Protein AF-A0A2E0TD95-F1 (afdb_monomer_lite)

pLDDT: mean 80.91, std 21.57, range [23.28, 98.69]

Secondary structure (DSSP, 8-state):
-B-TT-EEEEEEEBGGG--TT-SSEETTEEHHHHHHHHHHHHHHTT--EEEEEEEETTEEEEEEE--SS--THHHHHHHHHHHHHHHHHHHHHHTTPPPPS-SB-SSSPPEEEEE-HHHHHHHHHHHHHHHHHHTTS-SSGGG--S-B--THHHHH-EEEEEPPTTS-TTTS-SEEEEEB---HHHHHTTTT-HHHHHHHHHHHHHHHHHHHHHH--S----HHHHHTS-TT---SSPPPHHHHTT----SEE----SHHHHHHHHHHHHHHHHHHHHHHHHHHHHH-TTS-GGG-EEPSSBHHHHHHH--EEPPPPTT-STTPPP-PPP------S-PPPPP--------S------------S-TTTHHHHTTS-SSHHHHHHHHHHHHHHHHHHHHHHHHS-TT---TTTT------HHHHHHHHHHHHTT-----PPPP-

Structure (mmCIF, N/CA/C/O backbone):
data_AF-A0A2E0TD95-F1
#
_entry.id   AF-A0A2E0TD95-F1
#
loop_
_atom_site.group_PDB
_atom_site.id
_atom_site.type_symbol
_atom_site.label_atom_id
_atom_site.label_alt_id
_atom_site.label_comp_id
_atom_site.label_asym_id
_atom_site.label_entity_id
_atom_site.label_seq_id
_atom_site.pdbx_PDB_ins_code
_atom_site.Cartn_x
_atom_site.Cartn_y
_atom_site.Cartn_z
_atom_site.occupancy
_atom_site.B_iso_or_equiv
_atom_site.auth_seq_id
_atom_site.auth_comp_id
_atom_site.auth_asym_id
_atom_site.auth_atom_id
_atom_site.pdbx_PDB_model_num
ATOM 1 N N . MET A 1 1 ? -7.056 4.926 12.232 1.00 85.00 1 MET A N 1
ATOM 2 C CA . MET A 1 1 ? -7.791 3.989 13.103 1.00 85.00 1 MET A CA 1
ATOM 3 C C . MET A 1 1 ? -7.200 2.634 12.838 1.00 85.00 1 MET A C 1
ATOM 5 O O . MET A 1 1 ? -6.789 2.381 11.711 1.00 85.00 1 MET A O 1
ATOM 9 N N . ASP A 1 2 ? -7.093 1.831 13.874 1.00 86.50 2 ASP A N 1
ATOM 10 C CA . ASP A 1 2 ? -6.361 0.578 13.881 1.00 86.50 2 ASP A CA 1
ATOM 11 C C . ASP A 1 2 ? -7.338 -0.503 14.352 1.00 86.50 2 ASP A C 1
ATOM 13 O O . ASP A 1 2 ? -7.593 -0.660 15.547 1.00 86.50 2 ASP A O 1
ATOM 17 N N . ILE A 1 3 ? -8.012 -1.091 13.364 1.00 85.81 3 ILE A N 1
ATOM 18 C CA . ILE A 1 3 ? -9.254 -1.858 13.485 1.00 85.81 3 ILE A CA 1
ATOM 19 C C . ILE A 1 3 ? -8.896 -3.330 13.231 1.00 85.81 3 ILE A C 1
ATOM 21 O O . ILE A 1 3 ? -8.303 -3.606 12.189 1.00 85.81 3 ILE A O 1
ATOM 25 N N . PRO A 1 4 ? -9.175 -4.265 14.155 1.00 85.62 4 PRO A N 1
ATOM 26 C CA . PRO A 1 4 ? -8.799 -5.663 13.981 1.00 85.62 4 PRO A CA 1
ATOM 27 C C . PRO A 1 4 ? -9.525 -6.294 12.791 1.00 85.62 4 PRO A C 1
ATOM 29 O O . PRO A 1 4 ? -10.714 -6.046 12.578 1.00 85.62 4 PRO A O 1
ATOM 32 N N . GLY A 1 5 ? -8.791 -7.079 12.004 1.00 82.81 5 GLY A N 1
ATOM 33 C CA . GLY A 1 5 ? -9.296 -7.759 10.811 1.00 82.81 5 GLY A CA 1
ATOM 34 C C . GLY A 1 5 ? -9.775 -6.859 9.662 1.00 82.81 5 GLY A C 1
ATOM 35 O O . GLY A 1 5 ? -10.317 -7.385 8.695 1.00 82.81 5 GLY A O 1
ATOM 36 N N . SER A 1 6 ? -9.613 -5.528 9.727 1.00 86.69 6 SER A N 1
ATOM 37 C CA . SER A 1 6 ? -10.043 -4.654 8.629 1.00 86.69 6 SER A CA 1
ATOM 38 C C . SER A 1 6 ? -9.119 -4.751 7.413 1.00 86.69 6 SER A C 1
ATOM 40 O O . SER A 1 6 ? -7.904 -4.923 7.547 1.00 86.69 6 SER A O 1
ATOM 42 N N . SER A 1 7 ? -9.709 -4.605 6.228 1.00 90.88 7 SER A N 1
ATOM 43 C CA . SER A 1 7 ? -9.007 -4.521 4.947 1.00 90.88 7 SER A CA 1
ATOM 44 C C . SER A 1 7 ? -8.622 -3.071 4.649 1.00 90.88 7 SER A C 1
ATOM 46 O O . SER A 1 7 ? -9.422 -2.149 4.858 1.00 90.88 7 SER A O 1
ATOM 48 N N . LEU A 1 8 ? -7.381 -2.836 4.208 1.00 93.94 8 LEU A N 1
ATOM 49 C CA . LEU A 1 8 ? -6.868 -1.495 3.935 1.00 93.94 8 LEU A CA 1
ATOM 50 C C . LEU A 1 8 ? -6.046 -1.408 2.653 1.00 93.94 8 LEU A C 1
ATOM 52 O O . LEU A 1 8 ? -5.082 -2.152 2.466 1.00 93.94 8 LEU A O 1
ATOM 56 N N . MET A 1 9 ? -6.281 -0.339 1.889 1.00 95.81 9 MET A N 1
ATOM 57 C CA . MET A 1 9 ? -5.284 0.168 0.950 1.00 95.81 9 MET A CA 1
ATOM 58 C C . MET A 1 9 ? -4.332 1.133 1.670 1.00 95.81 9 MET A C 1
ATOM 60 O O . MET A 1 9 ? -4.726 2.187 2.180 1.00 95.81 9 MET A O 1
ATOM 64 N N . LEU A 1 10 ? -3.047 0.789 1.684 1.00 96.31 10 LEU A N 1
ATOM 65 C CA . LEU A 1 10 ? -1.957 1.644 2.138 1.00 96.31 10 LEU A CA 1
ATOM 66 C C . LEU A 1 10 ? -1.392 2.437 0.967 1.00 96.31 10 LEU A C 1
ATOM 68 O O . LEU A 1 10 ? -1.075 1.857 -0.070 1.00 96.31 10 LEU A O 1
ATOM 72 N N . THR A 1 11 ? -1.175 3.738 1.158 1.00 95.12 11 THR A N 1
ATOM 73 C CA . THR A 1 11 ? -0.422 4.558 0.198 1.00 95.12 11 THR A CA 1
ATOM 74 C C . THR A 1 11 ? 0.638 5.396 0.903 1.00 95.12 11 THR A C 1
ATOM 76 O O . THR A 1 11 ? 0.333 6.159 1.823 1.00 95.12 11 THR A O 1
ATOM 79 N N . ARG A 1 12 ? 1.900 5.306 0.463 1.00 93.81 12 ARG A N 1
ATOM 80 C CA . ARG A 1 12 ? 2.971 6.208 0.920 1.00 93.81 12 ARG A CA 1
ATOM 81 C C . ARG A 1 12 ? 3.822 6.702 -0.237 1.00 93.81 12 ARG A C 1
ATOM 83 O O . ARG A 1 12 ? 4.279 5.907 -1.051 1.00 93.81 12 ARG A O 1
ATOM 90 N N . ARG A 1 13 ? 4.055 8.017 -0.263 1.00 92.06 13 ARG A N 1
ATOM 91 C CA . ARG A 1 13 ? 4.876 8.715 -1.260 1.00 92.06 13 ARG A CA 1
ATOM 92 C C . ARG A 1 13 ? 6.320 8.886 -0.791 1.00 92.06 13 ARG A C 1
ATOM 94 O O . ARG A 1 13 ? 6.587 8.960 0.414 1.00 92.06 13 ARG A O 1
ATOM 101 N N . THR A 1 14 ? 7.239 8.972 -1.742 1.00 93.81 14 THR A N 1
ATOM 102 C CA . THR A 1 14 ? 8.639 9.335 -1.514 1.00 93.81 14 THR A CA 1
ATOM 103 C C . THR A 1 14 ? 8.786 10.787 -1.069 1.00 93.81 14 THR A C 1
ATOM 105 O O . THR A 1 14 ? 7.884 11.614 -1.241 1.00 93.81 14 THR A O 1
ATOM 108 N N . GLU A 1 15 ? 9.932 11.102 -0.472 1.00 90.50 15 GLU A N 1
ATOM 109 C CA . GLU A 1 15 ? 10.293 12.478 -0.143 1.00 90.50 15 GLU A CA 1
ATOM 110 C C . GLU A 1 15 ? 10.363 13.325 -1.423 1.00 90.50 15 GLU A C 1
ATOM 112 O O . GLU A 1 15 ? 10.847 12.858 -2.454 1.00 90.50 15 GLU A O 1
ATOM 117 N N . LEU A 1 16 ? 9.788 14.532 -1.385 1.00 86.00 16 LEU A N 1
ATOM 118 C CA . LEU A 1 16 ? 9.598 15.427 -2.543 1.00 86.00 16 LEU A CA 1
ATOM 119 C C . LEU A 1 16 ? 8.946 14.790 -3.805 1.00 86.00 16 LEU A C 1
ATOM 121 O O . LEU A 1 16 ? 8.965 15.392 -4.875 1.00 86.00 16 LEU A O 1
ATOM 125 N N . ARG A 1 17 ? 8.310 13.609 -3.698 1.00 88.62 17 ARG A N 1
ATOM 126 C CA . ARG A 1 17 ? 7.843 12.776 -4.836 1.00 88.62 17 ARG A CA 1
ATOM 127 C C . ARG A 1 17 ? 8.971 12.317 -5.783 1.00 88.62 17 ARG A C 1
ATOM 129 O O . ARG A 1 17 ? 8.692 12.019 -6.947 1.00 88.62 17 ARG A O 1
ATOM 136 N N . LYS A 1 18 ? 10.217 12.249 -5.301 1.00 91.56 18 LYS A N 1
ATOM 137 C CA . LYS A 1 18 ? 11.385 11.752 -6.051 1.00 91.56 18 LYS A CA 1
ATOM 138 C C . LYS A 1 18 ? 11.161 10.330 -6.564 1.00 91.56 18 LYS A C 1
ATOM 140 O O . LYS A 1 18 ? 10.572 9.512 -5.853 1.00 91.56 18 LYS A O 1
ATOM 145 N N . LEU A 1 19 ? 11.652 10.006 -7.757 1.00 93.88 19 LEU A N 1
ATOM 146 C CA . LEU A 1 19 ? 11.449 8.694 -8.385 1.00 93.88 19 LEU A CA 1
ATOM 147 C C . LEU A 1 19 ? 12.402 7.607 -7.837 1.00 93.88 19 LEU A C 1
ATOM 149 O O . LEU A 1 19 ? 12.948 6.800 -8.587 1.00 93.88 19 LEU A O 1
ATOM 153 N N . PHE A 1 20 ? 12.616 7.572 -6.518 1.00 95.75 20 PHE A N 1
ATOM 154 C CA . PHE A 1 20 ? 13.556 6.650 -5.869 1.00 95.75 20 PHE A CA 1
ATOM 155 C C . PHE A 1 20 ? 13.214 5.165 -6.085 1.00 95.75 20 PHE A C 1
ATOM 157 O O . PHE A 1 20 ? 14.111 4.328 -6.041 1.00 95.75 20 PHE A O 1
ATOM 164 N N . TRP A 1 21 ? 11.942 4.838 -6.333 1.00 96.44 21 TRP A N 1
ATOM 165 C CA . TRP A 1 21 ? 11.463 3.483 -6.624 1.00 96.44 21 TRP A CA 1
ATOM 166 C C . TRP A 1 21 ? 11.242 3.244 -8.124 1.00 96.44 21 TRP A C 1
ATOM 168 O O . TRP A 1 21 ? 10.453 2.373 -8.499 1.00 96.44 21 TRP A O 1
ATOM 178 N N . ARG A 1 22 ? 11.905 4.020 -8.998 1.00 93.94 22 ARG A N 1
ATOM 179 C CA . ARG A 1 22 ? 11.844 3.797 -10.448 1.00 93.94 22 ARG A CA 1
ATOM 180 C C . ARG A 1 22 ? 12.245 2.343 -10.783 1.00 93.94 22 ARG A C 1
ATOM 182 O O . ARG A 1 22 ? 13.210 1.841 -10.201 1.00 93.94 22 ARG A O 1
ATOM 189 N N . PRO A 1 23 ? 11.516 1.653 -11.679 1.00 95.06 23 PRO A N 1
ATOM 190 C CA . PRO A 1 23 ? 11.828 0.284 -12.095 1.00 95.06 23 PRO A CA 1
ATOM 191 C C . PRO A 1 23 ? 13.239 0.061 -12.664 1.00 95.06 23 PRO A C 1
ATOM 193 O O . PRO A 1 23 ? 13.963 1.000 -12.978 1.00 95.06 23 PRO A O 1
ATOM 196 N N . GLY A 1 24 ? 13.628 -1.200 -12.849 1.00 93.81 24 GLY A N 1
ATOM 197 C CA . GLY A 1 24 ? 14.977 -1.564 -13.297 1.00 93.81 24 GLY A CA 1
ATOM 198 C C . GLY A 1 24 ? 15.971 -1.674 -12.138 1.00 93.81 24 GLY A C 1
ATOM 199 O O . GLY A 1 24 ? 15.579 -1.918 -10.994 1.00 93.81 24 GLY A O 1
ATOM 200 N N . GLU A 1 25 ? 17.264 -1.524 -12.431 1.00 95.44 25 GLU A N 1
ATOM 201 C CA . GLU A 1 25 ? 18.346 -1.885 -11.504 1.00 95.44 25 GLU A CA 1
ATOM 202 C C . GLU A 1 25 ? 19.096 -0.685 -10.908 1.00 95.44 25 GLU A C 1
ATOM 204 O O . GLU A 1 25 ? 19.136 0.401 -11.494 1.00 95.44 25 GLU A O 1
ATOM 209 N N . LEU A 1 26 ? 19.672 -0.904 -9.725 1.00 95.44 26 LEU A N 1
ATOM 210 C CA . LEU A 1 26 ? 20.702 -0.092 -9.077 1.00 95.44 26 LEU A CA 1
ATOM 211 C C . LEU A 1 26 ? 21.716 -1.052 -8.435 1.00 95.44 26 LEU A C 1
ATOM 213 O O . LEU A 1 26 ? 21.331 -1.909 -7.640 1.00 95.44 26 LEU A O 1
ATOM 217 N N . ALA A 1 27 ? 22.996 -0.920 -8.769 1.00 95.38 27 ALA A N 1
ATOM 218 C CA . ALA A 1 27 ? 24.109 -1.743 -8.301 1.00 95.38 27 ALA A CA 1
ATOM 219 C C . ALA A 1 27 ? 23.852 -3.257 -8.457 1.00 95.38 27 ALA A C 1
ATOM 221 O O . ALA A 1 27 ? 24.018 -4.035 -7.510 1.00 95.38 27 ALA A O 1
ATOM 222 N N . GLY A 1 28 ? 23.386 -3.654 -9.650 1.00 96.00 28 GLY A N 1
ATOM 223 C CA . GLY A 1 28 ? 23.053 -5.041 -10.007 1.00 96.00 28 GLY A CA 1
ATOM 224 C C . GLY A 1 28 ? 21.872 -5.637 -9.232 1.00 96.00 28 GLY A C 1
ATOM 225 O O . GLY A 1 28 ? 21.772 -6.855 -9.096 1.00 96.00 28 GLY A O 1
ATOM 226 N N . VAL A 1 29 ? 21.011 -4.796 -8.650 1.00 97.44 29 VAL A N 1
ATOM 227 C CA . VAL A 1 29 ? 19.817 -5.206 -7.901 1.00 97.44 29 VAL A CA 1
ATOM 228 C C . VAL A 1 29 ? 18.593 -4.513 -8.478 1.00 97.44 29 VAL A C 1
ATOM 230 O O . VAL A 1 29 ? 18.549 -3.284 -8.548 1.00 97.44 29 VAL A O 1
ATOM 233 N N . ARG A 1 30 ? 17.554 -5.283 -8.818 1.00 96.88 30 ARG A N 1
ATOM 234 C CA . ARG A 1 30 ? 16.253 -4.721 -9.198 1.00 96.88 30 ARG A CA 1
ATOM 235 C C . ARG A 1 30 ? 15.654 -3.983 -8.003 1.00 96.88 30 ARG A C 1
ATOM 237 O O . ARG A 1 30 ? 15.463 -4.562 -6.933 1.00 96.88 30 ARG A O 1
ATOM 244 N N . VAL A 1 31 ? 15.314 -2.710 -8.187 1.00 95.94 31 VAL A N 1
ATOM 245 C CA . VAL A 1 31 ? 14.849 -1.818 -7.107 1.00 95.94 31 VAL A CA 1
ATOM 246 C C . VAL A 1 31 ? 13.592 -2.363 -6.408 1.00 95.94 31 VAL A C 1
ATOM 248 O O . VAL A 1 31 ? 13.431 -2.220 -5.195 1.00 95.94 31 VAL A O 1
ATOM 251 N N . GLY A 1 32 ? 12.742 -3.075 -7.152 1.00 96.44 32 GLY A N 1
ATOM 252 C CA . GLY A 1 32 ? 11.563 -3.765 -6.631 1.00 96.44 32 GLY A CA 1
ATOM 253 C C . GLY A 1 32 ? 11.851 -4.857 -5.594 1.00 96.44 32 GLY A C 1
ATOM 254 O O . GLY A 1 32 ? 11.132 -4.954 -4.597 1.00 96.44 32 GLY A O 1
ATOM 255 N N . ASP A 1 33 ? 12.926 -5.632 -5.774 1.00 97.56 33 ASP A N 1
ATOM 256 C CA . ASP A 1 33 ? 13.265 -6.758 -4.891 1.00 97.56 33 ASP A CA 1
ATOM 257 C C . ASP A 1 33 ? 13.618 -6.274 -3.478 1.00 97.56 33 ASP A C 1
ATOM 259 O O . ASP A 1 33 ? 13.319 -6.942 -2.490 1.00 97.56 33 ASP A O 1
ATOM 263 N N . VAL A 1 34 ? 14.178 -5.063 -3.355 1.00 98.19 34 VAL A N 1
ATOM 264 C CA . VAL A 1 34 ? 14.433 -4.422 -2.056 1.00 98.19 34 VAL A CA 1
ATOM 265 C C . VAL A 1 34 ? 13.145 -4.188 -1.273 1.00 98.19 34 VAL A C 1
ATOM 267 O O . VAL A 1 34 ? 13.101 -4.434 -0.064 1.00 98.19 34 VAL A O 1
ATOM 270 N N . PHE A 1 35 ? 12.099 -3.707 -1.945 1.00 98.12 35 PHE A N 1
ATOM 271 C CA . PHE A 1 35 ? 10.822 -3.435 -1.298 1.00 98.12 35 PHE A CA 1
ATOM 272 C C . PHE A 1 35 ? 10.096 -4.732 -0.937 1.00 98.12 35 PHE A C 1
ATOM 274 O O . PHE A 1 35 ? 9.632 -4.869 0.194 1.00 98.12 35 PHE A O 1
ATOM 281 N N . 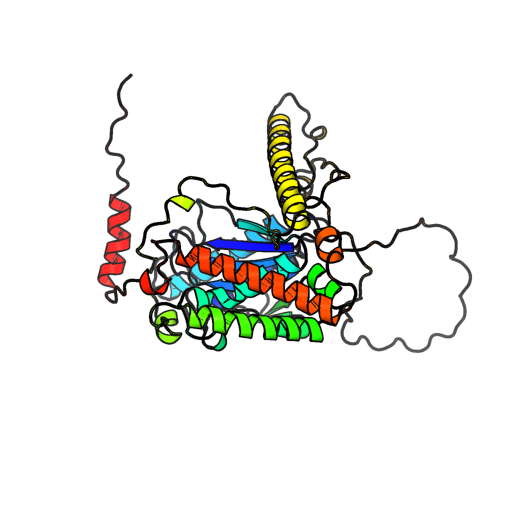LEU A 1 36 ? 10.071 -5.708 -1.851 1.00 98.31 36 LEU A N 1
ATOM 282 C CA . LEU A 1 36 ? 9.489 -7.029 -1.600 1.00 98.31 36 LEU A CA 1
ATOM 283 C C . LEU A 1 36 ? 10.195 -7.756 -0.447 1.00 98.31 36 LEU A C 1
ATOM 285 O O . LEU A 1 36 ? 9.526 -8.326 0.411 1.00 98.31 36 LEU A O 1
ATOM 289 N N . TYR A 1 37 ? 11.527 -7.680 -0.354 1.00 98.69 37 TYR A N 1
ATOM 290 C CA . TYR A 1 37 ? 12.277 -8.340 0.717 1.00 98.69 37 TYR A CA 1
ATOM 291 C C . TYR A 1 37 ? 12.029 -7.680 2.083 1.00 98.69 37 TYR A C 1
ATOM 293 O O . TYR A 1 37 ? 11.828 -8.363 3.092 1.00 98.69 37 TYR A O 1
ATOM 301 N N . ALA A 1 38 ? 11.976 -6.342 2.119 1.00 98.50 38 ALA A N 1
ATOM 302 C CA . ALA A 1 38 ? 11.580 -5.597 3.313 1.00 98.50 38 ALA A CA 1
ATOM 303 C C . ALA A 1 38 ? 10.119 -5.870 3.716 1.00 98.50 38 ALA A C 1
ATOM 305 O O . ALA A 1 38 ? 9.815 -5.870 4.909 1.00 98.50 38 ALA A O 1
ATOM 306 N N . MET A 1 39 ? 9.227 -6.125 2.753 1.00 98.38 39 MET A N 1
ATOM 307 C CA . MET A 1 39 ? 7.828 -6.469 3.008 1.00 98.38 39 MET A CA 1
ATOM 308 C C . MET A 1 39 ? 7.656 -7.888 3.538 1.00 98.38 39 MET A C 1
ATOM 310 O O . MET A 1 39 ? 6.953 -8.058 4.527 1.00 98.38 39 MET A O 1
ATOM 314 N N . ALA A 1 40 ? 8.336 -8.876 2.950 1.00 98.44 40 ALA A N 1
ATOM 315 C CA . ALA A 1 40 ? 8.359 -10.243 3.464 1.00 98.44 40 ALA A CA 1
ATOM 316 C C . ALA A 1 40 ? 8.834 -10.257 4.926 1.00 98.44 40 ALA A C 1
ATOM 318 O O . ALA A 1 40 ? 8.192 -10.842 5.791 1.00 98.44 40 ALA A O 1
ATOM 319 N N . TRP A 1 41 ? 9.902 -9.507 5.228 1.00 98.38 41 TRP A N 1
ATOM 320 C CA . TRP A 1 41 ? 10.377 -9.339 6.602 1.00 98.38 41 TRP A CA 1
ATOM 321 C C . TRP A 1 41 ? 9.358 -8.617 7.499 1.00 98.38 41 TRP A C 1
ATOM 323 O O . TRP A 1 41 ? 9.151 -9.019 8.639 1.00 98.38 41 TRP A O 1
ATOM 333 N N . ALA A 1 42 ? 8.709 -7.555 7.013 1.00 98.31 42 ALA A N 1
ATOM 334 C CA . ALA A 1 42 ? 7.690 -6.849 7.784 1.00 98.31 42 ALA A CA 1
ATOM 335 C C . ALA A 1 42 ? 6.489 -7.746 8.116 1.00 98.31 42 ALA A C 1
ATOM 337 O O . ALA A 1 42 ? 6.026 -7.721 9.252 1.00 98.31 42 ALA A O 1
ATOM 338 N N . GLN A 1 43 ? 6.023 -8.554 7.164 1.00 97.75 43 GLN A N 1
ATOM 339 C CA . GLN A 1 43 ? 4.942 -9.521 7.348 1.00 97.75 43 GLN A CA 1
ATOM 340 C C . GLN A 1 43 ? 5.319 -10.609 8.361 1.00 97.75 43 GLN A C 1
ATOM 342 O O . GLN A 1 43 ? 4.585 -10.813 9.323 1.00 97.75 43 GLN A O 1
ATOM 347 N N . GLU A 1 44 ? 6.471 -11.260 8.182 1.00 96.88 44 GLU A N 1
ATOM 348 C CA . GLU A 1 44 ? 6.973 -12.339 9.050 1.00 96.88 44 GLU A CA 1
ATOM 349 C C . GLU A 1 44 ? 7.036 -11.924 10.530 1.00 96.88 44 GLU A C 1
ATOM 351 O O . GLU A 1 44 ? 6.717 -12.707 11.417 1.00 96.88 44 GLU A O 1
ATOM 356 N N . GLU A 1 45 ? 7.386 -10.664 10.801 1.00 96.31 45 GLU A N 1
ATOM 357 C CA . GLU A 1 45 ? 7.516 -10.129 12.162 1.00 96.31 45 GLU A CA 1
ATOM 358 C C . GLU A 1 45 ? 6.204 -9.619 12.779 1.00 96.31 45 GLU A C 1
ATOM 360 O O . GLU A 1 45 ? 6.190 -9.245 13.951 1.00 96.31 45 GLU A O 1
ATOM 365 N N . THR A 1 46 ? 5.120 -9.516 12.002 1.00 95.44 46 THR A N 1
ATOM 366 C CA . THR A 1 46 ? 3.896 -8.810 12.435 1.00 95.44 46 THR A CA 1
ATOM 367 C C . THR A 1 46 ? 2.588 -9.541 12.152 1.00 95.44 46 THR A C 1
ATOM 369 O O . THR A 1 46 ? 1.556 -9.129 12.673 1.00 95.44 46 THR A O 1
ATOM 372 N N . GLY A 1 47 ? 2.597 -10.590 11.327 1.00 93.75 47 GLY A N 1
ATOM 373 C CA . GLY A 1 47 ? 1.399 -11.336 10.933 1.00 93.75 47 GLY A CA 1
ATOM 374 C C . GLY A 1 47 ? 0.436 -10.581 10.005 1.00 93.75 47 GLY A C 1
ATOM 375 O O . GLY A 1 47 ? -0.587 -11.142 9.626 1.00 93.75 47 GLY A O 1
ATOM 376 N N . VAL A 1 48 ? 0.742 -9.335 9.619 1.00 94.88 48 VAL A N 1
ATOM 377 C CA . VAL A 1 48 ? -0.096 -8.528 8.714 1.00 94.88 48 VAL A CA 1
ATOM 378 C C . VAL A 1 48 ? -0.164 -9.202 7.343 1.00 94.88 48 VAL A C 1
ATOM 380 O O . VAL A 1 48 ? 0.855 -9.359 6.661 1.00 94.88 48 VAL A O 1
ATOM 383 N N . ALA A 1 49 ? -1.365 -9.612 6.932 1.00 93.25 49 ALA A N 1
ATOM 384 C CA . ALA A 1 49 ? -1.564 -10.258 5.643 1.00 93.25 49 ALA A CA 1
ATOM 385 C C . ALA A 1 49 ? -1.360 -9.240 4.515 1.00 93.25 49 ALA A C 1
ATOM 387 O O . ALA A 1 49 ? -1.762 -8.085 4.632 1.00 93.25 49 ALA A O 1
ATOM 388 N N . VAL A 1 50 ? -0.727 -9.668 3.422 1.00 96.56 50 VAL A N 1
ATOM 389 C CA . VAL A 1 50 ? -0.517 -8.841 2.228 1.00 96.56 50 VAL A CA 1
ATOM 390 C C . VAL A 1 50 ? -1.342 -9.438 1.098 1.00 96.56 50 VAL A C 1
ATOM 392 O O . VAL A 1 50 ? -1.190 -10.614 0.769 1.00 96.56 50 VAL A O 1
ATOM 395 N N . ASN A 1 51 ? -2.207 -8.626 0.499 1.00 95.94 51 ASN A N 1
ATOM 396 C CA . ASN A 1 51 ? -3.065 -9.050 -0.602 1.00 95.94 51 ASN A CA 1
ATOM 397 C C . ASN A 1 51 ? -2.489 -8.603 -1.946 1.00 95.94 51 ASN A C 1
ATOM 399 O O . ASN A 1 51 ? -2.474 -9.370 -2.900 1.00 95.94 51 ASN A O 1
ATOM 403 N N . GLN A 1 52 ? -1.977 -7.376 -2.051 1.00 96.38 52 GLN A N 1
ATOM 404 C CA . GLN A 1 52 ? -1.438 -6.865 -3.314 1.00 96.38 52 GLN A CA 1
ATOM 405 C C . GLN A 1 52 ? -0.361 -5.814 -3.058 1.00 96.38 52 GLN A C 1
ATOM 407 O O . GLN A 1 52 ? -0.457 -5.023 -2.121 1.00 96.38 52 GLN A O 1
ATOM 412 N N . VAL A 1 53 ? 0.636 -5.764 -3.938 1.00 97.12 53 VAL A N 1
ATOM 413 C CA . VAL A 1 53 ? 1.668 -4.726 -3.962 1.00 97.12 53 VAL A CA 1
ATOM 414 C C . VAL A 1 53 ? 1.747 -4.156 -5.368 1.00 97.12 53 VAL A C 1
ATOM 416 O O . VAL A 1 53 ? 1.980 -4.907 -6.311 1.00 97.12 53 VAL A O 1
ATOM 419 N N . VAL A 1 54 ? 1.608 -2.839 -5.498 1.00 97.50 54 VAL A N 1
ATOM 420 C CA . VAL A 1 54 ? 1.942 -2.104 -6.719 1.00 97.50 54 VAL A CA 1
ATOM 421 C C . VAL A 1 54 ? 2.909 -0.990 -6.351 1.00 97.50 54 VAL A C 1
ATOM 423 O O . VAL A 1 54 ? 2.575 -0.081 -5.587 1.00 97.50 54 VAL A O 1
ATOM 426 N N . MET A 1 55 ? 4.134 -1.077 -6.864 1.00 96.94 55 MET A N 1
ATOM 427 C CA . MET A 1 55 ? 5.148 -0.042 -6.686 1.00 96.94 55 MET A CA 1
ATOM 428 C C . MET A 1 55 ? 5.128 0.903 -7.880 1.00 96.94 55 MET A C 1
ATOM 430 O O . MET A 1 55 ? 5.500 0.513 -8.986 1.00 96.94 55 MET A O 1
ATOM 434 N N . MET A 1 56 ? 4.752 2.153 -7.636 1.00 95.75 56 MET A N 1
ATOM 435 C CA . MET A 1 56 ? 4.932 3.272 -8.555 1.00 95.75 56 MET A CA 1
ATOM 436 C C . MET A 1 56 ? 6.312 3.916 -8.311 1.00 95.75 56 MET A C 1
ATOM 438 O O . MET A 1 56 ? 6.850 3.816 -7.208 1.00 95.75 56 MET A O 1
ATOM 442 N N . PRO A 1 57 ? 6.899 4.652 -9.273 1.00 95.25 57 PRO A N 1
ATOM 443 C CA . PRO A 1 57 ? 8.256 5.194 -9.127 1.00 95.25 57 PRO A CA 1
ATOM 444 C C . PRO A 1 57 ? 8.472 6.103 -7.902 1.00 95.25 57 PRO A C 1
ATOM 446 O O . PRO A 1 57 ? 9.586 6.214 -7.393 1.00 95.25 57 PRO A O 1
ATOM 449 N N . ASN A 1 58 ? 7.412 6.758 -7.418 1.00 93.38 58 ASN A N 1
ATOM 450 C CA . ASN A 1 58 ? 7.441 7.697 -6.291 1.00 93.38 58 ASN A CA 1
ATOM 451 C C . ASN A 1 58 ? 6.429 7.386 -5.174 1.00 93.38 58 ASN A C 1
ATOM 453 O O . ASN A 1 58 ? 6.250 8.202 -4.267 1.00 93.38 58 ASN A O 1
ATOM 457 N N . HIS A 1 59 ? 5.747 6.241 -5.214 1.00 94.75 59 HIS A N 1
ATOM 458 C CA . HIS A 1 59 ? 4.859 5.794 -4.140 1.00 94.75 59 HIS A CA 1
ATOM 459 C C . HIS A 1 59 ? 4.535 4.307 -4.264 1.00 94.75 59 HIS A C 1
ATOM 461 O O . HIS A 1 59 ? 4.734 3.715 -5.312 1.00 94.75 59 HIS A O 1
ATOM 467 N N . HIS A 1 60 ? 3.989 3.700 -3.217 1.00 96.94 60 HIS A N 1
ATOM 468 C CA . HIS A 1 60 ? 3.399 2.367 -3.325 1.00 96.94 60 HIS A CA 1
ATOM 469 C C . HIS A 1 60 ? 1.899 2.423 -3.045 1.00 96.94 60 HIS A C 1
ATOM 471 O O . HIS A 1 60 ? 1.464 3.219 -2.208 1.00 96.94 60 HIS A O 1
ATOM 477 N N . HIS A 1 61 ? 1.147 1.541 -3.698 1.00 97.00 61 HIS A N 1
ATOM 478 C CA . HIS A 1 61 ? -0.156 1.073 -3.246 1.00 97.00 61 HIS A CA 1
ATOM 479 C C . HIS A 1 61 ? 0.027 -0.350 -2.711 1.00 97.00 61 HIS A C 1
ATOM 481 O O . HIS A 1 61 ? 0.658 -1.197 -3.348 1.00 97.00 61 HIS A O 1
ATOM 487 N N . THR A 1 62 ? -0.455 -0.629 -1.505 1.00 97.56 62 THR A N 1
ATOM 488 C CA . THR A 1 62 ? -0.354 -1.972 -0.917 1.00 97.56 62 THR A CA 1
ATOM 489 C C . THR A 1 62 ? -1.627 -2.308 -0.179 1.00 97.56 62 THR A C 1
ATOM 491 O O . THR A 1 62 ? -1.996 -1.592 0.746 1.00 97.56 62 THR A O 1
ATOM 494 N N . HIS A 1 63 ? -2.265 -3.399 -0.577 1.00 97.31 63 HIS A N 1
ATOM 495 C CA . HIS A 1 63 ? -3.438 -3.939 0.095 1.00 97.31 63 HIS A CA 1
ATOM 496 C C . HIS A 1 63 ? -3.003 -4.910 1.181 1.00 97.31 63 HIS A C 1
ATOM 498 O O . HIS A 1 63 ? -2.166 -5.784 0.926 1.00 97.31 63 HIS A O 1
ATOM 504 N N . VAL A 1 64 ? -3.531 -4.707 2.384 1.00 95.88 64 VAL A N 1
ATOM 505 C CA . VAL A 1 64 ? -3.250 -5.519 3.569 1.00 95.88 64 VAL A CA 1
ATOM 506 C C . VAL A 1 64 ? -4.513 -5.740 4.386 1.00 95.88 64 VAL A C 1
ATOM 508 O O . VAL A 1 64 ? -5.392 -4.878 4.417 1.00 95.88 64 VAL A O 1
ATOM 511 N N . GLU A 1 65 ? -4.529 -6.819 5.159 1.00 91.75 65 GLU A N 1
ATOM 512 C CA . GLU A 1 65 ? -5.497 -7.010 6.238 1.00 91.75 65 GLU A CA 1
ATOM 513 C C . GLU A 1 65 ? -4.804 -6.874 7.593 1.00 91.75 65 GLU A C 1
ATOM 515 O O . GLU A 1 65 ? -3.673 -7.332 7.801 1.00 91.75 65 GLU A O 1
ATOM 520 N N . GLN A 1 66 ? -5.498 -6.251 8.539 1.00 88.44 66 GLN A N 1
ATOM 521 C CA . GLN A 1 66 ? -5.113 -6.285 9.944 1.00 88.44 66 GLN A CA 1
ATOM 522 C C . GLN A 1 66 ? -5.223 -7.699 10.514 1.00 88.44 66 GLN A C 1
ATOM 524 O O . GLN A 1 66 ? -6.035 -8.514 10.082 1.00 88.44 66 GLN A O 1
ATOM 529 N N . THR A 1 67 ? -4.429 -7.972 11.544 1.00 87.88 67 THR A N 1
ATOM 530 C CA . THR A 1 67 ? -4.554 -9.210 12.316 1.00 87.88 67 THR A CA 1
ATOM 531 C C . THR A 1 67 ? -5.876 -9.231 13.106 1.00 87.88 67 THR A C 1
ATOM 533 O O . THR A 1 67 ? -6.472 -8.167 13.336 1.00 87.88 67 THR A O 1
ATOM 536 N N . PRO A 1 68 ? -6.325 -10.404 13.591 1.00 83.12 68 PRO A N 1
ATOM 537 C CA . PRO A 1 68 ? -7.476 -10.507 14.493 1.00 83.12 68 PRO A CA 1
ATOM 538 C C . PRO A 1 68 ? -7.313 -9.731 15.814 1.00 83.12 68 PRO A C 1
ATOM 540 O O . PRO A 1 68 ? -8.306 -9.352 16.430 1.00 83.12 68 PRO A O 1
ATOM 543 N N . GLU A 1 69 ? -6.082 -9.457 16.262 1.00 80.62 69 GLU A N 1
ATOM 544 C CA . GLU A 1 69 ? -5.811 -8.723 17.507 1.00 80.62 69 GLU A CA 1
ATOM 545 C C . GLU A 1 69 ? -5.767 -7.196 17.315 1.00 80.62 69 GLU A C 1
ATOM 547 O O . GLU A 1 69 ? -6.011 -6.445 18.272 1.00 80.62 69 GLU A O 1
ATOM 552 N N . GLY A 1 70 ? -5.416 -6.746 16.105 1.00 84.88 70 GLY A N 1
ATOM 553 C CA . GLY A 1 70 ? -5.128 -5.353 15.757 1.00 84.88 70 GLY A CA 1
ATOM 554 C C . GLY A 1 70 ? -3.900 -4.760 16.469 1.00 84.88 70 GLY A C 1
ATOM 555 O O . GLY A 1 70 ? -3.501 -5.186 17.556 1.00 84.88 70 GLY A O 1
ATOM 556 N N . GLY A 1 71 ? -3.322 -3.704 15.886 1.00 86.00 71 GLY A N 1
ATOM 557 C CA . GLY A 1 71 ? -2.168 -2.979 16.439 1.00 86.00 71 GLY A CA 1
ATOM 558 C C . GLY A 1 71 ? -0.851 -3.181 15.695 1.00 86.00 71 GLY A C 1
ATOM 559 O O . GLY A 1 71 ? 0.053 -2.356 15.821 1.00 86.00 71 GLY A O 1
ATOM 560 N N . GLN A 1 72 ? -0.734 -4.221 14.876 1.00 92.31 72 GLN A N 1
ATOM 561 C CA . GLN A 1 72 ? 0.517 -4.617 14.230 1.00 92.31 72 GLN A CA 1
ATOM 562 C C . GLN A 1 72 ? 0.825 -3.793 12.970 1.00 92.31 72 GLN A C 1
ATOM 564 O O . GLN A 1 72 ? 1.991 -3.639 12.605 1.00 92.31 72 GLN A O 1
ATOM 569 N N . LEU A 1 73 ? -0.182 -3.179 12.337 1.00 92.81 73 LEU A N 1
ATOM 570 C CA . LEU A 1 73 ? -0.012 -2.399 11.106 1.00 92.81 73 LEU A CA 1
ATOM 571 C C . LEU A 1 73 ? 0.969 -1.219 11.245 1.00 92.81 73 LEU A C 1
ATOM 573 O O . LEU A 1 73 ? 1.699 -0.901 10.303 1.00 92.81 73 LEU A O 1
ATOM 577 N N . GLY A 1 74 ? 1.010 -0.566 12.411 1.00 92.12 74 GLY A N 1
ATOM 578 C CA . GLY A 1 74 ? 1.965 0.518 12.673 1.00 92.12 74 GLY A CA 1
ATOM 579 C C . GLY A 1 74 ? 3.418 0.032 12.679 1.00 92.12 74 GLY A C 1
ATOM 580 O O . GLY A 1 74 ? 4.309 0.705 12.152 1.00 92.12 74 GLY A O 1
ATOM 581 N N . ASP A 1 75 ? 3.640 -1.165 13.213 1.00 94.00 75 ASP A N 1
ATOM 582 C CA . ASP A 1 75 ? 4.942 -1.819 13.295 1.00 94.00 75 ASP A CA 1
ATOM 583 C C . ASP A 1 75 ? 5.358 -2.408 11.941 1.00 94.00 75 ASP A C 1
ATOM 585 O O . ASP A 1 75 ? 6.506 -2.220 11.530 1.00 94.00 75 ASP A O 1
ATOM 589 N N . PHE A 1 76 ? 4.409 -2.987 11.196 1.00 96.69 76 PHE A N 1
ATOM 590 C CA . PHE A 1 76 ? 4.579 -3.418 9.804 1.00 96.69 76 PHE A CA 1
ATOM 591 C C . PHE A 1 76 ? 5.031 -2.251 8.922 1.00 96.69 76 PHE A C 1
ATOM 593 O O . PHE A 1 76 ? 6.077 -2.330 8.281 1.00 96.69 76 PHE A O 1
ATOM 600 N N . GLN A 1 77 ? 4.305 -1.126 8.946 1.00 96.19 77 GLN A N 1
ATOM 601 C CA . GLN A 1 77 ? 4.656 0.074 8.177 1.00 96.19 77 GLN A CA 1
ATOM 602 C C . GLN A 1 77 ? 6.018 0.636 8.598 1.00 96.19 77 GLN A C 1
ATOM 604 O O . GLN A 1 77 ? 6.843 0.952 7.740 1.00 96.19 77 GLN A O 1
ATOM 609 N N . ARG A 1 78 ? 6.297 0.724 9.908 1.00 95.12 78 ARG A N 1
ATOM 610 C CA . ARG A 1 78 ? 7.605 1.170 10.412 1.00 95.12 78 ARG A CA 1
ATOM 611 C C . ARG A 1 78 ? 8.733 0.290 9.875 1.00 95.12 78 ARG A C 1
ATOM 613 O O . ARG A 1 78 ? 9.716 0.837 9.380 1.00 95.12 78 ARG A O 1
ATOM 620 N N . ARG A 1 79 ? 8.605 -1.038 9.977 1.00 97.00 79 ARG A N 1
ATOM 621 C CA . ARG A 1 79 ? 9.618 -2.004 9.528 1.00 97.00 79 ARG A CA 1
ATOM 622 C C . ARG A 1 79 ? 9.778 -1.942 8.006 1.00 97.00 79 ARG A C 1
ATOM 624 O O . ARG A 1 79 ? 10.869 -1.626 7.542 1.00 97.00 79 ARG A O 1
ATOM 631 N N . LEU A 1 80 ? 8.697 -2.106 7.242 1.00 98.12 80 LEU A N 1
ATOM 632 C CA . LEU A 1 80 ? 8.696 -2.009 5.778 1.00 98.12 80 LEU A CA 1
ATOM 633 C C . LEU A 1 80 ? 9.388 -0.731 5.293 1.00 98.12 80 LEU A C 1
ATOM 635 O O . LEU A 1 80 ? 10.347 -0.794 4.524 1.00 98.12 80 LEU A O 1
ATOM 639 N N . HIS A 1 81 ? 8.947 0.442 5.758 1.00 97.88 81 HIS A N 1
ATOM 640 C CA . HIS A 1 81 ? 9.473 1.720 5.273 1.00 97.88 81 HIS A CA 1
ATOM 641 C C . HIS A 1 81 ? 10.902 1.998 5.746 1.00 97.88 81 HIS A C 1
ATOM 643 O O . HIS A 1 81 ? 11.683 2.557 4.975 1.00 97.88 81 HIS A O 1
ATOM 649 N N . ARG A 1 82 ? 11.285 1.592 6.965 1.00 97.12 82 ARG A N 1
ATOM 650 C CA . ARG A 1 82 ? 12.654 1.764 7.480 1.00 97.12 82 ARG A CA 1
ATOM 651 C C . ARG A 1 82 ? 13.654 0.888 6.732 1.00 97.12 82 ARG A C 1
ATOM 653 O O . ARG A 1 82 ? 14.654 1.406 6.238 1.00 97.12 82 ARG A O 1
ATOM 660 N N . GLU A 1 83 ? 13.395 -0.413 6.648 1.00 98.00 83 GLU A N 1
ATOM 661 C CA . GLU A 1 83 ? 14.363 -1.366 6.098 1.00 98.00 83 GLU A CA 1
ATOM 662 C C . GLU A 1 83 ? 14.508 -1.190 4.581 1.00 98.00 83 GLU A C 1
ATOM 664 O O . GLU A 1 83 ? 15.632 -1.142 4.079 1.00 98.00 83 GLU A O 1
ATOM 669 N N . SER A 1 84 ? 13.398 -0.949 3.868 1.00 98.12 84 SER A N 1
ATOM 670 C CA . SER A 1 84 ? 13.429 -0.585 2.443 1.00 98.12 84 SER A CA 1
ATOM 671 C C . SER A 1 84 ? 14.218 0.710 2.191 1.00 98.12 84 SER A C 1
ATOM 673 O O . SER A 1 84 ? 15.022 0.756 1.264 1.00 98.12 84 SER A O 1
ATOM 675 N N . SER A 1 85 ? 14.088 1.730 3.055 1.00 98.00 85 SER A N 1
ATOM 676 C CA . SER A 1 85 ? 14.886 2.966 2.951 1.00 98.00 85 SER A CA 1
ATOM 677 C C . SER A 1 85 ? 16.380 2.721 3.146 1.00 98.00 85 SER A C 1
ATOM 679 O O . SER A 1 85 ? 17.191 3.264 2.403 1.00 98.00 85 SER A O 1
ATOM 681 N N . ILE A 1 86 ? 16.765 1.941 4.162 1.00 98.00 86 ILE A N 1
ATOM 682 C CA . ILE A 1 86 ? 18.177 1.664 4.471 1.00 98.00 86 ILE A CA 1
ATOM 683 C C . ILE A 1 86 ? 18.828 0.891 3.324 1.00 98.00 86 ILE A C 1
ATOM 685 O O . ILE A 1 86 ? 19.941 1.219 2.916 1.00 98.00 86 ILE A O 1
ATOM 689 N N . ALA A 1 87 ? 18.133 -0.115 2.798 1.00 98.12 87 ALA A N 1
ATOM 690 C CA . ALA A 1 87 ? 18.595 -0.907 1.671 1.00 98.12 87 ALA A CA 1
ATOM 691 C C . ALA A 1 87 ? 18.713 -0.066 0.387 1.00 98.12 87 ALA A C 1
ATOM 693 O O . ALA A 1 87 ? 19.774 -0.068 -0.235 1.00 98.12 87 ALA A O 1
ATOM 694 N N . LEU A 1 88 ? 17.693 0.730 0.045 1.00 98.19 88 LEU A N 1
ATOM 695 C CA . LEU A 1 88 ? 17.717 1.582 -1.147 1.00 98.19 88 LEU A CA 1
ATOM 696 C C . LEU A 1 88 ? 18.836 2.631 -1.098 1.00 98.19 88 LEU A C 1
ATOM 698 O O . LEU A 1 88 ? 19.554 2.801 -2.077 1.00 98.19 88 LEU A O 1
ATOM 702 N N . LYS A 1 89 ? 19.057 3.282 0.053 1.00 98.19 89 LYS A N 1
ATOM 703 C CA . LYS A 1 89 ? 20.170 4.236 0.229 1.00 98.19 89 LYS A CA 1
ATOM 704 C C . LYS A 1 89 ? 21.542 3.607 -0.041 1.00 98.19 89 LYS A C 1
ATOM 706 O O . LYS A 1 89 ? 22.416 4.295 -0.557 1.00 98.19 89 LYS A O 1
ATOM 711 N N . LYS A 1 90 ? 21.737 2.321 0.279 1.00 98.00 90 LYS A N 1
ATOM 712 C CA . LYS A 1 90 ? 22.981 1.600 -0.045 1.00 98.00 90 LYS A CA 1
ATOM 713 C C . LYS A 1 90 ? 23.130 1.350 -1.544 1.00 98.00 90 LYS A C 1
ATOM 715 O O . LYS A 1 90 ? 24.241 1.484 -2.040 1.00 98.00 90 LYS A O 1
ATOM 720 N N . LEU A 1 91 ? 22.047 1.003 -2.247 1.00 97.88 91 LEU A N 1
ATOM 721 C CA . LEU A 1 91 ? 22.087 0.837 -3.706 1.00 97.88 91 LEU A CA 1
ATOM 722 C C . LEU A 1 91 ? 22.405 2.162 -4.404 1.00 97.88 91 LEU A C 1
ATOM 724 O O . LEU A 1 91 ? 23.287 2.209 -5.252 1.00 97.88 91 LEU A O 1
ATOM 728 N N . LEU A 1 92 ? 21.743 3.247 -3.989 1.00 96.25 92 LEU A N 1
ATOM 729 C CA . LEU A 1 92 ? 21.988 4.591 -4.517 1.00 96.25 92 LEU A CA 1
ATOM 730 C C . LEU A 1 92 ? 23.451 5.022 -4.313 1.00 96.25 92 LEU A C 1
ATOM 732 O O . LEU A 1 92 ? 24.091 5.466 -5.260 1.00 96.25 92 LEU A O 1
ATOM 736 N N . ALA A 1 93 ? 24.003 4.816 -3.112 1.00 96.06 93 ALA A N 1
ATOM 737 C CA . ALA A 1 93 ? 25.402 5.127 -2.818 1.00 96.06 93 ALA A CA 1
ATOM 738 C C . ALA A 1 93 ? 26.403 4.244 -3.590 1.00 96.06 93 ALA A C 1
ATOM 740 O O . ALA A 1 93 ? 27.483 4.713 -3.941 1.00 96.06 93 ALA A O 1
ATOM 741 N N . ALA A 1 94 ? 26.062 2.980 -3.868 1.00 96.88 94 ALA A N 1
ATOM 742 C CA . ALA A 1 94 ? 26.900 2.078 -4.661 1.00 96.88 94 ALA A CA 1
ATOM 743 C C . ALA A 1 94 ? 26.941 2.452 -6.155 1.00 96.88 94 ALA A C 1
ATOM 745 O O . ALA A 1 94 ? 27.965 2.236 -6.794 1.00 96.88 94 ALA A O 1
ATOM 746 N N . GLU A 1 95 ? 25.883 3.078 -6.678 1.00 94.44 95 GLU A N 1
ATOM 747 C CA . GLU A 1 95 ? 25.846 3.718 -8.008 1.00 94.44 95 GLU A CA 1
ATOM 748 C C . GLU A 1 95 ? 26.454 5.138 -8.021 1.00 94.44 95 GLU A C 1
ATOM 750 O O . GLU A 1 95 ? 26.345 5.874 -9.000 1.00 94.44 95 GLU A O 1
ATOM 755 N N . GLY A 1 96 ? 27.092 5.569 -6.926 1.00 94.06 96 GLY A N 1
ATOM 756 C CA . GLY A 1 96 ? 27.737 6.883 -6.834 1.00 94.06 96 GLY A CA 1
ATOM 757 C C . GLY A 1 96 ? 26.774 8.067 -6.687 1.00 94.06 96 GLY A C 1
ATOM 758 O O . GLY A 1 96 ? 27.209 9.217 -6.779 1.00 94.06 96 GLY A O 1
ATOM 759 N N . TYR A 1 97 ? 25.487 7.820 -6.432 1.00 93.12 97 TYR A N 1
ATOM 760 C CA . TYR A 1 97 ? 24.538 8.874 -6.090 1.00 93.12 97 TYR A CA 1
ATOM 761 C C . TYR A 1 97 ? 24.633 9.275 -4.609 1.00 93.12 97 TYR A C 1
ATOM 763 O O . TYR A 1 97 ? 25.056 8.504 -3.746 1.00 93.12 97 TYR A O 1
ATOM 771 N N . GLU A 1 98 ? 24.177 10.487 -4.290 1.00 89.62 98 GLU A N 1
ATOM 772 C CA . GLU A 1 98 ? 24.012 10.931 -2.903 1.00 89.62 98 GLU A CA 1
ATOM 773 C C . GLU A 1 98 ? 22.997 10.035 -2.160 1.00 89.62 98 GLU A C 1
ATOM 775 O O . GLU A 1 98 ? 22.034 9.549 -2.745 1.00 89.62 98 GLU A O 1
ATOM 780 N N . ALA A 1 99 ? 23.158 9.801 -0.856 1.00 90.19 99 ALA A N 1
ATOM 781 C CA . ALA A 1 99 ? 22.138 9.088 -0.084 1.00 90.19 99 ALA A CA 1
ATOM 782 C C . ALA A 1 99 ? 21.087 10.091 0.435 1.00 90.19 99 ALA A C 1
ATOM 784 O O . ALA A 1 99 ? 21.431 10.928 1.272 1.00 90.19 99 ALA A O 1
ATOM 785 N N . PRO A 1 100 ? 19.802 10.021 0.027 1.00 91.56 100 PRO A N 1
ATOM 786 C CA . PRO A 1 100 ? 18.812 11.012 0.447 1.00 91.56 100 PRO A CA 1
ATOM 787 C C . PRO A 1 100 ? 18.594 10.979 1.972 1.00 91.56 100 PRO A C 1
ATOM 789 O O . PRO A 1 100 ? 18.634 9.896 2.570 1.00 91.56 100 PRO A O 1
ATOM 792 N N . PRO A 1 101 ? 18.303 12.114 2.640 1.00 89.19 101 PRO A N 1
ATOM 793 C CA . PRO A 1 101 ? 18.086 12.150 4.090 1.00 89.19 101 PRO A CA 1
ATOM 794 C C . PRO A 1 101 ? 16.869 11.307 4.503 1.00 89.19 101 PRO A C 1
ATOM 796 O O . PRO A 1 101 ? 16.952 10.524 5.452 1.00 89.19 101 PRO A O 1
ATOM 799 N N . SER A 1 102 ? 15.794 11.331 3.710 1.00 93.44 102 SER A N 1
ATOM 800 C CA . SER A 1 102 ? 14.680 10.382 3.788 1.00 93.44 102 SER A CA 1
ATOM 801 C C . SER A 1 102 ? 14.307 9.876 2.395 1.00 93.44 102 SER A C 1
ATOM 803 O O . SER A 1 102 ? 14.348 10.635 1.433 1.00 93.44 102 SER A O 1
ATOM 805 N N . VAL A 1 103 ? 13.939 8.596 2.287 1.00 96.00 103 VAL A N 1
ATOM 806 C CA . VAL A 1 103 ? 13.370 8.018 1.053 1.00 96.00 103 VAL A CA 1
ATOM 807 C C . VAL A 1 103 ? 11.867 8.276 0.996 1.00 96.00 103 VAL A C 1
ATOM 809 O O . VAL A 1 103 ? 11.339 8.645 -0.047 1.00 96.00 103 VAL A O 1
ATOM 812 N N . TRP A 1 104 ? 11.176 8.108 2.123 1.00 95.19 104 TRP A N 1
ATOM 813 C CA . TRP A 1 104 ? 9.737 8.331 2.247 1.00 95.19 104 TRP A CA 1
ATOM 814 C C . TRP A 1 104 ? 9.440 9.728 2.775 1.00 95.19 104 TRP A C 1
ATOM 816 O O . TRP A 1 104 ? 10.191 10.237 3.606 1.00 95.19 104 TRP A O 1
ATOM 826 N N . CYS A 1 105 ? 8.316 10.306 2.357 1.00 89.56 105 CYS A N 1
ATOM 827 C CA . CYS A 1 105 ? 7.903 11.626 2.814 1.00 89.56 105 CYS A CA 1
ATOM 828 C C . CYS A 1 105 ? 7.833 11.681 4.353 1.00 89.56 105 CYS A C 1
ATOM 830 O O . CYS A 1 105 ? 7.168 10.849 4.986 1.00 89.56 105 CYS A O 1
ATOM 832 N N . GLY A 1 106 ? 8.554 12.637 4.944 1.00 82.94 106 GLY A N 1
ATOM 833 C CA . GLY A 1 106 ? 8.599 12.886 6.385 1.00 82.94 106 GLY A CA 1
ATOM 834 C C . GLY A 1 106 ? 7.464 13.784 6.884 1.00 82.94 106 GLY A C 1
ATOM 835 O O . GLY A 1 106 ? 7.009 13.626 8.014 1.00 82.94 106 GLY A O 1
ATOM 836 N N . SER A 1 107 ? 6.954 14.681 6.033 1.00 77.19 107 SER A N 1
ATOM 837 C CA . SER A 1 107 ? 5.850 15.601 6.359 1.00 77.19 107 SER A CA 1
ATOM 838 C C . SER A 1 107 ? 4.454 14.967 6.261 1.00 77.19 107 SER A C 1
ATOM 840 O O . SER A 1 107 ? 3.463 15.599 6.622 1.00 77.19 107 SER A O 1
ATOM 842 N N . SER A 1 108 ? 4.351 13.711 5.811 1.00 75.75 108 SER A N 1
ATOM 843 C CA . SER A 1 108 ? 3.091 12.965 5.740 1.00 75.75 108 SER A CA 1
ATOM 844 C C . SER A 1 108 ? 3.225 11.547 6.296 1.00 75.75 108 SER A C 1
ATOM 846 O O . SER A 1 108 ? 4.255 10.885 6.175 1.00 75.75 108 SER A O 1
ATOM 848 N N . LYS A 1 109 ? 2.150 11.071 6.928 1.00 84.25 109 LYS A N 1
ATOM 849 C CA . LYS A 1 109 ? 2.026 9.677 7.370 1.00 84.25 109 LYS A CA 1
ATOM 850 C C . LYS A 1 109 ? 1.631 8.794 6.183 1.00 84.25 109 LYS A C 1
ATOM 852 O O . LYS A 1 109 ? 1.042 9.289 5.226 1.00 84.25 109 LYS A O 1
ATOM 857 N N . THR A 1 110 ? 1.891 7.489 6.280 1.00 90.94 110 THR A N 1
ATOM 858 C CA . THR A 1 110 ? 1.247 6.488 5.414 1.00 90.94 110 THR A CA 1
ATOM 859 C C . THR A 1 110 ? -0.262 6.714 5.442 1.00 90.94 110 THR A C 1
ATOM 861 O O . THR A 1 110 ? -0.865 6.720 6.518 1.00 90.94 110 THR A O 1
ATOM 864 N N . HIS A 1 111 ? -0.865 6.925 4.277 1.00 91.38 111 HIS A N 1
ATOM 865 C CA . HIS A 1 111 ? -2.313 6.970 4.148 1.00 91.38 111 HIS A CA 1
ATOM 866 C C . HIS A 1 111 ? -2.866 5.551 4.296 1.00 91.38 111 HIS A C 1
ATOM 868 O O . HIS A 1 111 ? -2.271 4.591 3.805 1.00 91.38 111 HIS A O 1
ATOM 874 N N . GLN A 1 112 ? -3.963 5.435 5.037 1.00 93.25 112 GLN A N 1
ATOM 875 C CA . GLN A 1 112 ? -4.639 4.186 5.368 1.00 93.25 112 GLN A CA 1
ATOM 876 C C . GLN A 1 112 ? -6.111 4.380 5.003 1.00 93.25 112 GLN A C 1
ATOM 878 O O . GLN A 1 112 ? -6.813 5.143 5.676 1.00 93.25 112 GLN A O 1
ATOM 883 N N . LEU A 1 113 ? -6.544 3.739 3.921 1.00 94.12 113 LEU A N 1
ATOM 884 C CA . LEU A 1 113 ? -7.923 3.745 3.449 1.00 94.12 113 LEU A CA 1
ATOM 885 C C . LEU A 1 113 ? -8.570 2.422 3.850 1.00 94.12 113 LEU A C 1
ATOM 887 O O . LEU A 1 113 ? -8.204 1.389 3.300 1.00 94.12 113 LEU A O 1
ATOM 891 N N . HIS A 1 114 ? -9.493 2.450 4.810 1.00 93.44 114 HIS A N 1
ATOM 892 C CA . HIS A 1 114 ? -10.281 1.270 5.183 1.00 93.44 114 HIS A CA 1
ATOM 893 C C . HIS A 1 114 ? -11.303 0.957 4.085 1.00 93.44 114 HIS A C 1
ATOM 895 O O . HIS A 1 114 ? -11.979 1.863 3.598 1.00 93.44 114 HIS A O 1
ATOM 901 N N . LEU A 1 115 ? -11.396 -0.302 3.676 1.00 92.50 115 LEU A N 1
ATOM 902 C CA . LEU A 1 115 ? -12.249 -0.743 2.573 1.00 92.50 115 LEU A CA 1
ATOM 903 C C . LEU A 1 115 ? -13.516 -1.365 3.169 1.00 92.50 115 LEU A C 1
ATOM 905 O O . LEU A 1 115 ? -13.416 -2.287 3.975 1.00 92.50 115 LEU A O 1
ATOM 909 N N . VAL A 1 116 ? -14.685 -0.802 2.848 1.00 89.50 116 VAL A N 1
ATOM 910 C CA . VAL A 1 116 ? -15.975 -1.218 3.416 1.00 89.50 116 VAL A CA 1
ATOM 911 C C . VAL A 1 116 ? -16.743 -2.022 2.369 1.00 89.50 116 VAL A C 1
ATOM 913 O O . VAL A 1 116 ? -17.224 -1.449 1.390 1.00 89.50 116 VAL A O 1
ATOM 916 N N . GLY A 1 117 ? -16.844 -3.336 2.583 1.00 85.44 117 GLY A N 1
ATOM 917 C CA . GLY A 1 117 ? -17.493 -4.278 1.671 1.00 85.44 117 GLY A CA 1
ATOM 918 C C . GLY A 1 117 ? -16.639 -4.660 0.458 1.00 85.44 117 GLY A C 1
ATOM 919 O O . GLY A 1 117 ? -15.714 -3.947 0.042 1.00 85.44 117 GLY A O 1
ATOM 920 N N . ALA A 1 118 ? -16.980 -5.790 -0.156 1.00 88.00 118 ALA A N 1
ATOM 921 C CA . ALA A 1 118 ? -16.213 -6.390 -1.245 1.00 88.00 118 ALA A CA 1
ATOM 922 C C . ALA A 1 118 ? -16.118 -5.499 -2.501 1.00 88.00 118 ALA A C 1
ATOM 924 O O . ALA A 1 118 ? -15.123 -5.557 -3.231 1.00 88.00 118 ALA A O 1
ATOM 925 N N . ALA A 1 119 ? -17.112 -4.639 -2.752 1.00 90.44 119 ALA A N 1
ATOM 926 C CA . ALA A 1 119 ? -17.077 -3.671 -3.852 1.00 90.44 119 ALA A CA 1
ATOM 927 C C . ALA A 1 119 ? -15.932 -2.651 -3.689 1.00 90.44 119 ALA A C 1
ATOM 929 O O . ALA A 1 119 ? -15.221 -2.353 -4.654 1.00 90.44 119 ALA A O 1
ATOM 930 N N . ALA A 1 120 ? -15.684 -2.171 -2.463 1.00 91.94 120 ALA A N 1
ATOM 931 C CA . ALA A 1 120 ? -14.564 -1.280 -2.168 1.00 91.94 120 ALA A CA 1
ATOM 932 C C . ALA A 1 120 ? -13.210 -1.987 -2.333 1.00 91.94 120 ALA A C 1
ATOM 934 O O . ALA A 1 120 ? -12.276 -1.389 -2.881 1.00 91.94 120 ALA A O 1
ATOM 935 N N . GLU A 1 121 ? -13.108 -3.257 -1.928 1.00 92.50 121 GLU A N 1
ATOM 936 C CA . GLU A 1 121 ? -11.914 -4.084 -2.148 1.00 92.50 121 GLU A CA 1
ATOM 937 C C . GLU A 1 121 ? -11.627 -4.288 -3.639 1.00 92.50 121 GLU A C 1
ATOM 939 O O . GLU A 1 121 ? -10.546 -3.941 -4.119 1.00 92.50 121 GLU A O 1
ATOM 944 N N . ALA A 1 122 ? -12.603 -4.782 -4.404 1.00 94.69 122 ALA A N 1
ATOM 945 C CA . ALA A 1 122 ? -12.447 -5.058 -5.829 1.00 94.69 122 ALA A CA 1
ATOM 946 C C . ALA A 1 122 ? -12.110 -3.793 -6.641 1.00 94.69 122 ALA A C 1
ATOM 948 O O . ALA A 1 122 ? -11.208 -3.824 -7.488 1.00 94.69 122 ALA A O 1
ATOM 949 N N . ALA A 1 123 ? -12.768 -2.664 -6.350 1.00 93.88 123 ALA A N 1
ATOM 950 C CA . ALA A 1 123 ? -12.485 -1.388 -7.003 1.00 93.88 123 ALA A CA 1
ATOM 951 C C . ALA A 1 123 ? -11.062 -0.895 -6.721 1.00 93.88 123 ALA A C 1
ATOM 953 O O . ALA A 1 123 ? -10.356 -0.474 -7.638 1.00 93.88 123 ALA A O 1
ATOM 954 N N . THR A 1 124 ? -10.602 -0.971 -5.471 1.00 94.88 124 THR A N 1
ATOM 955 C CA . THR A 1 124 ? -9.283 -0.440 -5.095 1.00 94.88 124 THR A CA 1
ATOM 956 C C . THR A 1 124 ? -8.123 -1.381 -5.433 1.00 94.88 124 THR A C 1
ATOM 958 O O . THR A 1 124 ? -7.034 -0.896 -5.748 1.00 94.88 124 THR A O 1
ATOM 961 N N . LEU A 1 125 ? -8.339 -2.701 -5.471 1.00 96.06 125 LEU A N 1
ATOM 962 C CA . LEU A 1 125 ? -7.404 -3.673 -6.060 1.00 96.06 125 LEU A CA 1
ATOM 963 C C . LEU A 1 125 ? -7.218 -3.448 -7.566 1.00 96.06 125 LEU A C 1
ATOM 965 O O . LEU A 1 125 ? -6.095 -3.529 -8.074 1.00 96.06 125 LEU A O 1
ATOM 969 N N . THR A 1 126 ? -8.313 -3.177 -8.283 1.00 95.56 126 THR A N 1
ATOM 970 C CA . THR A 1 126 ? -8.297 -2.933 -9.733 1.00 95.56 126 THR A CA 1
ATOM 971 C C . THR A 1 126 ? -7.648 -1.584 -10.048 1.00 95.56 126 THR A C 1
ATOM 973 O O . THR A 1 126 ? -6.726 -1.530 -10.861 1.00 95.56 126 THR A O 1
ATOM 976 N N . TYR A 1 127 ? -8.038 -0.520 -9.336 1.00 94.00 127 TYR A N 1
ATOM 977 C CA . TYR A 1 127 ? -7.412 0.805 -9.417 1.00 94.00 127 TYR A CA 1
ATOM 978 C C . TYR A 1 127 ? -5.898 0.743 -9.185 1.00 94.00 127 TYR A C 1
ATOM 980 O O . TYR A 1 127 ? -5.125 1.249 -9.997 1.00 94.00 127 TYR A O 1
ATOM 988 N N . ALA A 1 128 ? -5.462 0.102 -8.093 1.00 95.56 128 ALA A N 1
ATOM 989 C CA . ALA A 1 128 ? -4.047 0.010 -7.756 1.00 95.56 128 ALA A CA 1
ATOM 990 C C . ALA A 1 128 ? -3.272 -0.752 -8.838 1.00 95.56 128 ALA A C 1
ATOM 992 O O . ALA A 1 128 ? -2.236 -0.266 -9.288 1.00 95.56 128 ALA A O 1
ATOM 993 N N . ARG A 1 129 ? -3.799 -1.892 -9.313 1.00 95.56 129 ARG A N 1
ATOM 994 C CA . ARG A 1 129 ? -3.195 -2.679 -10.402 1.00 95.56 129 ARG A CA 1
ATOM 995 C C . ARG A 1 129 ? -3.047 -1.873 -11.690 1.00 95.56 129 ARG A C 1
ATOM 997 O O . ARG A 1 129 ? -1.995 -1.942 -12.309 1.00 95.56 129 ARG A O 1
ATOM 1004 N N . LEU A 1 130 ? -4.060 -1.103 -12.083 1.00 95.38 130 LEU A N 1
ATOM 1005 C CA . LEU A 1 130 ? -4.048 -0.327 -13.328 1.00 95.38 130 LEU A CA 1
ATOM 1006 C C . LEU A 1 130 ? -3.362 1.042 -13.209 1.00 95.38 130 LEU A C 1
ATOM 1008 O O . LEU A 1 130 ? -3.192 1.718 -14.224 1.00 95.38 130 LEU A O 1
ATOM 1012 N N . ASN A 1 131 ? -2.916 1.443 -12.015 1.00 94.06 131 ASN A N 1
ATOM 1013 C CA . ASN A 1 131 ? -2.287 2.744 -11.784 1.00 94.06 131 ASN A CA 1
ATOM 1014 C C . ASN A 1 131 ? -1.073 3.038 -12.696 1.00 94.06 131 ASN A C 1
ATOM 1016 O O . ASN A 1 131 ? -0.996 4.159 -13.196 1.00 94.06 131 ASN A O 1
ATOM 1020 N N . PRO A 1 132 ? -0.178 2.079 -13.027 1.00 95.12 132 PRO A N 1
ATOM 1021 C CA . PRO A 1 132 ? 0.889 2.302 -14.007 1.00 95.12 132 PRO A CA 1
ATOM 1022 C C . PRO A 1 132 ? 0.394 2.704 -15.401 1.00 95.12 132 PRO A C 1
ATOM 1024 O O . PRO A 1 132 ? 1.010 3.553 -16.048 1.00 95.12 132 PRO A O 1
ATOM 1027 N N . VAL A 1 133 ? -0.724 2.124 -15.850 1.00 94.44 133 VAL A N 1
ATOM 1028 C CA . VAL A 1 133 ? -1.342 2.447 -17.142 1.00 94.44 133 VAL A CA 1
ATOM 1029 C C . VAL A 1 133 ? -2.069 3.787 -17.040 1.00 94.44 133 VAL A C 1
ATOM 1031 O O . VAL A 1 133 ? -1.809 4.678 -17.838 1.00 94.44 133 VAL A O 1
ATOM 1034 N N . ALA A 1 134 ? -2.902 3.988 -16.014 1.00 91.06 134 ALA A N 1
ATOM 1035 C CA . ALA A 1 134 ? -3.637 5.241 -15.804 1.00 91.06 134 ALA A CA 1
ATOM 1036 C C . ALA A 1 134 ? -2.716 6.462 -15.620 1.00 91.06 134 ALA A C 1
ATOM 1038 O O . ALA A 1 134 ? -3.027 7.557 -16.081 1.00 91.06 134 ALA A O 1
ATOM 1039 N N . ALA A 1 135 ? -1.547 6.273 -15.003 1.00 89.06 135 ALA A N 1
ATOM 1040 C CA . ALA A 1 135 ? -0.526 7.304 -14.859 1.00 89.06 135 ALA A CA 1
ATOM 1041 C C . ALA A 1 135 ? 0.289 7.559 -16.142 1.00 89.06 135 ALA A C 1
ATOM 1043 O O . ALA A 1 135 ? 1.186 8.397 -16.098 1.00 89.06 135 ALA A O 1
ATOM 1044 N N . GLY A 1 136 ? 0.030 6.847 -17.247 1.00 92.06 136 GLY A N 1
ATOM 1045 C CA . GLY A 1 136 ? 0.731 6.980 -18.530 1.00 92.06 136 GLY A CA 1
ATOM 1046 C C . GLY A 1 136 ? 2.130 6.353 -18.575 1.00 92.06 136 GLY A C 1
ATOM 1047 O O . GLY A 1 136 ? 2.859 6.542 -19.547 1.00 92.06 136 GLY A O 1
ATOM 1048 N N . LEU A 1 137 ? 2.559 5.613 -17.547 1.00 93.06 137 LEU A N 1
ATOM 1049 C CA . LEU A 1 137 ? 3.921 5.064 -17.505 1.00 93.06 137 LEU A CA 1
ATOM 1050 C C . LEU A 1 137 ? 4.148 4.001 -18.585 1.00 93.06 137 LEU A C 1
ATOM 1052 O O . LEU A 1 137 ? 5.221 3.942 -19.184 1.00 93.06 137 LEU A O 1
ATOM 1056 N N . VAL A 1 138 ? 3.129 3.190 -18.859 1.00 95.19 138 VAL A N 1
ATOM 1057 C CA . VAL A 1 138 ? 3.142 2.139 -19.883 1.00 95.19 138 VAL A CA 1
ATOM 1058 C C . VAL A 1 138 ? 1.787 2.042 -20.579 1.00 95.19 138 VAL A C 1
ATOM 1060 O O . VAL A 1 138 ? 0.760 2.405 -20.014 1.00 95.19 138 VAL A O 1
ATOM 1063 N N . GLY A 1 139 ? 1.786 1.562 -21.825 1.00 93.25 139 GLY A N 1
ATOM 1064 C CA . GLY A 1 139 ? 0.568 1.441 -22.633 1.00 93.25 139 GLY A CA 1
ATOM 1065 C C . GLY A 1 139 ? -0.284 0.211 -22.323 1.00 93.25 139 GLY A C 1
ATOM 1066 O O . GLY A 1 139 ? -1.441 0.173 -22.734 1.00 93.25 139 GLY A O 1
ATOM 1067 N N . ARG A 1 140 ? 0.281 -0.784 -21.632 1.00 94.56 140 ARG A N 1
ATOM 1068 C CA . ARG A 1 140 ? -0.391 -1.992 -21.137 1.00 94.56 140 ARG A CA 1
ATOM 1069 C C . ARG A 1 140 ? 0.207 -2.399 -19.800 1.00 94.56 140 ARG A C 1
ATOM 1071 O O . ARG A 1 140 ? 1.356 -2.061 -19.514 1.00 94.56 140 ARG A O 1
ATOM 1078 N N . LEU A 1 141 ? -0.540 -3.157 -19.012 1.00 93.88 141 LEU A N 1
ATOM 1079 C CA . LEU A 1 141 ? -0.097 -3.624 -17.708 1.00 93.88 141 LEU A CA 1
ATOM 1080 C C . LEU A 1 141 ? 1.116 -4.561 -17.800 1.00 93.88 141 LEU A C 1
ATOM 1082 O O . LEU A 1 141 ? 2.042 -4.438 -17.002 1.00 93.88 141 LEU A O 1
ATOM 1086 N N . GLU A 1 142 ? 1.129 -5.468 -18.780 1.00 94.25 142 GLU A N 1
ATOM 1087 C CA . GLU A 1 142 ? 2.205 -6.452 -18.968 1.00 94.25 142 GLU A CA 1
ATOM 1088 C C . GLU A 1 142 ? 3.540 -5.810 -19.364 1.00 94.25 142 GLU A C 1
ATOM 1090 O O . GLU A 1 142 ? 4.591 -6.423 -19.197 1.00 94.25 142 GLU A O 1
ATOM 1095 N N . ASP A 1 143 ? 3.506 -4.571 -19.863 1.00 95.62 143 ASP A N 1
ATOM 1096 C CA . ASP A 1 143 ? 4.704 -3.808 -20.207 1.00 95.62 143 ASP A CA 1
ATOM 1097 C C . ASP A 1 143 ? 5.341 -3.134 -18.976 1.00 95.62 143 ASP A C 1
ATOM 1099 O O . ASP A 1 143 ? 6.407 -2.540 -19.112 1.00 95.62 143 ASP A O 1
ATOM 1103 N N . TYR A 1 144 ? 4.722 -3.169 -17.784 1.00 96.88 144 TYR A N 1
ATOM 1104 C CA . TYR A 1 144 ? 5.258 -2.484 -16.603 1.00 96.88 144 TYR A CA 1
ATOM 1105 C C . TYR A 1 144 ? 6.474 -3.215 -16.000 1.00 96.88 144 TYR A C 1
ATOM 1107 O O . TYR A 1 144 ? 6.319 -4.301 -15.446 1.00 96.88 144 TYR A O 1
ATOM 1115 N N . PRO A 1 145 ? 7.680 -2.611 -15.995 1.00 95.81 145 PRO A N 1
ATOM 1116 C CA . PRO A 1 145 ? 8.893 -3.259 -15.485 1.00 95.81 145 PRO A CA 1
ATOM 1117 C C . PRO A 1 145 ? 9.042 -3.195 -13.951 1.00 95.81 145 PRO A C 1
ATOM 1119 O O . PRO A 1 145 ? 10.068 -3.608 -13.408 1.00 95.81 145 PRO A O 1
ATOM 1122 N N . GLY A 1 146 ? 8.079 -2.594 -13.243 1.00 94.38 146 GLY A N 1
ATOM 1123 C CA . GLY A 1 146 ? 8.092 -2.455 -11.786 1.00 94.38 146 GLY A CA 1
ATOM 1124 C C . GLY A 1 146 ? 7.419 -3.617 -11.054 1.00 94.38 146 GLY A C 1
ATOM 1125 O O . GLY A 1 146 ? 7.042 -4.625 -11.642 1.00 94.38 146 GLY A O 1
ATOM 1126 N N . VAL A 1 147 ? 7.238 -3.470 -9.739 1.00 95.44 147 VAL A N 1
ATOM 1127 C CA . VAL A 1 147 ? 6.539 -4.483 -8.932 1.00 95.44 147 VAL A CA 1
ATOM 1128 C C . VAL A 1 147 ? 5.033 -4.325 -9.088 1.00 95.44 147 VAL A C 1
ATOM 1130 O O . VAL A 1 147 ? 4.469 -3.333 -8.626 1.00 95.44 147 VAL A O 1
ATOM 1133 N N . ILE A 1 148 ? 4.395 -5.347 -9.653 1.00 95.44 148 ILE A N 1
ATOM 1134 C CA . ILE A 1 148 ? 2.975 -5.656 -9.480 1.00 95.44 148 ILE A CA 1
ATOM 1135 C C . ILE A 1 148 ? 2.910 -7.108 -9.006 1.00 95.44 148 ILE A C 1
ATOM 1137 O O . ILE A 1 148 ? 3.294 -8.013 -9.742 1.00 95.44 148 ILE A O 1
ATOM 1141 N N . VAL A 1 149 ? 2.430 -7.338 -7.786 1.00 92.75 149 VAL A N 1
ATOM 1142 C CA . VAL A 1 149 ? 2.041 -8.685 -7.347 1.00 92.75 149 VAL A CA 1
ATOM 1143 C C . VAL A 1 149 ? 0.714 -9.036 -8.014 1.00 92.75 149 VAL A C 1
ATOM 1145 O O . VAL A 1 149 ? -0.237 -8.249 -7.962 1.00 92.75 149 VAL A O 1
ATOM 1148 N N . THR A 1 150 ? 0.655 -10.197 -8.662 1.00 88.56 150 THR A N 1
ATOM 1149 C CA . THR A 1 150 ? -0.505 -10.625 -9.447 1.00 88.56 150 THR A CA 1
ATOM 1150 C C . THR A 1 150 ? -1.510 -11.382 -8.582 1.00 88.56 150 THR A C 1
ATOM 1152 O O . THR A 1 150 ? -1.177 -11.916 -7.527 1.00 88.56 150 THR A O 1
ATOM 1155 N N . TRP A 1 151 ? -2.761 -11.471 -9.034 1.00 94.12 151 TRP A N 1
ATOM 1156 C CA . TRP A 1 151 ? -3.775 -12.269 -8.335 1.00 94.12 151 TRP A CA 1
ATOM 1157 C C . TRP A 1 151 ? -3.574 -13.783 -8.527 1.00 94.12 151 TRP A C 1
ATOM 1159 O O . TRP A 1 151 ? -4.010 -14.571 -7.695 1.00 94.12 151 TRP A O 1
ATOM 1169 N N . GLU A 1 152 ? -2.839 -14.208 -9.561 1.00 91.06 152 GLU A N 1
ATOM 1170 C CA . GLU A 1 152 ? -2.377 -15.599 -9.695 1.00 91.06 152 GLU A CA 1
ATOM 1171 C C . GLU A 1 152 ? -1.377 -15.988 -8.589 1.00 91.06 152 GLU A C 1
ATOM 1173 O O . GLU A 1 152 ? -1.333 -17.150 -8.183 1.00 91.06 152 GLU A O 1
ATOM 1178 N N . ASP A 1 153 ? -0.629 -15.031 -8.023 1.00 93.44 153 ASP A N 1
ATOM 1179 C CA . ASP A 1 153 ? 0.271 -15.299 -6.894 1.00 93.44 153 ASP A CA 1
ATOM 1180 C C . ASP A 1 153 ? -0.490 -15.678 -5.607 1.00 93.44 153 ASP A C 1
ATOM 1182 O O . ASP A 1 153 ? 0.072 -16.351 -4.744 1.00 93.44 153 ASP A O 1
ATOM 1186 N N . TRP A 1 154 ? -1.789 -15.363 -5.493 1.00 95.69 154 TRP A N 1
ATOM 1187 C CA . TRP A 1 154 ? -2.639 -15.887 -4.411 1.00 95.69 154 TRP A CA 1
ATOM 1188 C C . TRP A 1 154 ? -2.789 -17.405 -4.479 1.00 95.69 154 TRP A C 1
ATOM 1190 O O . TRP A 1 154 ? -2.775 -18.064 -3.444 1.00 95.69 154 TRP A O 1
ATOM 1200 N N . LYS A 1 155 ? -2.883 -17.981 -5.687 1.00 92.94 155 LYS A N 1
ATOM 1201 C CA . LYS A 1 155 ? -2.964 -19.441 -5.874 1.00 92.94 155 LYS A CA 1
ATOM 1202 C C . LYS A 1 155 ? -1.636 -20.131 -5.560 1.00 92.94 155 LYS A C 1
ATOM 1204 O O . LYS A 1 155 ? -1.625 -21.302 -5.201 1.00 92.94 155 LYS A O 1
ATOM 1209 N N . ARG A 1 156 ? -0.520 -19.402 -5.680 1.00 92.00 156 ARG A N 1
ATOM 1210 C CA . ARG A 1 156 ? 0.814 -19.851 -5.246 1.00 92.00 156 ARG A CA 1
ATOM 1211 C C . ARG A 1 156 ? 0.994 -19.761 -3.728 1.00 92.00 156 ARG A C 1
ATOM 1213 O O . ARG A 1 156 ? 1.886 -20.405 -3.187 1.00 92.00 156 ARG A O 1
ATOM 1220 N N . GLY A 1 157 ? 0.190 -18.943 -3.046 1.00 93.56 157 GLY A N 1
ATOM 1221 C CA . GLY A 1 157 ? 0.229 -18.706 -1.600 1.00 93.56 157 GLY A CA 1
ATOM 1222 C C . GLY A 1 157 ? 1.418 -17.867 -1.116 1.00 93.56 157 GLY A C 1
ATOM 1223 O O . GLY A 1 157 ? 1.299 -17.166 -0.111 1.00 93.56 157 GLY A O 1
ATOM 1224 N N . TYR A 1 158 ? 2.554 -17.891 -1.816 1.00 95.62 158 TYR A N 1
ATOM 1225 C CA . TYR A 1 158 ? 3.697 -17.015 -1.566 1.00 95.62 158 TYR A CA 1
ATOM 1226 C C . TYR A 1 158 ? 4.546 -16.777 -2.820 1.00 95.62 158 TYR A C 1
ATOM 1228 O O . TYR A 1 158 ? 4.529 -17.560 -3.770 1.00 95.62 158 TYR A O 1
ATOM 1236 N N . ILE A 1 159 ? 5.355 -15.716 -2.777 1.00 95.69 159 ILE A N 1
ATOM 1237 C CA . ILE A 1 159 ? 6.527 -15.550 -3.645 1.00 95.69 159 ILE A CA 1
ATOM 1238 C C . ILE A 1 159 ? 7.808 -15.688 -2.818 1.00 95.69 159 ILE A C 1
ATOM 1240 O O . ILE A 1 159 ? 7.906 -15.177 -1.698 1.00 95.69 159 ILE A O 1
ATOM 1244 N N . GLU A 1 160 ? 8.803 -16.385 -3.365 1.00 97.31 160 GLU A N 1
ATOM 1245 C CA . GLU A 1 160 ? 10.149 -16.404 -2.792 1.00 97.31 160 GLU A CA 1
ATOM 1246 C C . GLU A 1 160 ? 10.897 -15.146 -3.223 1.00 97.31 160 GLU A C 1
ATOM 1248 O O . GLU A 1 160 ? 11.005 -14.844 -4.410 1.00 97.31 160 GLU A O 1
ATOM 1253 N N . VAL A 1 161 ? 11.404 -14.401 -2.244 1.00 97.75 161 VAL A N 1
ATOM 1254 C CA . VAL A 1 161 ? 12.152 -13.164 -2.449 1.00 97.75 161 VAL A CA 1
ATOM 1255 C C . VAL A 1 161 ? 13.600 -13.406 -2.013 1.00 97.75 161 VAL A C 1
ATOM 1257 O O . VAL A 1 161 ? 13.882 -13.430 -0.806 1.00 97.75 161 VAL A O 1
ATOM 1260 N N . PRO A 1 162 ? 14.535 -13.621 -2.958 1.00 98.19 162 PRO A N 1
ATOM 1261 C CA . PRO A 1 162 ? 15.960 -13.705 -2.661 1.00 98.19 162 PRO A CA 1
ATOM 1262 C C . PRO A 1 162 ? 16.454 -12.419 -2.003 1.00 98.19 162 PRO A C 1
ATOM 1264 O O . PRO A 1 162 ? 16.001 -11.328 -2.339 1.00 98.19 162 PRO A O 1
ATOM 1267 N N . ARG A 1 163 ? 17.399 -12.534 -1.068 1.00 98.44 163 ARG A N 1
ATOM 1268 C CA . ARG A 1 163 ? 17.963 -11.396 -0.336 1.00 98.44 163 ARG A CA 1
ATOM 1269 C C . ARG A 1 163 ? 18.886 -10.561 -1.230 1.00 98.44 163 ARG A C 1
ATOM 1271 O O . ARG A 1 163 ? 19.972 -11.041 -1.566 1.00 98.44 163 ARG A O 1
ATOM 1278 N N . PRO A 1 164 ? 18.563 -9.285 -1.510 1.00 98.06 164 PRO A N 1
ATOM 1279 C CA . PRO A 1 164 ? 19.496 -8.391 -2.184 1.00 98.06 164 PRO A CA 1
ATOM 1280 C C . PRO A 1 164 ? 20.726 -8.098 -1.312 1.00 98.06 164 PRO A C 1
ATOM 1282 O O . PRO A 1 164 ? 20.622 -8.024 -0.083 1.00 98.06 164 PRO A O 1
ATOM 1285 N N . TRP A 1 165 ? 21.894 -7.873 -1.924 1.00 97.44 165 TRP A N 1
ATOM 1286 C CA . TRP A 1 165 ? 23.165 -7.712 -1.194 1.00 97.44 165 TRP A CA 1
ATOM 1287 C C . TRP A 1 165 ? 23.157 -6.552 -0.181 1.00 97.44 165 TRP A C 1
ATOM 1289 O O . TRP A 1 165 ? 23.861 -6.603 0.828 1.00 97.44 165 TRP A O 1
ATOM 1299 N N . CYS A 1 166 ? 22.327 -5.527 -0.403 1.00 97.31 166 CYS A N 1
ATOM 1300 C CA . CYS A 1 166 ? 22.173 -4.381 0.493 1.00 97.31 166 CYS A CA 1
ATOM 1301 C C . CYS A 1 166 ? 21.566 -4.745 1.867 1.00 97.31 166 CYS A C 1
ATOM 1303 O O . CYS A 1 166 ? 21.685 -3.963 2.819 1.00 97.31 166 CYS A O 1
ATOM 1305 N N . PHE A 1 167 ? 20.980 -5.937 2.017 1.00 97.81 167 PHE A N 1
ATOM 1306 C CA . PHE A 1 167 ? 20.615 -6.531 3.304 1.00 97.81 167 PHE A CA 1
ATOM 1307 C C . PHE A 1 167 ? 21.762 -7.408 3.829 1.00 97.81 167 PHE A C 1
ATOM 1309 O O . PHE A 1 167 ? 22.209 -8.332 3.153 1.00 97.81 167 PHE A O 1
ATOM 1316 N N . ASP A 1 168 ? 22.213 -7.143 5.060 1.00 94.38 168 ASP A N 1
ATOM 1317 C CA . ASP A 1 168 ? 23.293 -7.882 5.732 1.00 94.38 168 ASP A CA 1
ATOM 1318 C C . ASP A 1 168 ? 22.964 -9.382 5.871 1.00 94.38 168 ASP A C 1
ATOM 1320 O O . ASP A 1 168 ? 22.092 -9.774 6.646 1.00 94.38 168 ASP A O 1
ATOM 1324 N N . GLY A 1 169 ? 23.696 -10.228 5.141 1.00 93.81 169 GLY A N 1
ATOM 1325 C CA . GLY A 1 169 ? 23.502 -11.682 5.142 1.00 93.81 169 GLY A CA 1
ATOM 1326 C C . GLY A 1 169 ? 23.835 -12.384 6.459 1.00 93.81 169 GLY A C 1
ATOM 1327 O O . GLY A 1 169 ? 23.514 -13.556 6.604 1.00 93.81 169 GLY A O 1
ATOM 1328 N N . ARG A 1 170 ? 24.437 -11.687 7.433 1.00 95.69 170 ARG A N 1
ATOM 1329 C CA . ARG A 1 170 ? 24.631 -12.203 8.801 1.00 95.69 170 ARG A CA 1
ATOM 1330 C C . ARG A 1 170 ? 23.377 -12.055 9.667 1.00 95.69 170 ARG A C 1
ATOM 1332 O O . ARG A 1 170 ? 23.306 -12.651 10.735 1.00 95.69 170 ARG A O 1
ATOM 1339 N N . LYS A 1 171 ? 22.423 -11.220 9.240 1.00 94.94 171 LYS A N 1
ATOM 1340 C CA . LYS A 1 171 ? 21.205 -10.851 9.988 1.00 94.94 171 LYS A CA 1
ATOM 1341 C C . LYS A 1 171 ? 19.917 -11.229 9.266 1.00 94.94 171 LYS A C 1
ATOM 1343 O O . LYS A 1 171 ? 18.843 -11.165 9.859 1.00 94.94 171 LYS A O 1
ATOM 1348 N N . HIS A 1 172 ? 20.012 -11.555 7.981 1.00 96.44 172 HIS A N 1
ATOM 1349 C CA . HIS A 1 172 ? 18.872 -11.764 7.102 1.00 96.44 172 HIS A CA 1
ATOM 1350 C C . HIS A 1 172 ? 19.081 -13.044 6.280 1.00 96.44 172 HIS A C 1
ATOM 1352 O O . HIS A 1 172 ? 20.161 -13.213 5.702 1.00 96.44 172 HIS A O 1
ATOM 1358 N N . PRO A 1 173 ? 18.080 -13.944 6.220 1.00 97.50 173 PRO A N 1
ATOM 1359 C CA . PRO A 1 173 ? 18.191 -15.221 5.517 1.00 97.50 173 PRO A CA 1
ATOM 1360 C C . PRO A 1 173 ? 18.423 -15.016 4.010 1.00 97.50 173 PRO A C 1
ATOM 1362 O O . PRO A 1 173 ? 18.113 -13.947 3.482 1.00 97.50 173 PRO A O 1
ATOM 1365 N N . PRO A 1 174 ? 18.954 -16.012 3.278 1.00 97.88 174 PRO A N 1
ATOM 1366 C CA . PRO A 1 174 ? 19.213 -15.884 1.840 1.00 97.88 174 PRO A CA 1
ATOM 1367 C C . PRO A 1 174 ? 17.938 -15.691 1.003 1.00 97.88 174 PRO A C 1
ATOM 1369 O O . PRO A 1 174 ? 18.010 -15.103 -0.071 1.00 97.88 174 PRO A O 1
ATOM 1372 N N . VAL A 1 175 ? 16.785 -16.138 1.505 1.00 98.38 175 VAL A N 1
ATOM 1373 C CA . VAL A 1 175 ? 15.454 -15.994 0.900 1.00 98.38 175 VAL A CA 1
ATOM 1374 C C . VAL A 1 175 ? 14.457 -15.684 2.020 1.00 98.38 175 VAL A C 1
ATOM 1376 O O . VAL A 1 175 ? 14.619 -16.181 3.135 1.00 98.38 175 VAL A O 1
ATOM 1379 N N . ARG A 1 176 ? 13.429 -14.880 1.738 1.00 98.06 176 ARG A N 1
ATOM 1380 C CA . ARG A 1 176 ? 12.202 -14.797 2.549 1.00 98.06 176 ARG A CA 1
ATOM 1381 C C . ARG A 1 176 ? 10.990 -15.142 1.692 1.00 98.06 176 ARG A C 1
ATOM 1383 O O . ARG A 1 176 ? 11.023 -14.941 0.481 1.00 98.06 176 ARG A O 1
ATOM 1390 N N . ARG A 1 177 ? 9.914 -15.622 2.313 1.00 98.12 177 ARG A N 1
ATOM 1391 C CA . ARG A 1 177 ? 8.621 -15.825 1.647 1.00 98.12 177 ARG A CA 1
ATOM 1392 C C . ARG A 1 177 ? 7.720 -14.636 1.946 1.00 98.12 177 ARG A C 1
ATOM 1394 O O . ARG A 1 177 ? 7.466 -14.355 3.112 1.00 98.12 177 ARG A O 1
ATOM 1401 N N . LEU A 1 178 ? 7.260 -13.943 0.907 1.00 98.00 178 LEU A N 1
ATOM 1402 C CA . LEU A 1 178 ? 6.130 -13.025 1.027 1.00 98.00 178 LEU A CA 1
ATOM 1403 C C . LEU A 1 178 ? 4.868 -13.846 0.774 1.00 98.00 178 LEU A C 1
ATOM 1405 O O . LEU A 1 178 ? 4.615 -14.243 -0.362 1.00 98.00 178 LEU A O 1
ATOM 1409 N N . TRP A 1 179 ? 4.115 -14.122 1.831 1.00 96.94 179 TRP A N 1
ATOM 1410 C CA . TRP A 1 179 ? 2.828 -14.801 1.764 1.00 96.94 179 TRP A CA 1
ATOM 1411 C C . TRP A 1 179 ? 1.759 -13.855 1.233 1.00 96.94 179 TRP A C 1
ATOM 1413 O O . TRP A 1 179 ? 1.677 -12.691 1.634 1.00 96.94 179 TRP A O 1
ATOM 1423 N N . LEU A 1 180 ? 0.934 -14.376 0.334 1.00 95.31 180 LEU A N 1
ATOM 1424 C CA . LEU A 1 180 ? -0.044 -13.626 -0.434 1.00 95.31 180 LEU A CA 1
ATOM 1425 C C . LEU A 1 180 ? -1.393 -14.328 -0.345 1.00 95.31 180 LEU A C 1
ATOM 1427 O O . LEU A 1 180 ? -1.489 -15.535 -0.560 1.00 95.31 180 LEU A O 1
ATOM 1431 N N . ARG A 1 181 ? -2.436 -13.574 -0.001 1.00 91.50 181 ARG A N 1
ATOM 1432 C CA . ARG A 1 181 ? -3.792 -14.102 0.196 1.00 91.50 181 ARG A CA 1
ATOM 1433 C C . ARG A 1 181 ? -4.809 -13.178 -0.463 1.00 91.50 181 ARG A C 1
ATOM 1435 O O . ARG A 1 181 ? -4.665 -11.957 -0.393 1.00 91.50 181 ARG A O 1
ATOM 1442 N N . ALA A 1 182 ? -5.850 -13.750 -1.061 1.00 93.25 182 ALA A N 1
ATOM 1443 C CA . ALA A 1 182 ? -7.014 -12.971 -1.473 1.00 93.25 182 ALA A CA 1
ATOM 1444 C C . ALA A 1 182 ? -7.633 -12.255 -0.255 1.00 93.25 182 ALA A C 1
ATOM 1446 O O . ALA A 1 182 ? -7.599 -12.829 0.839 1.00 93.25 182 ALA A O 1
ATOM 1447 N N . PRO A 1 183 ? -8.183 -11.037 -0.412 1.00 90.88 183 PRO A N 1
ATOM 1448 C CA . PRO A 1 183 ? -8.936 -10.399 0.659 1.00 90.88 183 PRO A CA 1
ATOM 1449 C C . PRO A 1 183 ? -10.165 -11.231 1.018 1.00 90.88 183 PRO A C 1
ATOM 1451 O O . PRO A 1 183 ? -10.805 -11.829 0.149 1.00 90.88 183 PRO A O 1
ATOM 1454 N N . ARG A 1 184 ? -10.471 -11.310 2.308 1.00 84.75 184 ARG A N 1
ATOM 1455 C CA . ARG A 1 184 ? -11.364 -12.340 2.851 1.00 84.75 184 ARG A CA 1
ATOM 1456 C C . ARG A 1 184 ? -12.838 -12.045 2.620 1.00 84.75 184 ARG A C 1
ATOM 1458 O O . ARG A 1 184 ? -13.583 -12.985 2.362 1.00 84.75 184 ARG A O 1
ATOM 1465 N N . GLN A 1 185 ? -13.242 -10.774 2.669 1.00 81.25 185 GLN A N 1
ATOM 1466 C CA . GLN A 1 185 ? -14.619 -10.359 2.368 1.00 81.25 185 GLN A CA 1
ATOM 1467 C C . GLN A 1 185 ? -14.919 -10.652 0.893 1.00 81.25 185 GLN A C 1
ATOM 1469 O O . GLN A 1 185 ? -15.836 -11.410 0.575 1.00 81.25 185 GLN A O 1
ATOM 1474 N N . LEU A 1 186 ? -14.053 -10.174 -0.007 1.00 87.69 186 LEU A N 1
ATOM 1475 C CA . LEU A 1 186 ? -14.150 -10.462 -1.432 1.00 87.69 186 LEU A CA 1
ATOM 1476 C C . LEU A 1 186 ? -14.080 -11.967 -1.757 1.00 87.69 186 LEU A C 1
ATOM 1478 O O . LEU A 1 186 ? -14.833 -12.419 -2.612 1.00 87.69 186 LEU A O 1
ATOM 1482 N N . LEU A 1 187 ? -13.244 -12.768 -1.084 1.00 90.06 187 LEU A N 1
ATOM 1483 C CA . LEU A 1 187 ? -13.199 -14.226 -1.290 1.00 90.06 187 LEU A CA 1
ATOM 1484 C C . LEU A 1 187 ? -14.474 -14.942 -0.811 1.00 90.06 187 LEU A C 1
ATOM 1486 O O . LEU A 1 187 ? -14.892 -15.922 -1.433 1.00 90.06 187 LEU A O 1
ATOM 1490 N N . ALA A 1 188 ? -15.119 -14.455 0.250 1.00 85.88 188 ALA A N 1
ATOM 1491 C CA . ALA A 1 188 ? -16.357 -15.039 0.755 1.00 85.88 188 ALA A CA 1
ATOM 1492 C C . ALA A 1 188 ? -17.534 -14.875 -0.224 1.00 85.88 188 ALA A C 1
ATOM 1494 O O . ALA A 1 188 ? -18.332 -15.800 -0.365 1.00 85.88 188 ALA A O 1
ATOM 1495 N N . LEU A 1 189 ? -17.593 -13.778 -0.996 1.00 85.81 189 LEU A N 1
ATOM 1496 C CA . LEU A 1 189 ? -18.573 -13.622 -2.090 1.00 85.81 189 LEU A CA 1
ATOM 1497 C C . LEU A 1 189 ? -18.399 -14.626 -3.244 1.00 85.81 189 LEU A C 1
ATOM 1499 O O . LEU A 1 189 ? -19.273 -14.742 -4.106 1.00 85.81 189 LEU A O 1
ATOM 1503 N N . PHE A 1 190 ? -17.277 -15.343 -3.271 1.00 88.50 190 PHE A N 1
ATOM 1504 C CA . PHE A 1 190 ? -16.988 -16.422 -4.212 1.00 88.50 190 PHE A CA 1
ATOM 1505 C C . PHE A 1 190 ? -17.025 -17.797 -3.529 1.00 88.50 190 PHE A C 1
ATOM 1507 O O . PHE A 1 190 ? -16.511 -18.757 -4.090 1.00 88.50 190 PHE A O 1
ATOM 1514 N N . GLU A 1 191 ? -17.622 -17.906 -2.334 1.00 86.69 19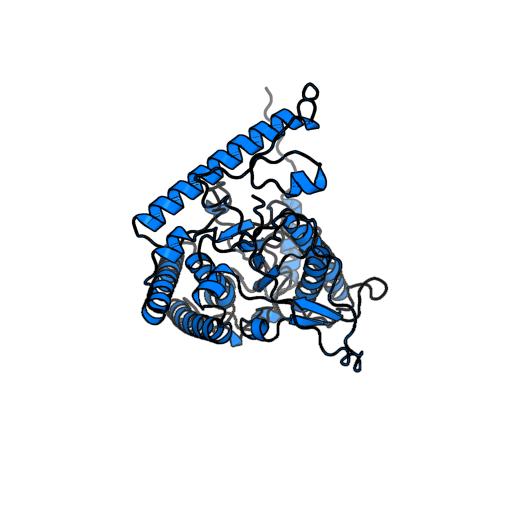1 GLU A N 1
ATOM 1515 C CA . GLU A 1 191 ? -17.777 -19.162 -1.576 1.00 86.69 191 GLU A CA 1
ATOM 1516 C C . GLU A 1 191 ? -16.429 -19.856 -1.275 1.00 86.69 191 GLU A C 1
ATOM 1518 O O . GLU A 1 191 ? -16.352 -21.071 -1.114 1.00 86.69 191 GLU A O 1
ATOM 1523 N N . GLY A 1 192 ? -15.335 -19.084 -1.212 1.00 87.75 192 GLY A N 1
ATOM 1524 C CA . GLY A 1 192 ? -13.976 -19.617 -1.068 1.00 87.75 192 GLY A CA 1
ATOM 1525 C C . GLY A 1 192 ? -13.297 -20.034 -2.381 1.00 87.75 192 GLY A C 1
ATOM 1526 O O . GLY A 1 192 ? -12.113 -20.376 -2.356 1.00 87.75 192 GLY A O 1
ATOM 1527 N N . ASP A 1 193 ? -13.978 -19.968 -3.531 1.00 93.06 193 ASP A N 1
ATOM 1528 C CA . ASP A 1 193 ? -13.396 -20.281 -4.841 1.00 93.06 193 ASP A CA 1
ATOM 1529 C C . ASP A 1 193 ? -12.433 -19.176 -5.310 1.00 93.06 193 ASP A C 1
ATOM 1531 O O . ASP A 1 193 ? -12.770 -18.234 -6.039 1.00 93.06 193 ASP A O 1
ATOM 1535 N N . LEU A 1 194 ? -11.173 -19.342 -4.909 1.00 94.88 194 LEU A N 1
ATOM 1536 C CA . LEU A 1 194 ? -10.049 -18.518 -5.339 1.00 94.88 194 LEU A CA 1
ATOM 1537 C C . LEU A 1 194 ? -9.840 -18.547 -6.866 1.00 94.88 194 LEU A C 1
ATOM 1539 O O . LEU A 1 194 ? -9.362 -17.570 -7.442 1.00 94.88 194 LEU A O 1
ATOM 1543 N N . GLY A 1 195 ? -10.196 -19.643 -7.542 1.00 95.44 195 GLY A N 1
ATOM 1544 C CA . GLY A 1 195 ? -10.111 -19.763 -8.996 1.00 95.44 195 GLY A CA 1
ATOM 1545 C C . GLY A 1 195 ? -11.092 -18.825 -9.694 1.00 95.44 195 GLY A C 1
ATOM 1546 O O . GLY A 1 195 ? -10.685 -18.031 -10.549 1.00 95.44 195 GLY A O 1
ATOM 1547 N N . ALA A 1 196 ? -12.362 -18.869 -9.285 1.00 94.25 196 ALA A N 1
ATOM 1548 C CA . ALA A 1 196 ? -13.407 -17.985 -9.788 1.00 94.25 196 ALA A CA 1
ATOM 1549 C C . ALA A 1 196 ? -13.154 -16.513 -9.433 1.00 94.25 196 ALA A C 1
ATOM 1551 O O . ALA A 1 196 ? -13.362 -15.653 -10.294 1.00 94.25 196 ALA A O 1
ATOM 1552 N N . LEU A 1 197 ? -12.665 -16.217 -8.221 1.00 95.44 197 LEU A N 1
ATOM 1553 C CA . LEU A 1 197 ? -12.308 -14.852 -7.822 1.00 95.44 197 LEU A CA 1
ATOM 1554 C C . LEU A 1 197 ? -11.206 -14.273 -8.718 1.00 95.44 197 LEU A C 1
ATOM 1556 O O . LEU A 1 197 ? -11.376 -13.194 -9.289 1.00 95.44 197 LEU A O 1
ATOM 1560 N N . VAL A 1 198 ? -10.088 -14.991 -8.873 1.00 96.50 198 VAL A N 1
ATOM 1561 C CA . VAL A 1 198 ? -8.964 -14.525 -9.702 1.00 96.50 198 VAL A CA 1
ATOM 1562 C C . VAL A 1 198 ? -9.411 -14.348 -11.154 1.00 96.50 198 VAL A C 1
ATOM 1564 O O . VAL A 1 198 ? -9.119 -13.316 -11.753 1.00 96.50 198 VAL A O 1
ATOM 1567 N N . TYR A 1 199 ? -10.189 -15.284 -11.709 1.00 96.19 199 TYR A N 1
ATOM 1568 C CA . TYR A 1 199 ? -10.737 -15.151 -13.062 1.00 96.19 199 TYR A CA 1
ATOM 1569 C C . TYR A 1 199 ? -11.650 -13.921 -13.221 1.00 96.19 199 TYR A C 1
ATOM 1571 O O . TYR A 1 199 ? -11.549 -13.204 -14.220 1.00 96.19 199 TYR A O 1
ATOM 1579 N N . TRP A 1 200 ? -12.533 -13.658 -12.252 1.00 95.88 200 TRP A N 1
ATOM 1580 C CA . TRP A 1 200 ? -13.438 -12.506 -12.286 1.00 95.88 200 TRP A CA 1
ATOM 1581 C C . TRP A 1 200 ? -12.670 -11.181 -12.203 1.00 95.88 200 TRP A C 1
ATOM 1583 O O . TRP A 1 200 ? -12.891 -10.305 -13.042 1.00 95.88 200 TRP A O 1
ATOM 1593 N N . LEU A 1 201 ? -11.708 -11.073 -11.280 1.00 96.12 201 LEU A N 1
ATOM 1594 C CA . LEU A 1 201 ? -10.838 -9.902 -11.152 1.00 96.12 201 LEU A CA 1
ATOM 1595 C C . LEU A 1 201 ? -9.998 -9.674 -12.421 1.00 96.12 201 LEU A C 1
ATOM 1597 O O . LEU A 1 201 ? -9.960 -8.561 -12.941 1.00 96.12 201 LEU A O 1
ATOM 1601 N N . GLU A 1 202 ? -9.367 -10.712 -12.982 1.00 95.62 202 GLU A N 1
ATOM 1602 C CA . GLU A 1 202 ? -8.610 -10.622 -14.244 1.00 95.62 202 GLU A CA 1
ATOM 1603 C C . GLU A 1 202 ? -9.491 -10.161 -15.418 1.00 95.62 202 GLU A C 1
ATOM 1605 O O . GLU A 1 202 ? -9.057 -9.372 -16.262 1.00 95.62 202 GLU A O 1
ATOM 1610 N N . LYS A 1 203 ? -10.746 -10.623 -15.483 1.00 94.62 203 LYS A N 1
ATOM 1611 C CA . LYS A 1 203 ? -11.707 -10.213 -16.516 1.00 94.62 203 LYS A CA 1
ATOM 1612 C C . LYS A 1 203 ? -12.132 -8.750 -16.359 1.00 94.62 203 LYS A C 1
ATOM 1614 O O . LYS A 1 203 ? -12.212 -8.046 -17.368 1.00 94.62 203 LYS A O 1
ATOM 1619 N N . LEU A 1 204 ? -12.365 -8.307 -15.123 1.00 93.38 204 LEU A N 1
ATOM 1620 C CA . LEU A 1 204 ? -12.653 -6.919 -14.759 1.00 93.38 204 LEU A CA 1
ATOM 1621 C C . LEU A 1 204 ? -11.477 -6.000 -15.125 1.00 93.38 204 LEU A C 1
ATOM 1623 O O . LEU A 1 204 ? -11.656 -5.060 -15.895 1.00 93.38 204 LEU A O 1
ATOM 1627 N N . ALA A 1 205 ? -10.259 -6.325 -14.683 1.00 93.88 205 ALA A N 1
ATOM 1628 C CA . ALA A 1 205 ? -9.063 -5.529 -14.959 1.00 93.88 205 ALA A CA 1
ATOM 1629 C C . ALA A 1 205 ? -8.786 -5.361 -16.459 1.00 93.88 205 ALA A C 1
ATOM 1631 O O . ALA A 1 205 ? -8.427 -4.272 -16.889 1.00 93.88 205 ALA A O 1
ATOM 1632 N N . ARG A 1 206 ? -9.012 -6.397 -17.280 1.00 94.50 206 ARG A N 1
ATOM 1633 C CA . ARG A 1 206 ? -8.912 -6.286 -18.750 1.00 94.50 206 ARG A CA 1
ATOM 1634 C C . ARG A 1 206 ? -9.981 -5.369 -19.348 1.00 94.50 206 ARG A C 1
ATOM 1636 O O . ARG A 1 206 ? -9.752 -4.799 -20.412 1.00 94.50 206 ARG A O 1
ATOM 1643 N N . GLY A 1 207 ? -11.164 -5.284 -18.737 1.00 93.38 207 GLY A N 1
ATOM 1644 C CA . GLY A 1 207 ? -12.206 -4.320 -19.103 1.00 93.38 207 GLY A CA 1
ATOM 1645 C C . GLY A 1 207 ? -11.746 -2.895 -18.834 1.00 93.38 207 GLY A C 1
ATOM 1646 O O . GLY A 1 207 ? -11.641 -2.094 -19.764 1.00 93.38 207 GLY A O 1
ATOM 1647 N N . GLU A 1 208 ? -11.361 -2.643 -17.589 1.00 93.56 208 GLU A N 1
ATOM 1648 C CA . GLU A 1 208 ? -10.948 -1.324 -17.123 1.00 93.56 208 GLU A CA 1
ATOM 1649 C C . GLU A 1 208 ? -9.648 -0.838 -17.768 1.00 93.56 208 GLU A C 1
ATOM 1651 O O . GLU A 1 208 ? -9.539 0.337 -18.101 1.00 93.56 208 GLU A O 1
ATOM 1656 N N . GLU A 1 209 ? -8.694 -1.722 -18.066 1.00 94.88 209 GLU A N 1
ATOM 1657 C CA . GLU A 1 209 ? -7.493 -1.359 -18.823 1.00 94.88 209 GLU A CA 1
ATOM 1658 C C . GLU A 1 209 ? -7.850 -0.826 -20.220 1.00 94.88 209 GLU A C 1
ATOM 1660 O O . GLU A 1 209 ? -7.288 0.177 -20.659 1.00 94.88 209 GLU A O 1
ATOM 1665 N N . ARG A 1 210 ? -8.814 -1.443 -20.921 1.00 94.50 210 ARG A N 1
ATOM 1666 C CA . ARG A 1 210 ? -9.273 -0.931 -22.224 1.00 94.50 210 ARG A CA 1
ATOM 1667 C C . ARG A 1 210 ? -9.929 0.440 -22.088 1.00 94.50 210 ARG A C 1
ATOM 1669 O O . ARG A 1 210 ? -9.669 1.294 -22.930 1.00 94.50 210 ARG A O 1
ATOM 1676 N N . ALA A 1 211 ? -10.727 0.664 -21.043 1.00 92.38 211 ALA A N 1
ATOM 1677 C CA . ALA A 1 211 ? -11.352 1.960 -20.777 1.00 92.38 211 ALA A CA 1
ATOM 1678 C C . ALA A 1 211 ? -10.306 3.045 -20.457 1.00 92.38 211 ALA A C 1
ATOM 1680 O O . ALA A 1 211 ? -10.312 4.111 -21.070 1.00 92.38 211 ALA A O 1
ATOM 1681 N N . VAL A 1 212 ? -9.349 2.748 -19.572 1.00 90.69 212 VAL A N 1
ATOM 1682 C CA . VAL A 1 212 ? -8.226 3.635 -19.224 1.00 90.69 212 VAL A CA 1
ATOM 1683 C C . VAL A 1 212 ? -7.380 3.971 -20.454 1.00 90.69 212 VAL A C 1
ATOM 1685 O O . VAL A 1 212 ? -7.061 5.135 -20.675 1.00 90.69 212 VAL A O 1
ATOM 1688 N N . ARG A 1 213 ? -7.053 2.982 -21.294 1.00 90.88 213 ARG A N 1
ATOM 1689 C CA . ARG A 1 213 ? -6.285 3.195 -22.532 1.00 90.88 213 ARG A CA 1
ATOM 1690 C C . ARG A 1 213 ? -7.054 3.996 -23.582 1.00 90.88 213 ARG A C 1
ATOM 1692 O O . ARG A 1 213 ? -6.435 4.776 -24.293 1.00 90.88 213 ARG A O 1
ATOM 1699 N N . ALA A 1 214 ? -8.373 3.826 -23.681 1.00 90.56 214 ALA A N 1
ATOM 1700 C CA . ALA A 1 214 ? -9.213 4.611 -24.587 1.00 90.56 214 ALA A CA 1
ATOM 1701 C C . ALA A 1 214 ? -9.366 6.076 -24.135 1.00 90.56 214 ALA A C 1
ATOM 1703 O O . ALA A 1 214 ? -9.504 6.959 -24.977 1.00 90.56 214 ALA A O 1
ATOM 1704 N N . ALA A 1 215 ? -9.311 6.334 -22.824 1.00 86.62 215 ALA A N 1
ATOM 1705 C CA . ALA A 1 215 ? -9.341 7.675 -22.237 1.00 86.62 215 ALA A CA 1
ATOM 1706 C C . ALA A 1 215 ? -7.952 8.346 -22.132 1.00 86.62 215 ALA A C 1
ATOM 1708 O O . ALA A 1 215 ? -7.865 9.527 -21.791 1.00 86.62 215 ALA A O 1
ATOM 1709 N N . MET A 1 216 ? -6.862 7.615 -22.399 1.00 83.94 216 MET A N 1
ATOM 1710 C CA . MET A 1 216 ? -5.495 8.123 -22.271 1.00 83.94 216 MET A CA 1
ATOM 1711 C C . MET A 1 216 ? -5.221 9.241 -23.285 1.00 83.94 216 MET A C 1
ATOM 1713 O O . MET A 1 216 ? -5.338 9.052 -24.496 1.00 83.94 216 MET A O 1
ATOM 1717 N N . LYS A 1 217 ? -4.798 10.401 -22.777 1.00 80.31 217 LYS A N 1
ATOM 1718 C CA . LYS A 1 217 ? -4.254 11.500 -23.580 1.00 80.31 217 LYS A CA 1
ATOM 1719 C C . LYS A 1 217 ? -2.747 11.281 -23.764 1.00 80.31 217 LYS A C 1
ATOM 1721 O O . LYS A 1 217 ? -2.065 10.860 -22.833 1.00 80.31 217 LYS A O 1
ATOM 1726 N N . GLY A 1 218 ? -2.237 11.571 -24.961 1.00 82.69 218 GLY A N 1
ATOM 1727 C CA . GLY A 1 218 ? -0.816 11.419 -25.289 1.00 82.69 218 GLY A CA 1
ATOM 1728 C C . GLY A 1 218 ? -0.350 9.965 -25.462 1.00 82.69 218 GLY A C 1
ATOM 1729 O O . GLY A 1 218 ? -1.137 9.021 -25.440 1.00 82.69 218 GLY A O 1
ATOM 1730 N N . ALA A 1 219 ? 0.955 9.796 -25.681 1.00 87.12 219 ALA A N 1
ATOM 1731 C CA . ALA A 1 219 ? 1.599 8.486 -25.745 1.00 87.12 219 ALA A CA 1
ATOM 1732 C C . ALA A 1 219 ? 2.198 8.118 -24.373 1.00 87.12 219 ALA A C 1
ATOM 1734 O O . ALA A 1 219 ? 2.765 8.991 -23.710 1.00 87.12 219 ALA A O 1
ATOM 1735 N N . PRO A 1 220 ? 2.130 6.842 -23.949 1.00 91.94 220 PRO A N 1
ATOM 1736 C CA . PRO A 1 220 ? 2.739 6.404 -22.699 1.00 91.94 220 PRO A CA 1
ATOM 1737 C C . PRO A 1 220 ? 4.271 6.498 -22.754 1.00 91.94 220 PRO A C 1
ATOM 1739 O O . PRO A 1 220 ? 4.874 6.383 -23.821 1.00 91.94 220 PRO A O 1
ATOM 1742 N N . MET A 1 221 ? 4.916 6.645 -21.593 1.00 91.25 221 MET A N 1
ATOM 1743 C CA . MET A 1 221 ? 6.380 6.774 -21.493 1.00 91.25 221 MET A CA 1
ATOM 1744 C C . MET A 1 221 ? 7.134 5.543 -22.016 1.00 91.25 221 MET A C 1
ATOM 1746 O O . MET A 1 221 ? 8.167 5.698 -22.668 1.00 91.25 221 MET A O 1
ATOM 1750 N N . GLY A 1 222 ? 6.628 4.343 -21.723 1.00 93.31 222 GLY A N 1
ATOM 1751 C CA . GLY A 1 222 ? 7.244 3.074 -22.106 1.00 93.31 222 GLY A CA 1
ATOM 1752 C C . GLY A 1 222 ? 8.282 2.568 -21.099 1.00 93.31 222 GLY A C 1
ATOM 1753 O O . GLY A 1 222 ? 8.932 3.335 -20.387 1.00 93.31 222 GLY A O 1
ATOM 1754 N N . ALA A 1 223 ? 8.437 1.242 -21.047 1.00 94.88 223 ALA A N 1
ATOM 1755 C CA . ALA A 1 223 ? 9.247 0.544 -20.047 1.00 94.88 223 ALA A CA 1
ATOM 1756 C C . ALA A 1 223 ? 10.729 0.959 -20.050 1.00 94.88 223 ALA A C 1
ATOM 1758 O O . ALA A 1 223 ? 11.314 1.169 -18.990 1.00 94.88 223 ALA A O 1
ATOM 1759 N N . GLU A 1 224 ? 11.325 1.101 -21.236 1.00 93.38 224 GLU A N 1
ATOM 1760 C CA . GLU A 1 224 ? 12.735 1.463 -21.416 1.00 93.38 224 GLU A CA 1
ATOM 1761 C C . GLU A 1 224 ? 13.040 2.848 -20.830 1.00 93.38 224 GLU A C 1
ATOM 1763 O O . GLU A 1 224 ? 13.860 2.972 -19.917 1.00 93.38 224 GLU A O 1
ATOM 1768 N N . ARG A 1 225 ? 12.304 3.878 -21.270 1.00 91.94 225 ARG A N 1
ATOM 1769 C CA . ARG A 1 225 ? 12.451 5.250 -20.763 1.00 91.94 225 ARG A CA 1
ATOM 1770 C C . ARG A 1 225 ? 12.151 5.342 -19.266 1.00 91.94 225 ARG A C 1
ATOM 1772 O O . ARG A 1 225 ? 12.830 6.085 -18.566 1.00 91.94 225 ARG A O 1
ATOM 1779 N N . LEU A 1 226 ? 11.187 4.566 -18.765 1.00 92.19 226 LEU A N 1
ATOM 1780 C CA . LEU A 1 226 ? 10.858 4.493 -17.341 1.00 92.19 226 LEU A CA 1
ATOM 1781 C C . LEU A 1 226 ? 12.002 3.921 -16.485 1.00 92.19 226 LEU A C 1
ATOM 1783 O O . LEU A 1 226 ? 12.265 4.432 -15.395 1.00 92.19 226 LEU A O 1
ATOM 1787 N N . MET A 1 227 ? 12.686 2.877 -16.961 1.00 93.44 227 MET A N 1
ATOM 1788 C CA . MET A 1 227 ? 13.855 2.306 -16.277 1.00 93.44 227 MET A CA 1
ATOM 1789 C C . MET A 1 227 ? 15.088 3.214 -16.369 1.00 93.44 227 MET A C 1
ATOM 1791 O O . MET A 1 227 ? 15.893 3.242 -15.440 1.00 93.44 227 MET A O 1
ATOM 1795 N N . ALA A 1 228 ? 15.209 3.987 -17.452 1.00 91.38 228 ALA A N 1
ATOM 1796 C CA . ALA A 1 228 ? 16.279 4.962 -17.652 1.00 91.38 228 ALA A CA 1
ATOM 1797 C C . ALA A 1 228 ? 16.146 6.233 -16.785 1.00 91.38 228 ALA A C 1
ATOM 1799 O O . ALA A 1 228 ? 17.086 7.027 -16.726 1.00 91.38 228 ALA A O 1
ATOM 1800 N N . LEU A 1 229 ? 15.015 6.449 -16.095 1.00 90.75 229 LEU A N 1
ATOM 1801 C CA . LEU A 1 229 ? 14.827 7.638 -15.259 1.00 90.75 229 LEU A CA 1
ATOM 1802 C C . LEU A 1 229 ? 15.853 7.711 -14.120 1.00 90.75 229 LEU A C 1
ATOM 1804 O O . LEU A 1 229 ? 16.101 6.750 -13.382 1.00 90.75 229 LEU A O 1
ATOM 1808 N N . HIS A 1 230 ? 16.398 8.909 -13.927 1.00 92.06 230 HIS A N 1
ATOM 1809 C CA . HIS A 1 230 ? 17.298 9.203 -12.825 1.00 92.06 230 HIS A CA 1
ATOM 1810 C C . HIS A 1 230 ? 16.531 9.162 -11.483 1.00 92.06 230 HIS A C 1
ATOM 1812 O O . HIS A 1 230 ? 15.454 9.754 -11.385 1.00 92.06 230 HIS A O 1
ATOM 1818 N N . PRO A 1 231 ? 17.052 8.546 -10.401 1.00 92.00 231 PRO A N 1
ATOM 1819 C CA . PRO A 1 231 ? 16.288 8.424 -9.151 1.00 92.00 231 PRO A CA 1
ATOM 1820 C C . PRO A 1 231 ? 15.938 9.770 -8.482 1.00 92.00 231 PRO A C 1
ATOM 1822 O O . PRO A 1 231 ? 15.006 9.832 -7.679 1.00 92.00 231 PRO A O 1
ATOM 1825 N N . TRP A 1 232 ? 16.648 10.860 -8.827 1.00 91.50 232 TRP A N 1
ATOM 1826 C CA . TRP A 1 232 ? 16.343 12.227 -8.363 1.00 91.50 232 TRP A CA 1
ATOM 1827 C C . TRP A 1 232 ? 15.352 13.001 -9.227 1.00 91.50 232 TRP A C 1
ATOM 1829 O O . TRP A 1 232 ? 15.003 14.125 -8.856 1.00 91.50 232 TRP A O 1
ATOM 1839 N N . THR A 1 233 ? 14.883 12.443 -10.341 1.00 90.00 233 THR A N 1
ATOM 1840 C CA . THR A 1 233 ? 13.767 13.034 -11.081 1.00 90.00 233 THR A CA 1
ATOM 1841 C C . THR A 1 233 ? 12.579 13.227 -10.126 1.00 90.00 233 THR A C 1
ATOM 1843 O O . THR A 1 233 ? 12.349 12.424 -9.218 1.00 90.00 233 THR A O 1
ATOM 1846 N N . GLU A 1 234 ? 11.839 14.321 -10.285 1.00 86.62 234 GLU A N 1
ATOM 1847 C CA . GLU A 1 234 ? 10.554 14.559 -9.623 1.00 86.62 234 GLU A CA 1
ATOM 1848 C C . GLU A 1 234 ? 9.556 15.107 -10.651 1.00 86.62 234 GLU A C 1
ATOM 1850 O O . GLU A 1 234 ? 9.984 15.661 -11.663 1.00 86.62 234 GLU A O 1
ATOM 1855 N N . PRO A 1 235 ? 8.237 14.972 -10.424 1.00 83.25 235 PRO A N 1
ATOM 1856 C CA . PRO A 1 235 ? 7.249 15.668 -11.239 1.00 83.25 235 PRO A CA 1
ATOM 1857 C C . PRO A 1 235 ? 7.456 17.188 -11.117 1.00 83.25 235 PRO A C 1
ATOM 1859 O O . PRO A 1 235 ? 7.533 17.696 -9.995 1.00 83.25 235 PRO A O 1
ATOM 1862 N N . THR A 1 236 ? 7.524 17.905 -12.239 1.00 76.25 236 THR A N 1
ATOM 1863 C CA . THR A 1 236 ? 7.776 19.357 -12.305 1.00 76.25 236 THR A CA 1
ATOM 1864 C C . THR A 1 236 ? 6.596 20.171 -11.784 1.00 76.25 236 THR A C 1
ATOM 1866 O O . THR A 1 236 ? 6.789 21.120 -11.022 1.00 76.25 236 THR A O 1
ATOM 1869 N N . ALA A 1 237 ? 5.371 19.773 -12.142 1.00 70.25 237 ALA A N 1
ATOM 1870 C CA . ALA A 1 237 ? 4.146 20.406 -11.674 1.00 70.25 237 ALA A CA 1
ATOM 1871 C C . ALA A 1 237 ? 4.098 20.403 -10.133 1.00 70.25 237 ALA A C 1
ATOM 1873 O O . ALA A 1 237 ? 4.356 19.352 -9.520 1.00 70.25 237 ALA A O 1
ATOM 1874 N N . PRO A 1 238 ? 3.767 21.534 -9.479 1.00 67.75 238 PRO A N 1
ATOM 1875 C CA . PRO A 1 238 ? 3.706 21.614 -8.025 1.00 67.75 238 PRO A CA 1
ATOM 1876 C C . PRO A 1 238 ? 2.718 20.594 -7.445 1.00 67.75 238 PRO A C 1
ATOM 1878 O O . PRO A 1 238 ? 1.911 19.968 -8.136 1.00 67.75 238 PRO A O 1
ATOM 1881 N N . ARG A 1 239 ? 2.792 20.381 -6.132 1.00 67.44 239 ARG A N 1
ATOM 1882 C CA . ARG A 1 239 ? 1.772 19.587 -5.448 1.00 67.44 239 ARG A CA 1
ATOM 1883 C C . ARG A 1 239 ? 0.445 20.350 -5.531 1.00 67.44 239 ARG A C 1
ATOM 1885 O O . ARG A 1 239 ? 0.419 21.500 -5.114 1.00 67.44 239 ARG A O 1
ATOM 1892 N N . LYS A 1 240 ? -0.617 19.721 -6.053 1.00 65.81 240 LYS A N 1
ATOM 1893 C CA . LYS A 1 240 ? -1.913 20.385 -6.266 1.00 65.81 240 LYS A CA 1
ATOM 1894 C C . LYS A 1 240 ? -2.422 21.041 -4.985 1.00 65.81 240 LYS A C 1
ATOM 1896 O O . LYS A 1 240 ? -2.389 20.424 -3.917 1.00 65.81 240 LYS A O 1
ATOM 1901 N N . ASP A 1 241 ? -2.976 22.239 -5.122 1.00 50.53 241 ASP A N 1
ATOM 19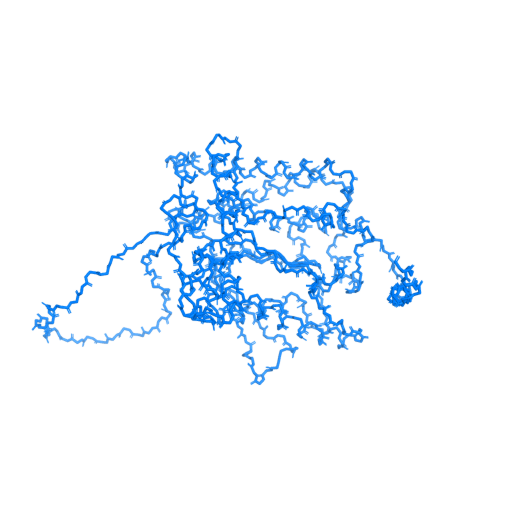02 C CA . ASP A 1 241 ? -3.488 23.050 -4.015 1.00 50.53 241 ASP A CA 1
ATOM 1903 C C . ASP A 1 241 ? -4.478 22.292 -3.126 1.00 50.53 241 ASP A C 1
ATOM 1905 O O . ASP A 1 241 ? -4.388 22.366 -1.904 1.00 50.53 241 ASP A O 1
ATOM 1909 N N . ARG A 1 242 ? -5.353 21.460 -3.708 1.00 53.34 242 ARG A N 1
ATOM 1910 C CA . ARG A 1 242 ? -6.296 20.606 -2.959 1.00 53.34 242 ARG A CA 1
ATOM 1911 C C . ARG A 1 242 ? -5.606 19.679 -1.940 1.00 53.34 242 ARG A C 1
ATOM 1913 O O . ARG A 1 242 ? -6.209 19.365 -0.915 1.00 53.34 242 ARG A O 1
ATOM 1920 N N . GLU A 1 243 ? -4.359 19.265 -2.185 1.00 53.69 243 GLU A N 1
ATOM 1921 C CA . GLU A 1 243 ? -3.554 18.457 -1.255 1.00 53.69 243 GLU A CA 1
ATOM 1922 C C . GLU A 1 243 ? -2.761 19.287 -0.228 1.00 53.69 243 GLU A C 1
ATOM 1924 O O . GLU A 1 243 ? -2.309 18.737 0.779 1.00 53.69 243 GLU A O 1
ATOM 1929 N N . LEU A 1 244 ? -2.557 20.582 -0.489 1.00 54.66 244 LEU A N 1
ATOM 1930 C CA . LEU A 1 244 ? -1.877 21.533 0.401 1.00 54.66 244 LEU A CA 1
ATOM 1931 C C . LEU A 1 244 ? -2.866 22.241 1.344 1.00 54.66 244 LEU A C 1
ATOM 1933 O O . LEU A 1 244 ? -2.555 22.464 2.510 1.00 54.66 244 LEU A O 1
ATOM 1937 N N . GLN A 1 245 ? -4.086 22.508 0.871 1.00 51.22 245 GLN A N 1
ATOM 1938 C CA . GLN A 1 245 ? -5.185 23.186 1.575 1.00 51.22 245 GLN A CA 1
ATOM 1939 C C . GLN A 1 245 ? -5.837 22.349 2.695 1.00 51.22 245 GLN A C 1
ATOM 1941 O O . GLN A 1 245 ? -6.869 22.736 3.238 1.00 51.22 245 GLN A O 1
ATOM 1946 N N . GLY A 1 246 ? -5.278 21.187 3.049 1.00 50.44 246 GLY A N 1
ATOM 1947 C CA . GLY A 1 246 ? -5.746 20.398 4.193 1.00 50.44 246 GLY A CA 1
ATOM 1948 C C . GLY A 1 246 ? -7.159 19.817 4.056 1.00 50.44 246 GLY A C 1
ATOM 1949 O O . GLY A 1 246 ? -7.784 19.524 5.077 1.00 50.44 246 GLY A O 1
ATOM 1950 N N . ARG A 1 247 ? -7.666 19.625 2.824 1.00 56.53 247 ARG A N 1
ATOM 1951 C CA . ARG A 1 247 ? -8.924 18.892 2.589 1.00 56.53 247 ARG A CA 1
ATOM 1952 C C . ARG A 1 247 ? -8.870 17.524 3.278 1.00 56.53 247 ARG A C 1
ATOM 1954 O O . ARG A 1 247 ? -7.818 16.883 3.339 1.00 56.53 247 ARG A O 1
ATOM 1961 N N . VAL A 1 248 ? -10.010 17.074 3.805 1.00 60.66 248 VAL A N 1
ATOM 1962 C CA . VAL A 1 248 ? -10.096 15.802 4.533 1.00 60.66 248 VAL A CA 1
ATOM 1963 C C . VAL A 1 248 ? -9.819 14.653 3.569 1.00 60.66 248 VAL A C 1
ATOM 1965 O O . VAL A 1 248 ? -10.679 14.275 2.782 1.00 60.66 248 VAL A O 1
ATOM 1968 N N . VAL A 1 249 ? -8.617 14.081 3.649 1.00 69.94 249 VAL A N 1
ATOM 1969 C CA . VAL A 1 249 ? -8.284 12.849 2.928 1.00 69.94 249 VAL A CA 1
ATOM 1970 C C . VAL A 1 249 ? -9.208 11.734 3.443 1.00 69.94 249 VAL A C 1
ATOM 1972 O O . VAL A 1 249 ? -9.230 11.510 4.663 1.00 69.94 249 VAL A O 1
ATOM 1975 N N . PRO A 1 250 ? -9.964 11.037 2.570 1.00 82.75 250 PRO A N 1
ATOM 1976 C CA . PRO A 1 250 ? -10.838 9.943 2.982 1.00 82.75 250 PRO A CA 1
ATOM 1977 C C . PRO A 1 250 ? -10.059 8.878 3.755 1.00 82.75 250 PRO A C 1
ATOM 1979 O O . PRO A 1 250 ? -8.972 8.472 3.346 1.00 82.75 250 PRO A O 1
ATOM 1982 N N . THR A 1 251 ? -10.592 8.436 4.895 1.00 89.50 251 THR A N 1
ATOM 1983 C CA . THR A 1 251 ? -9.991 7.355 5.703 1.00 89.50 251 THR A CA 1
ATOM 1984 C C . THR A 1 251 ? -10.738 6.030 5.588 1.00 89.50 251 THR A C 1
ATOM 1986 O O . THR A 1 251 ? -10.299 5.041 6.165 1.00 89.50 251 THR A O 1
ATOM 1989 N N . PHE A 1 252 ? -11.836 6.010 4.840 1.00 92.69 252 PHE A N 1
ATOM 1990 C CA . PHE A 1 252 ? -12.589 4.823 4.460 1.00 92.69 252 PHE A CA 1
ATOM 1991 C C . PHE A 1 252 ? -13.114 4.996 3.028 1.00 92.69 252 PHE A C 1
ATOM 1993 O O . PHE A 1 252 ? -13.095 6.117 2.507 1.00 92.69 252 PHE A O 1
ATOM 2000 N N . LYS A 1 253 ? -13.579 3.910 2.412 1.00 92.31 253 LYS A N 1
ATOM 2001 C CA . LYS A 1 253 ? -14.253 3.910 1.114 1.00 92.31 253 LYS A CA 1
ATOM 2002 C C . LYS A 1 253 ? -15.455 2.967 1.123 1.00 92.31 253 LYS A C 1
ATOM 2004 O O . LYS A 1 253 ? -15.323 1.824 1.544 1.00 92.31 253 LYS A O 1
ATOM 2009 N N . VAL A 1 254 ? -16.573 3.479 0.615 1.00 91.12 254 VAL A N 1
ATOM 2010 C CA . VAL A 1 254 ? -17.831 2.783 0.302 1.00 91.12 254 VAL A CA 1
ATOM 2011 C C . VAL A 1 254 ? -18.087 3.014 -1.186 1.00 91.12 254 VAL A C 1
ATOM 2013 O O . VAL A 1 254 ? -17.928 4.149 -1.643 1.00 91.12 254 VAL A O 1
ATOM 2016 N N . VAL A 1 255 ? -18.447 1.964 -1.922 1.00 89.50 255 VAL A N 1
ATOM 2017 C CA . VAL A 1 255 ? -18.750 1.992 -3.365 1.00 89.50 255 VAL A CA 1
ATOM 2018 C C . VAL A 1 255 ? -20.261 1.866 -3.558 1.00 89.50 255 VAL A C 1
ATOM 2020 O O . VAL A 1 255 ? -20.885 1.093 -2.837 1.00 89.50 255 VAL A O 1
ATOM 2023 N N . GLY A 1 256 ? -20.819 2.600 -4.523 1.00 86.06 256 GLY A N 1
ATOM 2024 C CA . GLY A 1 256 ? -22.258 2.657 -4.811 1.00 86.06 256 GLY A CA 1
ATOM 2025 C C . GLY A 1 256 ? -22.860 4.040 -4.549 1.00 86.06 256 GLY A C 1
ATOM 2026 O O . GLY A 1 256 ? -22.380 4.785 -3.689 1.00 86.06 256 GLY A O 1
ATOM 2027 N N . ASP A 1 257 ? -23.894 4.371 -5.310 1.00 86.06 257 ASP A N 1
ATOM 2028 C CA . ASP A 1 257 ? -24.625 5.646 -5.341 1.00 86.06 257 ASP A CA 1
ATOM 2029 C C . ASP A 1 257 ? -26.096 5.509 -4.893 1.00 86.06 257 ASP A C 1
ATOM 2031 O O . ASP A 1 257 ? -26.829 6.497 -4.840 1.00 86.06 257 ASP A O 1
ATOM 2035 N N . ASP A 1 258 ? -26.529 4.294 -4.542 1.00 85.38 258 ASP A N 1
ATOM 2036 C CA . ASP A 1 258 ? -27.860 4.030 -3.998 1.00 85.38 258 ASP A CA 1
ATOM 2037 C C . ASP A 1 258 ? -28.048 4.557 -2.556 1.00 85.38 258 ASP A C 1
ATOM 2039 O O . ASP A 1 258 ? -27.104 4.944 -1.857 1.00 85.38 258 ASP A O 1
ATOM 2043 N N . GLU A 1 259 ? -29.308 4.584 -2.102 1.00 84.94 259 GLU A N 1
ATOM 2044 C CA . GLU A 1 259 ? -29.689 5.104 -0.779 1.00 84.94 259 GLU A CA 1
ATOM 2045 C C . GLU A 1 259 ? -28.979 4.378 0.381 1.00 84.94 259 GLU A C 1
ATOM 2047 O O . GLU A 1 259 ? -28.731 4.981 1.429 1.00 84.94 259 GLU A O 1
ATOM 2052 N N . GLU A 1 260 ? -28.624 3.104 0.199 1.00 83.00 260 GLU A N 1
ATOM 2053 C CA . GLU A 1 260 ? -27.983 2.268 1.214 1.00 83.00 260 GLU A CA 1
ATOM 2054 C C . GLU A 1 260 ? -26.473 2.542 1.284 1.00 83.00 260 GLU A C 1
ATOM 2056 O O . GLU A 1 260 ? -25.915 2.728 2.372 1.00 83.00 260 GLU A O 1
ATOM 2061 N N . ALA A 1 261 ? -25.814 2.673 0.132 1.00 85.62 261 ALA A N 1
ATOM 2062 C CA . ALA A 1 261 ? -24.429 3.106 0.035 1.00 85.62 261 ALA A CA 1
ATOM 2063 C C . ALA A 1 261 ? -24.238 4.519 0.612 1.00 85.62 261 ALA A C 1
ATOM 2065 O O . ALA A 1 261 ? -23.288 4.739 1.369 1.00 85.62 261 ALA A O 1
ATOM 2066 N N . GLU A 1 262 ? -25.155 5.455 0.345 1.00 88.81 262 GLU A N 1
ATOM 2067 C CA . GLU A 1 262 ? -25.138 6.787 0.964 1.00 88.81 262 GLU A CA 1
ATOM 2068 C C . GLU A 1 262 ? -25.402 6.741 2.479 1.00 88.81 262 GLU A C 1
ATOM 2070 O O . GLU A 1 262 ? -24.661 7.367 3.248 1.00 88.81 262 GLU A O 1
ATOM 2075 N N . ARG A 1 263 ? -26.378 5.944 2.949 1.00 89.94 263 ARG A N 1
ATOM 2076 C CA . ARG A 1 263 ? -26.625 5.718 4.389 1.00 89.94 263 ARG A CA 1
ATOM 2077 C C . ARG A 1 263 ? -25.358 5.244 5.098 1.00 89.94 263 ARG A C 1
ATOM 2079 O O . ARG A 1 263 ? -24.980 5.791 6.139 1.00 89.94 263 ARG A O 1
ATOM 2086 N N . ILE A 1 264 ? -24.691 4.237 4.539 1.00 87.25 264 ILE A N 1
ATOM 2087 C CA . ILE A 1 264 ? -23.494 3.627 5.125 1.00 87.25 264 ILE A CA 1
ATOM 2088 C C . ILE A 1 264 ? -22.297 4.582 5.038 1.00 87.25 264 ILE A C 1
ATOM 2090 O O . ILE A 1 264 ? -21.568 4.740 6.019 1.00 87.25 264 ILE A O 1
ATOM 2094 N N . ARG A 1 265 ? -22.127 5.305 3.925 1.00 89.81 265 ARG A N 1
ATOM 2095 C CA . ARG A 1 265 ? -21.094 6.341 3.755 1.00 89.81 265 ARG A CA 1
ATOM 2096 C C . ARG A 1 265 ? -21.237 7.464 4.786 1.00 89.81 265 ARG A C 1
ATOM 2098 O O . ARG A 1 265 ? -20.233 7.855 5.392 1.00 89.81 265 ARG A O 1
ATOM 2105 N N . ALA A 1 266 ? -22.460 7.937 5.033 1.00 89.44 266 ALA A N 1
ATOM 2106 C CA . ALA A 1 266 ? -22.758 8.925 6.068 1.00 89.44 266 ALA A CA 1
ATOM 2107 C C . ALA A 1 266 ? -22.457 8.380 7.477 1.00 89.44 266 ALA A C 1
ATOM 2109 O O . ALA A 1 266 ? -21.713 9.010 8.233 1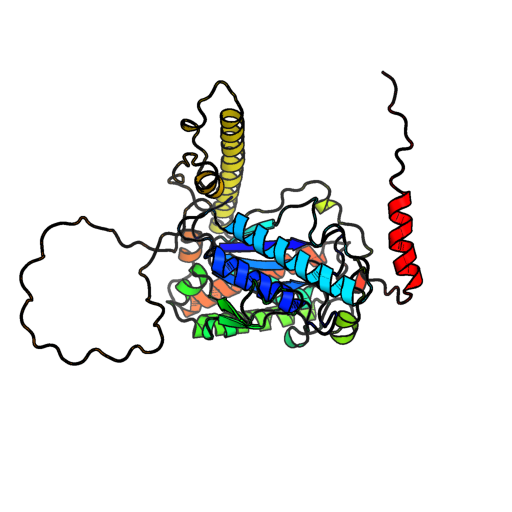.00 89.44 266 ALA A O 1
ATOM 2110 N N . HIS A 1 267 ? -22.929 7.172 7.803 1.00 89.75 267 HIS A N 1
ATOM 2111 C CA . HIS A 1 267 ? -22.671 6.535 9.099 1.00 89.75 267 HIS A CA 1
ATOM 2112 C C . HIS A 1 267 ? -21.163 6.359 9.373 1.00 89.75 267 HIS A C 1
ATOM 2114 O O . HIS A 1 267 ? -20.661 6.745 10.432 1.00 89.75 267 HIS A O 1
ATOM 2120 N N . CYS A 1 268 ? -20.396 5.874 8.391 1.00 91.00 268 CYS A N 1
ATOM 2121 C CA . CYS A 1 268 ? -18.940 5.757 8.490 1.00 91.00 268 CYS A CA 1
ATOM 2122 C C . CYS A 1 268 ? -18.240 7.119 8.700 1.00 91.00 268 CYS A C 1
ATOM 2124 O O . CYS A 1 268 ? -17.228 7.196 9.408 1.00 91.00 268 CYS A O 1
ATOM 2126 N N . ALA A 1 269 ? -18.758 8.211 8.124 1.00 91.25 269 ALA A N 1
ATOM 2127 C CA . ALA A 1 269 ? -18.226 9.560 8.344 1.00 91.25 269 ALA A CA 1
ATOM 2128 C C . ALA A 1 269 ? -18.463 10.056 9.784 1.00 91.25 269 ALA A C 1
ATOM 2130 O O . ALA A 1 269 ? -17.562 10.659 10.390 1.00 91.25 269 ALA A O 1
ATOM 2131 N N . ASP A 1 270 ? -19.626 9.747 10.356 1.00 91.31 270 ASP A N 1
ATOM 2132 C CA . ASP A 1 270 ? -19.956 10.042 11.751 1.00 91.31 270 ASP A CA 1
ATOM 2133 C C . ASP A 1 270 ? -19.114 9.208 12.725 1.00 91.31 270 ASP A C 1
ATOM 2135 O O . ASP A 1 270 ? -18.559 9.759 13.681 1.00 91.31 270 ASP A O 1
ATOM 2139 N N . GLU A 1 271 ? -18.900 7.917 12.451 1.00 91.69 271 GLU A N 1
ATOM 2140 C CA . GLU A 1 271 ? -17.974 7.066 13.213 1.00 91.69 271 GLU A CA 1
ATOM 2141 C C . GLU A 1 271 ? -16.549 7.633 13.238 1.00 91.69 271 GLU A C 1
ATOM 2143 O O . GLU A 1 271 ? -15.944 7.761 14.308 1.00 91.69 271 GLU A O 1
ATOM 2148 N N . VAL A 1 272 ? -16.012 8.036 12.079 1.00 91.50 272 VAL A N 1
ATOM 2149 C CA . VAL A 1 272 ? -14.689 8.678 11.977 1.00 91.50 272 VAL A CA 1
ATOM 2150 C C . VAL A 1 272 ? -14.631 9.958 12.808 1.00 91.50 272 VAL A C 1
ATOM 2152 O O . VAL A 1 272 ? -13.625 10.233 13.475 1.00 91.50 272 VAL A O 1
ATOM 2155 N N . THR A 1 273 ? -15.691 10.761 12.767 1.00 92.12 273 THR A N 1
ATOM 2156 C CA . THR A 1 273 ? -15.771 12.043 13.474 1.00 92.12 273 THR A CA 1
ATOM 2157 C C . THR A 1 273 ? -15.845 11.834 14.987 1.00 92.12 273 THR A C 1
ATOM 2159 O O . THR A 1 273 ? -15.061 12.447 15.725 1.00 92.12 273 THR A O 1
ATOM 2162 N N . ALA A 1 274 ? -16.687 10.904 15.442 1.00 92.38 274 ALA A N 1
ATOM 2163 C CA . ALA A 1 274 ? -16.799 10.483 16.834 1.00 92.38 274 ALA A CA 1
ATOM 2164 C C . ALA A 1 274 ? -15.472 9.909 17.355 1.00 92.38 274 ALA A C 1
ATOM 2166 O O . ALA A 1 274 ? -14.930 10.427 18.334 1.00 92.38 274 ALA A O 1
ATOM 2167 N N . TYR A 1 275 ? -14.870 8.946 16.641 1.00 93.44 275 TYR A N 1
ATOM 2168 C CA . TYR A 1 275 ? -13.557 8.378 16.965 1.00 93.44 275 TYR A CA 1
ATOM 2169 C C . TYR A 1 275 ? -12.501 9.471 17.151 1.00 93.44 275 TYR A C 1
ATOM 2171 O O . TYR A 1 275 ? -11.786 9.491 18.155 1.00 93.44 275 TYR A O 1
ATOM 2179 N N . ARG A 1 276 ? -12.392 10.410 16.198 1.00 93.00 276 ARG A N 1
ATOM 2180 C CA . ARG A 1 276 ? -11.411 11.508 16.259 1.00 93.00 276 ARG A CA 1
ATOM 2181 C C . ARG A 1 276 ? -11.678 12.421 17.458 1.00 93.00 276 ARG A C 1
ATOM 2183 O O . ARG A 1 276 ? -10.727 12.907 18.072 1.00 93.00 276 ARG A O 1
ATOM 2190 N N . GLY A 1 277 ? -12.944 12.661 17.796 1.00 95.12 277 GLY A N 1
ATOM 2191 C CA . GLY A 1 277 ? -13.352 13.389 18.995 1.00 95.12 277 GLY A CA 1
ATOM 2192 C C . GLY A 1 277 ? -12.919 12.687 20.281 1.00 95.12 277 GLY A C 1
ATOM 2193 O O . GLY A 1 277 ? -12.225 13.287 21.104 1.00 95.12 277 GLY A O 1
ATOM 2194 N N . ASP A 1 278 ? -13.278 11.417 20.433 1.00 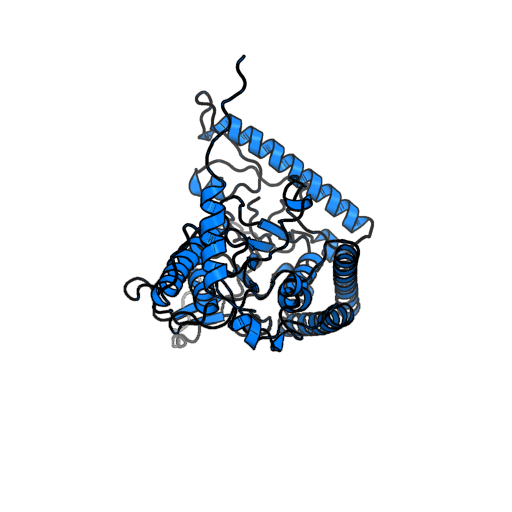95.00 278 ASP A N 1
ATOM 2195 C CA . ASP A 1 278 ? -13.076 10.650 21.663 1.00 95.00 278 ASP A CA 1
ATOM 2196 C C . ASP A 1 278 ? -11.621 10.231 21.874 1.00 95.00 278 ASP A C 1
ATOM 2198 O O . ASP A 1 278 ? -11.120 10.321 22.994 1.00 95.00 278 ASP A O 1
ATOM 2202 N N . HIS A 1 279 ? -10.885 9.922 20.803 1.00 94.56 279 HIS A N 1
ATOM 2203 C CA . HIS A 1 279 ? -9.437 9.731 20.855 1.00 94.56 279 HIS A CA 1
ATOM 2204 C C . HIS A 1 279 ? -8.742 11.002 21.373 1.00 94.56 279 HIS A C 1
ATOM 2206 O O . HIS A 1 279 ? -7.940 10.922 22.299 1.00 94.56 279 HIS A O 1
ATOM 2212 N N . ARG A 1 280 ? -9.104 12.201 20.884 1.00 95.75 280 ARG A N 1
ATOM 2213 C CA . ARG A 1 280 ? -8.548 13.465 21.416 1.00 95.75 280 ARG A CA 1
ATOM 2214 C C . ARG A 1 280 ? -8.912 13.710 22.884 1.00 95.75 280 ARG A C 1
ATOM 2216 O O . ARG A 1 280 ? -8.101 14.282 23.610 1.00 95.75 280 ARG A O 1
ATOM 2223 N N . LYS A 1 281 ? -10.106 13.307 23.340 1.00 95.88 281 LYS A N 1
ATOM 2224 C CA . LYS A 1 281 ? -10.484 13.374 24.767 1.00 95.88 281 LYS A CA 1
ATOM 2225 C C . LYS A 1 281 ? -9.630 12.412 25.606 1.00 95.88 281 LYS A C 1
ATOM 2227 O O . LYS A 1 281 ? -9.170 12.803 26.676 1.00 95.88 281 LYS A O 1
ATOM 2232 N N . ALA A 1 282 ? -9.397 11.191 25.122 1.00 95.44 282 ALA A N 1
ATOM 2233 C CA . ALA A 1 282 ? -8.569 10.185 25.788 1.00 95.44 282 ALA A CA 1
ATOM 2234 C C . ALA A 1 282 ? -7.091 10.609 25.867 1.00 95.44 282 ALA A C 1
ATOM 2236 O O . ALA A 1 282 ? -6.519 10.580 26.953 1.00 95.44 282 ALA A O 1
ATOM 2237 N N . GLU A 1 283 ? -6.510 11.111 24.773 1.00 95.06 283 GLU A N 1
ATOM 2238 C CA . GLU A 1 283 ? -5.148 11.669 24.739 1.00 95.06 283 GLU A CA 1
ATOM 2239 C C . GLU A 1 283 ? -4.975 12.816 25.750 1.00 95.06 283 GLU A C 1
ATOM 2241 O O . GLU A 1 283 ? -4.025 12.814 26.532 1.00 95.06 283 GLU A O 1
ATOM 2246 N N . LYS A 1 284 ? -5.931 13.760 25.815 1.00 95.62 284 LYS A N 1
ATOM 2247 C CA . LYS A 1 284 ? -5.915 14.846 26.815 1.00 95.62 284 LYS A CA 1
ATOM 2248 C C . LYS A 1 284 ? -5.930 14.315 28.253 1.00 95.62 284 LYS A C 1
ATOM 2250 O O . LYS A 1 284 ? -5.157 14.798 29.072 1.00 95.62 284 LYS A O 1
ATOM 2255 N N . LYS A 1 285 ? -6.768 13.315 28.554 1.00 94.38 285 LYS A N 1
ATOM 2256 C CA . LYS A 1 285 ? -6.812 12.669 29.880 1.00 94.38 285 LYS A CA 1
ATOM 2257 C C . LYS A 1 285 ? -5.523 11.907 30.200 1.00 94.38 285 LYS A C 1
ATOM 2259 O O . LYS A 1 285 ? -5.080 11.929 31.334 1.00 94.38 285 LYS A O 1
ATOM 2264 N N . TRP A 1 286 ? -4.918 11.240 29.219 1.00 93.38 286 TRP A N 1
ATOM 2265 C CA . TRP A 1 286 ? -3.685 10.460 29.395 1.00 93.38 286 TRP A CA 1
ATOM 2266 C C . TRP A 1 286 ? -2.437 11.340 29.594 1.00 93.38 286 TRP A C 1
ATOM 2268 O O . TRP A 1 286 ? -1.478 10.936 30.262 1.00 93.38 286 TRP A O 1
ATOM 2278 N N . ALA A 1 287 ? -2.456 12.547 29.023 1.00 92.94 287 ALA A N 1
ATOM 2279 C CA . ALA A 1 287 ? -1.421 13.558 29.196 1.00 92.94 287 ALA A CA 1
ATOM 2280 C C . ALA A 1 287 ? -1.531 14.343 30.521 1.00 92.94 287 ALA A C 1
ATOM 2282 O O . ALA A 1 287 ? -0.522 14.889 30.965 1.00 92.94 287 ALA A O 1
ATOM 2283 N N . ASP A 1 288 ? -2.709 14.400 31.154 1.00 94.44 288 ASP A N 1
ATOM 2284 C CA . ASP A 1 288 ? -2.911 15.109 32.425 1.00 94.44 288 ASP A CA 1
ATOM 2285 C C . ASP A 1 288 ? -2.214 14.368 33.589 1.00 94.44 288 ASP A C 1
ATOM 2287 O O . ASP A 1 288 ? -2.588 13.235 33.900 1.00 94.44 288 ASP A O 1
ATOM 2291 N N . PRO A 1 289 ? -1.226 14.978 34.277 1.00 92.56 289 PRO A N 1
ATOM 2292 C CA . PRO A 1 289 ? -0.529 14.342 35.396 1.00 92.56 289 PRO A CA 1
ATOM 2293 C C . PRO A 1 289 ? -1.418 14.092 36.626 1.00 92.56 289 PRO A C 1
ATOM 2295 O O . PRO A 1 289 ? -0.994 13.381 37.534 1.00 92.56 289 PRO A O 1
ATOM 2298 N N . LYS A 1 290 ? -2.629 14.666 36.687 1.00 94.31 290 LYS A N 1
ATOM 2299 C CA . LYS A 1 290 ? -3.605 14.438 37.767 1.00 94.31 290 LYS A CA 1
ATOM 2300 C C . LYS A 1 290 ? -4.472 13.195 37.549 1.00 94.31 290 LYS A C 1
ATOM 2302 O O . LYS A 1 290 ? -5.202 12.803 38.456 1.00 94.31 290 LYS A O 1
ATOM 2307 N N . VAL A 1 291 ? -4.428 12.594 36.360 1.00 90.50 291 VAL A N 1
ATOM 2308 C CA . VAL A 1 291 ? -5.222 11.415 35.998 1.00 90.50 291 VAL A CA 1
ATOM 2309 C C . VAL A 1 291 ? -4.334 10.174 36.056 1.00 90.50 291 VAL A C 1
ATOM 2311 O O . VAL A 1 291 ? -3.287 10.119 35.413 1.00 90.50 291 VAL A O 1
ATOM 2314 N N . ASP A 1 292 ? -4.764 9.132 36.774 1.00 89.56 292 ASP A N 1
ATOM 2315 C CA . ASP A 1 292 ? -4.110 7.825 36.659 1.00 89.56 292 ASP A CA 1
ATOM 2316 C C . ASP A 1 292 ? -4.311 7.288 35.235 1.00 89.56 292 ASP A C 1
ATOM 2318 O O . ASP A 1 292 ? -5.426 6.944 34.830 1.00 89.56 292 ASP A O 1
ATOM 2322 N N . ARG A 1 293 ? -3.214 7.183 34.480 1.00 88.50 293 ARG A N 1
ATOM 2323 C CA . ARG A 1 293 ? -3.194 6.688 33.097 1.00 88.50 293 ARG A CA 1
ATOM 2324 C C . ARG A 1 293 ? -3.842 5.314 32.930 1.00 88.50 293 ARG A C 1
ATOM 2326 O O . ARG A 1 293 ? -4.412 5.070 31.869 1.00 88.50 293 ARG A O 1
ATOM 2333 N N . LYS A 1 294 ? -3.819 4.447 33.952 1.00 85.56 294 LYS A N 1
ATOM 2334 C CA . LYS A 1 294 ? -4.488 3.130 33.922 1.00 85.56 294 LYS A CA 1
ATOM 2335 C C . LYS A 1 294 ? -6.014 3.247 33.862 1.00 85.56 294 LYS A C 1
ATOM 2337 O O . LYS A 1 294 ? -6.690 2.354 33.350 1.00 85.56 294 LYS A O 1
ATOM 2342 N N . THR A 1 295 ? -6.573 4.355 34.351 1.00 89.44 295 THR A N 1
ATOM 2343 C CA . THR A 1 295 ? -8.020 4.607 34.313 1.00 89.44 295 THR A CA 1
ATOM 2344 C C . THR A 1 295 ? -8.507 5.073 32.943 1.00 89.44 295 THR A C 1
ATOM 2346 O O . THR A 1 295 ? -9.685 4.887 32.631 1.00 89.44 295 THR A O 1
ATOM 2349 N N . VAL A 1 296 ? -7.627 5.618 32.095 1.00 93.62 296 VAL A N 1
ATOM 2350 C CA . VAL A 1 296 ? -8.009 6.147 30.781 1.00 93.62 296 VAL A CA 1
ATOM 2351 C C . VAL A 1 296 ? -8.441 5.013 29.849 1.00 93.62 296 VAL A C 1
ATOM 2353 O O . VAL A 1 296 ? -7.739 4.017 29.680 1.00 93.62 296 VAL A O 1
ATOM 2356 N N . VAL A 1 297 ? -9.610 5.191 29.234 1.00 95.25 297 VAL A N 1
ATOM 2357 C CA . VAL A 1 297 ? -10.153 4.307 28.200 1.00 95.25 297 VAL A CA 1
ATOM 2358 C C . VAL A 1 297 ? -10.134 5.063 26.874 1.00 95.25 297 VAL A C 1
ATOM 2360 O O . VAL A 1 297 ? -10.637 6.185 26.792 1.00 95.25 297 VAL A O 1
ATOM 2363 N N . TYR A 1 298 ? -9.536 4.458 25.853 1.00 95.50 298 TYR A N 1
ATOM 2364 C CA . TYR A 1 298 ? -9.555 4.940 24.472 1.00 95.50 298 TYR A CA 1
ATOM 2365 C C . TYR A 1 298 ? -10.750 4.338 23.714 1.00 95.50 298 TYR A C 1
ATOM 2367 O O . TYR A 1 298 ? -11.167 3.227 24.047 1.00 95.50 298 TYR A O 1
ATOM 2375 N N . PRO A 1 299 ? -11.306 5.014 22.691 1.00 94.25 299 PRO A N 1
ATOM 2376 C CA . PRO A 1 299 ? -12.344 4.415 21.853 1.00 94.25 299 PRO A CA 1
ATOM 2377 C C . PRO A 1 299 ? -11.788 3.228 21.053 1.00 94.25 299 PRO A C 1
ATOM 2379 O O . PRO A 1 299 ? -10.572 3.140 20.832 1.00 94.25 299 PRO A O 1
ATOM 2382 N N . PHE A 1 300 ? -12.674 2.345 20.585 1.00 91.50 300 PHE A N 1
ATOM 2383 C CA . PHE A 1 300 ? -12.312 1.252 19.681 1.00 91.50 300 PHE A CA 1
ATOM 2384 C C . PHE A 1 300 ? -11.523 1.767 18.466 1.00 91.50 300 PHE A C 1
ATOM 2386 O O . PHE A 1 300 ? -11.692 2.908 18.041 1.00 91.50 300 PHE A O 1
ATOM 2393 N N . GLY A 1 301 ? -10.612 0.954 17.930 1.00 88.88 301 GLY A N 1
ATOM 2394 C CA . GLY A 1 301 ? -9.696 1.380 16.865 1.00 88.88 301 GLY A CA 1
ATOM 2395 C C . GLY A 1 301 ? -8.358 1.970 17.352 1.00 88.88 301 GLY A C 1
ATOM 2396 O O . GLY A 1 301 ? -7.674 2.637 16.572 1.00 88.88 301 GLY A O 1
ATOM 2397 N N . ASN A 1 302 ? -7.994 1.756 18.626 1.00 91.75 302 ASN A N 1
ATOM 2398 C CA . ASN A 1 302 ? -6.728 2.175 19.260 1.00 91.75 302 ASN A CA 1
ATOM 2399 C C . ASN A 1 302 ? -5.851 0.973 19.697 1.00 91.75 302 ASN A C 1
ATOM 2401 O O . ASN A 1 302 ? -5.174 1.032 20.727 1.00 91.75 302 ASN A O 1
ATOM 2405 N N . HIS A 1 303 ? -5.852 -0.136 18.955 1.00 89.75 303 HIS A N 1
ATOM 2406 C CA . HIS A 1 303 ? -5.218 -1.386 19.400 1.00 89.75 303 HIS A CA 1
ATOM 2407 C C . HIS A 1 303 ? -3.681 -1.284 19.524 1.00 89.75 303 HIS A C 1
ATOM 2409 O O . HIS A 1 303 ? -3.112 -1.836 20.458 1.00 89.75 303 HIS A O 1
ATOM 2415 N N . LEU A 1 304 ? -3.008 -0.440 18.741 1.00 87.69 304 LEU A N 1
ATOM 2416 C CA . LEU A 1 304 ? -1.588 -0.110 18.902 1.00 87.69 304 LEU A CA 1
ATOM 2417 C C . LEU A 1 304 ? -1.292 0.553 20.260 1.00 87.69 304 LEU A C 1
ATOM 2419 O O . LEU A 1 304 ? -0.281 0.242 20.890 1.00 87.69 304 LEU A O 1
ATOM 2423 N N . ARG A 1 305 ? -2.176 1.439 20.753 1.00 88.69 305 ARG A N 1
ATOM 2424 C CA . ARG A 1 305 ? -2.062 2.009 22.112 1.00 88.69 305 ARG A CA 1
ATOM 2425 C C . ARG A 1 305 ? -2.262 0.910 23.167 1.00 88.69 305 ARG A C 1
ATOM 2427 O O . ARG A 1 305 ? -1.520 0.885 24.145 1.00 88.69 305 ARG A O 1
ATOM 2434 N N . ARG A 1 306 ? -3.210 -0.016 22.959 1.00 88.94 306 ARG A N 1
ATOM 2435 C CA . ARG A 1 306 ? -3.440 -1.189 23.832 1.00 88.94 306 ARG A CA 1
ATOM 2436 C C . ARG A 1 306 ? -2.201 -2.087 23.925 1.00 88.94 306 ARG A C 1
ATOM 2438 O O . ARG A 1 306 ? -1.824 -2.467 25.028 1.00 88.94 306 ARG A O 1
ATOM 2445 N N . LEU A 1 307 ? -1.561 -2.398 22.796 1.00 85.69 307 LEU A N 1
ATOM 2446 C CA . LEU A 1 307 ? -0.365 -3.246 22.756 1.00 85.69 307 LEU A CA 1
ATOM 2447 C C . LEU A 1 307 ? 0.863 -2.559 23.368 1.00 85.69 307 LEU A C 1
ATOM 2449 O O . LEU A 1 307 ? 1.551 -3.167 24.182 1.00 85.69 307 LEU A O 1
ATOM 2453 N N . ARG A 1 308 ? 1.139 -1.302 22.991 1.00 86.12 308 ARG A N 1
ATOM 2454 C CA . ARG A 1 308 ? 2.383 -0.605 23.364 1.00 86.12 308 ARG A CA 1
ATOM 2455 C C . ARG A 1 308 ? 2.342 0.048 24.746 1.00 86.12 308 ARG A C 1
ATOM 2457 O O . ARG A 1 308 ? 3.342 0.039 25.453 1.00 86.12 308 ARG A O 1
ATOM 2464 N N . ASP A 1 309 ? 1.210 0.651 25.106 1.00 88.69 309 ASP A N 1
ATOM 2465 C CA . ASP A 1 309 ? 1.075 1.475 26.316 1.00 88.69 309 ASP A CA 1
ATOM 2466 C C . ASP A 1 309 ? 0.163 0.827 27.375 1.00 88.69 309 ASP A C 1
ATOM 2468 O O . ASP A 1 309 ? -0.121 1.445 28.401 1.00 88.69 309 ASP A O 1
ATOM 2472 N N . HIS A 1 310 ? -0.328 -0.393 27.115 1.00 87.94 310 HIS A N 1
ATOM 2473 C CA . HIS A 1 310 ? -1.213 -1.176 27.989 1.00 87.94 310 HIS A CA 1
ATOM 2474 C C . HIS A 1 310 ? -2.473 -0.426 28.466 1.00 87.94 310 HIS A C 1
ATOM 2476 O O . HIS A 1 310 ? -2.999 -0.684 29.551 1.00 87.94 310 HIS A O 1
ATOM 2482 N N . VAL A 1 311 ? -2.977 0.510 27.652 1.00 90.50 311 VAL A N 1
ATOM 2483 C CA . VAL A 1 311 ? -4.217 1.246 27.945 1.00 90.50 311 VAL A CA 1
ATOM 2484 C C . VAL A 1 311 ? -5.455 0.405 27.643 1.00 90.50 311 VAL A C 1
ATOM 2486 O O . VAL A 1 311 ? -5.446 -0.477 26.781 1.00 90.50 311 VAL A O 1
ATOM 2489 N N . ARG A 1 312 ? -6.560 0.728 28.319 1.00 92.44 312 ARG A N 1
ATOM 2490 C CA . ARG A 1 312 ? -7.863 0.117 28.049 1.00 92.44 312 ARG A CA 1
ATOM 2491 C C . ARG A 1 312 ? -8.457 0.690 26.762 1.00 92.44 312 ARG A C 1
ATOM 2493 O O . ARG A 1 312 ? -8.382 1.896 26.522 1.00 92.44 312 ARG A O 1
ATOM 2500 N N . VAL A 1 313 ? -9.079 -0.170 25.965 1.00 91.44 313 VAL A N 1
ATOM 2501 C CA . VAL A 1 313 ? -9.824 0.191 24.752 1.00 91.44 313 VAL A CA 1
ATOM 2502 C C . VAL A 1 313 ? -11.272 -0.245 24.959 1.00 91.44 313 VAL A C 1
ATOM 2504 O O . VAL A 1 313 ? -11.514 -1.359 25.418 1.00 91.44 313 VAL A O 1
ATOM 2507 N N . ALA A 1 314 ? -12.216 0.657 24.702 1.00 91.81 314 ALA A N 1
ATOM 2508 C CA . ALA A 1 314 ? -13.646 0.367 24.752 1.00 91.81 314 ALA A CA 1
ATOM 2509 C C . ALA A 1 314 ? -14.041 -0.611 23.628 1.00 91.81 314 ALA A C 1
ATOM 2511 O O . ALA A 1 314 ? -13.378 -0.600 22.587 1.00 91.81 314 ALA A O 1
ATOM 2512 N N . PRO A 1 315 ? -15.111 -1.414 23.793 1.00 87.75 315 PRO A N 1
ATOM 2513 C CA . PRO A 1 315 ? -15.696 -2.167 22.683 1.00 87.75 315 PRO A CA 1
ATOM 2514 C C . PRO A 1 315 ? -16.131 -1.229 21.536 1.00 87.75 315 PRO A C 1
ATOM 2516 O O . PRO A 1 315 ? -16.248 -0.012 21.750 1.00 87.75 315 PRO A O 1
ATOM 2519 N N . PRO A 1 316 ? -16.365 -1.759 20.320 1.00 86.50 316 PRO A N 1
ATOM 2520 C CA . PRO A 1 316 ? -17.078 -1.008 19.291 1.00 86.50 316 PRO A CA 1
ATOM 2521 C C . PRO A 1 316 ? -18.477 -0.633 19.805 1.00 86.50 316 PRO A C 1
ATOM 2523 O O . PRO A 1 316 ? -18.970 -1.217 20.771 1.00 86.50 316 PRO A O 1
ATOM 2526 N N . LYS A 1 317 ? -19.112 0.355 19.174 1.00 84.19 317 LYS A N 1
ATOM 2527 C CA . LYS A 1 317 ? -20.528 0.627 19.438 1.00 84.19 317 LYS A CA 1
ATOM 2528 C C . LYS A 1 317 ? -21.392 -0.440 18.765 1.00 84.19 317 LYS A C 1
ATOM 2530 O O . LYS A 1 317 ? -20.983 -0.984 17.742 1.00 84.19 317 LYS A O 1
ATOM 2535 N N . ASP A 1 318 ? -22.592 -0.661 19.290 1.00 80.38 318 ASP A N 1
ATOM 2536 C CA . ASP A 1 318 ? -23.543 -1.643 18.752 1.00 80.38 318 ASP A CA 1
ATOM 2537 C C . ASP A 1 318 ? -23.983 -1.312 17.311 1.00 80.38 318 ASP A C 1
ATOM 2539 O O . ASP A 1 318 ? -24.238 -2.214 16.519 1.00 80.38 318 ASP A O 1
ATOM 2543 N N . ASP A 1 319 ? -24.029 -0.021 16.961 1.00 79.81 319 ASP A N 1
ATOM 2544 C CA . ASP A 1 319 ? -24.382 0.488 15.631 1.00 79.81 319 ASP A CA 1
ATOM 2545 C C . ASP A 1 319 ? -23.199 0.556 14.650 1.00 79.81 319 ASP A C 1
ATOM 2547 O O . ASP A 1 319 ? -23.423 0.712 13.454 1.00 79.81 319 ASP A O 1
ATOM 2551 N N . ALA A 1 320 ? -21.955 0.421 15.125 1.00 81.50 320 ALA A N 1
ATOM 2552 C CA . ALA A 1 320 ? -20.759 0.663 14.320 1.00 81.50 320 ALA A CA 1
ATOM 2553 C C . ALA A 1 320 ? -20.702 -0.240 13.082 1.00 81.50 320 ALA A C 1
ATOM 2555 O O . ALA A 1 320 ? -20.878 -1.452 13.203 1.00 81.50 320 ALA A O 1
ATOM 2556 N N . ILE A 1 321 ? -20.371 0.332 11.922 1.00 82.00 321 ILE A N 1
ATOM 2557 C CA . ILE A 1 321 ? -20.128 -0.391 10.666 1.00 82.00 321 ILE A CA 1
ATOM 2558 C C . ILE A 1 321 ? -18.624 -0.402 10.377 1.00 82.00 321 ILE A C 1
ATOM 2560 O O . ILE A 1 321 ? -18.019 -1.465 10.268 1.00 82.00 321 ILE A O 1
ATOM 2564 N N . LEU A 1 322 ? -17.993 0.774 10.323 1.00 83.19 322 LEU A N 1
ATOM 2565 C CA . LEU A 1 322 ? -16.572 0.944 10.018 1.00 83.19 322 LEU A CA 1
ATOM 2566 C C . LEU A 1 322 ? -15.669 0.451 11.148 1.00 83.19 322 LEU A C 1
ATOM 2568 O O . LEU A 1 322 ? -14.630 -0.155 10.898 1.00 83.19 322 LEU A O 1
ATOM 2572 N N . LEU A 1 323 ? -16.039 0.745 12.396 1.00 80.69 323 LEU A N 1
ATOM 2573 C CA . LEU A 1 323 ? -15.314 0.324 13.594 1.00 80.69 323 LEU A CA 1
ATOM 2574 C C . LEU A 1 323 ? -15.734 -1.073 14.072 1.00 80.69 323 LEU A C 1
ATOM 2576 O O . LEU A 1 323 ? -15.245 -1.510 15.113 1.00 80.69 323 LEU A O 1
ATOM 2580 N N . ARG A 1 324 ? -16.600 -1.789 13.344 1.00 75.31 324 ARG A N 1
ATOM 2581 C CA . ARG A 1 324 ? -16.927 -3.189 13.639 1.00 75.31 324 ARG A CA 1
ATOM 2582 C C . ARG A 1 324 ? -15.678 -4.046 13.354 1.00 75.31 324 ARG A C 1
ATOM 2584 O O . ARG A 1 324 ? -15.139 -3.964 12.250 1.00 75.31 324 ARG A O 1
ATOM 2591 N N . PRO A 1 325 ? -15.155 -4.833 14.314 1.00 64.44 325 PRO A N 1
ATOM 2592 C CA . PRO A 1 325 ? -14.090 -5.781 14.010 1.00 64.44 325 PRO A CA 1
ATOM 2593 C C . PRO A 1 325 ? -14.605 -6.824 13.026 1.00 64.44 325 PRO A C 1
ATOM 2595 O O . PRO A 1 325 ? -15.732 -7.299 13.164 1.00 64.44 325 PRO A O 1
ATOM 2598 N N . ALA A 1 326 ? -13.751 -7.252 12.103 1.00 58.59 326 ALA A N 1
ATOM 2599 C CA . ALA A 1 326 ? -13.953 -8.548 11.475 1.00 58.59 326 ALA A CA 1
ATOM 2600 C C . ALA A 1 326 ? -13.676 -9.635 12.552 1.00 58.59 326 ALA A C 1
ATOM 2602 O O . ALA A 1 326 ? -12.789 -9.459 13.391 1.00 58.59 326 ALA A O 1
ATOM 2603 N N . VAL A 1 327 ? -14.429 -10.742 12.573 1.00 53.00 327 VAL A N 1
ATOM 2604 C CA . VAL A 1 327 ? -14.488 -11.739 13.666 1.00 53.00 327 VAL A CA 1
ATOM 2605 C C . VAL A 1 327 ? -14.236 -13.198 13.166 1.00 53.00 327 VAL A C 1
ATOM 2607 O O . VAL A 1 327 ? -14.614 -13.539 12.066 1.00 53.00 327 VAL A O 1
ATOM 2610 N N . ALA A 1 328 ? -13.512 -14.082 13.871 1.00 42.09 328 ALA A N 1
ATOM 2611 C CA . ALA A 1 328 ? -12.774 -15.181 13.185 1.00 42.09 328 ALA A CA 1
ATOM 2612 C C . ALA A 1 328 ? -13.533 -16.495 12.796 1.00 42.09 328 ALA A C 1
ATOM 2614 O O . ALA A 1 328 ? -14.030 -17.154 13.715 1.00 42.09 328 ALA A O 1
ATOM 2615 N N . PRO A 1 329 ? -13.495 -16.957 11.506 1.00 34.62 329 PRO A N 1
ATOM 2616 C CA . PRO A 1 329 ? -13.932 -18.264 11.035 1.00 34.62 329 PRO A CA 1
ATOM 2617 C C . PRO A 1 329 ? -12.906 -19.321 11.439 1.00 34.62 329 PRO A C 1
ATOM 2619 O O . PRO A 1 329 ? -11.766 -18.979 11.785 1.00 34.62 329 PRO A O 1
ATOM 2622 N N . PRO A 1 330 ? -13.286 -20.607 11.366 1.00 31.30 330 PRO A N 1
ATOM 2623 C CA . PRO A 1 330 ? -12.374 -21.709 11.624 1.00 31.30 330 PRO A CA 1
ATOM 2624 C C . PRO A 1 330 ? -11.067 -21.582 10.838 1.00 31.30 330 PRO A C 1
ATOM 2626 O O . PRO A 1 330 ? -11.045 -21.213 9.661 1.00 31.30 330 PRO A O 1
ATOM 2629 N N . GLU A 1 331 ? -9.975 -21.941 11.506 1.00 31.28 331 GLU A N 1
ATOM 2630 C CA . GLU A 1 331 ? -8.697 -22.200 10.861 1.00 31.28 331 GLU A CA 1
ATOM 2631 C C . GLU A 1 331 ? -8.883 -23.339 9.852 1.00 31.28 331 GLU A C 1
ATOM 2633 O O . GLU A 1 331 ? -9.006 -24.507 10.220 1.00 31.28 331 GLU A O 1
ATOM 2638 N N . SER A 1 332 ? -8.885 -23.010 8.560 1.00 31.42 332 SER A N 1
ATOM 2639 C CA . SER A 1 332 ? -8.446 -23.973 7.558 1.00 31.42 332 SER A CA 1
ATOM 2640 C C . SER A 1 332 ? -6.942 -24.129 7.757 1.00 31.42 332 SER A C 1
ATOM 2642 O O . SER A 1 332 ? -6.174 -23.245 7.359 1.00 31.42 332 SER A O 1
ATOM 2644 N N . ASP A 1 333 ? -6.552 -25.207 8.433 1.00 30.48 333 ASP A N 1
ATOM 2645 C CA . ASP A 1 333 ? -5.159 -25.581 8.668 1.00 30.48 333 ASP A CA 1
ATOM 2646 C C . ASP A 1 333 ? -4.362 -25.437 7.354 1.00 30.48 333 ASP A C 1
ATOM 2648 O O . ASP A 1 333 ? -4.744 -26.044 6.343 1.00 30.48 333 ASP A O 1
ATOM 2652 N N . PRO A 1 334 ? -3.327 -24.574 7.287 1.00 34.50 334 PRO A N 1
ATOM 2653 C CA . PRO A 1 334 ? -2.540 -24.403 6.078 1.00 34.50 334 PRO A CA 1
ATOM 2654 C C . PRO A 1 334 ? -1.661 -25.640 5.905 1.00 34.50 334 PRO A C 1
ATOM 2656 O O . PRO A 1 334 ? -0.511 -25.641 6.339 1.00 34.50 334 PRO A O 1
ATOM 2659 N N . GLY A 1 335 ? -2.233 -26.674 5.275 1.00 30.92 335 GLY A N 1
ATOM 2660 C CA . GLY A 1 335 ? -1.668 -28.015 5.146 1.00 30.92 335 GLY A CA 1
ATOM 2661 C C . GLY A 1 335 ? -0.158 -28.004 4.943 1.00 30.92 335 GLY A C 1
ATOM 2662 O O . GLY A 1 335 ? 0.338 -27.670 3.864 1.00 30.92 335 GLY A O 1
ATOM 2663 N N . GLY A 1 336 ? 0.564 -28.349 6.011 1.00 27.33 336 GLY A N 1
ATOM 2664 C CA . GLY A 1 336 ? 2.009 -28.497 5.970 1.00 27.33 336 GLY A CA 1
ATOM 2665 C C . GLY A 1 336 ? 2.384 -29.640 5.022 1.00 27.33 336 GLY A C 1
ATOM 2666 O O . GLY A 1 336 ? 1.686 -30.655 4.996 1.00 27.33 336 GLY A O 1
ATOM 2667 N N . PRO A 1 337 ? 3.460 -29.507 4.229 1.00 38.19 337 PRO A N 1
ATOM 2668 C CA . PRO A 1 337 ? 3.908 -30.595 3.376 1.00 38.19 337 PRO A CA 1
ATOM 2669 C C . PRO A 1 337 ? 4.515 -31.716 4.231 1.00 38.19 337 PRO A C 1
ATOM 2671 O O . PRO A 1 337 ? 5.532 -31.502 4.886 1.00 38.19 337 PRO A O 1
ATOM 2674 N N . ASP A 1 338 ? 3.883 -32.889 4.179 1.00 33.22 338 ASP A N 1
ATOM 2675 C CA . ASP A 1 338 ? 4.406 -34.216 4.530 1.00 33.22 338 ASP A CA 1
ATOM 2676 C C . ASP A 1 338 ? 5.320 -34.324 5.773 1.00 33.22 338 ASP A C 1
ATOM 2678 O O . ASP A 1 338 ? 6.548 -34.375 5.665 1.00 33.22 338 ASP A O 1
ATOM 2682 N N . GLU A 1 339 ? 4.720 -34.559 6.947 1.00 29.55 339 GLU A N 1
ATOM 2683 C CA . GLU A 1 339 ? 5.315 -35.516 7.895 1.00 29.55 339 GLU A CA 1
ATOM 2684 C C . GLU A 1 339 ? 4.739 -36.920 7.620 1.00 29.55 339 GLU A C 1
ATOM 2686 O O . GLU A 1 339 ? 3.538 -37.056 7.366 1.00 29.55 339 GLU A O 1
ATOM 2691 N N . PRO A 1 340 ? 5.563 -37.985 7.638 1.00 31.17 340 PRO A N 1
ATOM 2692 C CA . PRO A 1 340 ? 5.103 -39.327 7.305 1.00 31.17 340 PRO A CA 1
ATOM 2693 C C . PRO A 1 340 ? 4.135 -39.852 8.368 1.00 31.17 340 PRO A C 1
ATOM 2695 O O . PRO A 1 340 ? 4.379 -39.720 9.568 1.00 31.17 340 PRO A O 1
ATOM 2698 N N . ALA A 1 341 ? 3.057 -40.497 7.915 1.00 27.48 341 ALA A N 1
ATOM 2699 C CA . ALA A 1 341 ? 2.006 -41.022 8.780 1.00 27.48 341 ALA A CA 1
ATOM 2700 C C . ALA A 1 341 ? 2.578 -41.874 9.937 1.00 27.48 341 ALA A C 1
ATOM 2702 O O . ALA A 1 341 ? 3.361 -42.798 9.683 1.00 27.48 341 ALA A O 1
ATOM 2703 N N . PRO A 1 342 ? 2.184 -41.618 11.201 1.00 29.31 342 PRO A N 1
ATOM 2704 C CA . PRO A 1 342 ? 2.601 -42.456 12.313 1.00 29.31 342 PRO A CA 1
ATOM 2705 C C . PRO A 1 342 ? 2.015 -43.858 12.130 1.00 29.31 342 PRO A C 1
ATOM 2707 O O . PRO A 1 342 ? 0.806 -44.026 11.966 1.00 29.31 342 PRO A O 1
ATOM 2710 N N . ALA A 1 343 ? 2.893 -44.861 12.153 1.00 31.05 343 ALA A N 1
ATOM 2711 C CA . ALA A 1 343 ? 2.510 -46.256 11.993 1.00 31.05 343 ALA A CA 1
ATOM 2712 C C . ALA A 1 343 ? 1.488 -46.693 13.056 1.00 31.05 343 ALA A C 1
ATOM 2714 O O . ALA A 1 343 ? 1.471 -46.170 14.174 1.00 31.05 343 ALA A O 1
ATOM 2715 N N . GLU A 1 344 ? 0.673 -47.682 12.689 1.00 33.59 344 GLU A N 1
ATOM 2716 C CA . GLU A 1 344 ? -0.422 -48.241 13.482 1.00 33.59 344 GLU A CA 1
ATOM 2717 C C . GLU A 1 344 ? -0.090 -48.354 14.979 1.00 33.59 344 GLU A C 1
ATOM 2719 O O . GLU A 1 344 ? 0.811 -49.089 15.392 1.00 33.59 344 GLU A O 1
ATOM 2724 N N . ARG A 1 345 ? -0.877 -47.672 15.818 1.00 29.30 345 ARG A N 1
ATOM 2725 C CA . ARG A 1 345 ? -1.001 -48.023 17.233 1.00 29.30 345 ARG A CA 1
ATOM 2726 C C . ARG A 1 345 ? -2.390 -48.580 17.483 1.00 29.30 345 ARG A C 1
ATOM 2728 O O . ARG A 1 345 ? -3.395 -47.901 17.296 1.00 29.30 345 ARG A O 1
ATOM 2735 N N . SER A 1 346 ? -2.389 -49.845 17.891 1.00 28.53 346 SER A N 1
ATOM 2736 C CA . SER A 1 346 ? -3.536 -50.639 18.320 1.00 28.53 346 SER A CA 1
ATOM 2737 C C . SER A 1 346 ? -4.491 -49.855 19.216 1.00 28.53 346 SER A C 1
ATOM 2739 O O . SER A 1 346 ? -4.061 -49.201 20.168 1.00 28.53 346 SER A O 1
ATOM 2741 N N . GLY A 1 347 ? -5.789 -49.974 18.945 1.00 33.75 347 GLY A N 1
ATOM 2742 C CA . GLY A 1 347 ? -6.814 -49.349 19.766 1.00 33.75 347 GLY A CA 1
ATOM 2743 C C . GLY A 1 347 ? -6.930 -50.004 21.140 1.00 33.75 347 GLY A C 1
ATOM 2744 O O . GLY A 1 347 ? -7.435 -51.113 21.240 1.00 33.75 347 GLY A O 1
ATOM 2745 N N . GLU A 1 348 ? -6.538 -49.275 22.184 1.00 32.22 348 GLU A N 1
ATOM 2746 C CA . GLU A 1 348 ? -7.124 -49.362 23.525 1.00 32.22 348 GLU A CA 1
ATOM 2747 C C . GLU A 1 348 ? -6.732 -48.115 24.334 1.00 32.22 348 GLU A C 1
ATOM 2749 O O . GLU A 1 348 ? -5.580 -47.979 24.734 1.00 32.22 348 GLU A O 1
ATOM 2754 N N . GLN A 1 349 ? -7.698 -47.198 24.515 1.00 28.62 349 GLN A N 1
ATOM 2755 C CA . GLN A 1 349 ? -7.847 -46.166 25.575 1.00 28.62 349 GLN A CA 1
ATOM 2756 C C . GLN A 1 349 ? -8.712 -44.977 25.103 1.00 28.62 349 GLN A C 1
ATOM 2758 O O . GLN A 1 349 ? -8.396 -43.808 25.314 1.00 28.62 349 GLN A O 1
ATOM 2763 N N . VAL A 1 350 ? -9.878 -45.274 24.516 1.00 31.20 350 VAL A N 1
ATOM 2764 C CA . VAL A 1 350 ? -10.978 -44.300 24.389 1.00 31.20 350 VAL A CA 1
ATOM 2765 C C . VAL A 1 350 ? -11.940 -44.489 25.564 1.00 31.20 350 VAL A C 1
ATOM 2767 O O . VAL A 1 350 ? -12.994 -45.090 25.397 1.00 31.20 350 VAL A O 1
ATOM 2770 N N . ALA A 1 351 ? -11.548 -44.024 26.758 1.00 32.19 351 ALA A N 1
ATOM 2771 C CA . ALA A 1 351 ? -12.437 -43.783 27.909 1.00 32.19 351 ALA A CA 1
ATOM 2772 C C . ALA A 1 351 ? -11.662 -43.227 29.127 1.00 32.19 351 ALA A C 1
ATOM 2774 O O . ALA A 1 351 ? -11.252 -44.015 29.972 1.00 32.19 351 ALA A O 1
ATOM 2775 N N . ALA A 1 352 ? -11.478 -41.896 29.218 1.00 28.06 352 ALA A N 1
ATOM 2776 C CA . ALA A 1 352 ? -11.410 -41.098 30.471 1.00 28.06 352 ALA A CA 1
ATOM 2777 C C . ALA A 1 352 ? -10.753 -39.708 30.274 1.00 28.06 352 ALA A C 1
ATOM 2779 O O . ALA A 1 352 ? -9.656 -39.463 30.767 1.00 28.06 352 ALA A O 1
ATOM 2780 N N . ALA A 1 353 ? -11.431 -38.771 29.597 1.00 25.27 353 ALA A N 1
ATOM 2781 C CA . ALA A 1 353 ? -11.111 -37.329 29.684 1.00 25.27 353 ALA A CA 1
ATOM 2782 C C . ALA A 1 353 ? -12.283 -36.410 29.264 1.00 25.27 353 ALA A C 1
ATOM 2784 O O . ALA A 1 353 ? -12.079 -35.278 28.836 1.00 25.27 353 ALA A O 1
ATOM 2785 N N . SER A 1 354 ? -13.531 -36.876 29.364 1.00 29.33 354 SER A N 1
ATOM 2786 C CA . SER A 1 354 ? -14.724 -36.110 28.978 1.00 29.33 354 SER A CA 1
ATOM 2787 C C . SER A 1 354 ? -15.361 -35.405 30.183 1.00 29.33 354 SER A C 1
ATOM 2789 O O . SER A 1 354 ? -16.476 -35.742 30.581 1.00 29.33 354 SER A O 1
ATOM 2791 N N . ALA A 1 355 ? -14.647 -34.451 30.788 1.00 25.67 355 ALA A N 1
ATOM 2792 C CA . ALA A 1 355 ? -15.202 -33.556 31.807 1.00 25.67 355 ALA A CA 1
ATOM 2793 C C . ALA A 1 355 ? -14.370 -32.266 31.955 1.00 25.67 355 ALA A C 1
ATOM 2795 O O . ALA A 1 355 ? -13.297 -32.287 32.549 1.00 25.67 355 ALA A O 1
ATOM 2796 N N . GLY A 1 356 ? -14.915 -31.136 31.490 1.00 23.28 356 GLY A N 1
ATOM 2797 C CA . GLY A 1 356 ? -14.493 -29.800 31.930 1.00 23.28 356 GLY A CA 1
ATOM 2798 C C . GLY A 1 356 ? -13.542 -29.017 31.018 1.00 23.28 356 GLY A C 1
ATOM 2799 O O . GLY A 1 356 ? -12.359 -28.902 31.311 1.00 23.28 356 GLY A O 1
ATOM 2800 N N . SER A 1 357 ? -14.092 -28.333 30.011 1.00 24.41 357 SER A N 1
ATOM 2801 C CA . SER A 1 357 ? -13.753 -26.924 29.740 1.00 24.41 357 SER A CA 1
ATOM 2802 C C . SER A 1 357 ? -14.876 -26.262 28.933 1.00 24.41 357 SER A C 1
ATOM 2804 O O . SER A 1 357 ? -15.629 -26.936 28.233 1.00 24.41 357 SER A O 1
ATOM 2806 N N . SER A 1 358 ? -15.041 -24.953 29.100 1.00 24.16 358 SER A N 1
ATOM 2807 C CA . SER A 1 358 ? -16.190 -24.178 28.623 1.00 24.16 358 SER A CA 1
ATOM 2808 C C . SER A 1 358 ? -16.201 -23.922 27.115 1.00 24.16 358 SER A C 1
ATOM 2810 O O . SER A 1 358 ? -15.164 -23.675 26.507 1.00 24.16 358 SER A O 1
ATOM 2812 N N . SER A 1 359 ? -17.417 -23.849 26.572 1.00 30.02 359 SER A N 1
ATOM 2813 C CA . SER A 1 359 ? -17.792 -23.298 25.264 1.00 30.02 359 SER A CA 1
ATOM 2814 C C . SER A 1 359 ? -16.899 -22.153 24.751 1.00 30.02 359 SER A C 1
ATOM 2816 O O . SER A 1 359 ? -17.046 -21.005 25.178 1.00 30.02 359 SER A O 1
ATOM 2818 N N . GLY A 1 360 ? -16.043 -22.450 23.772 1.00 24.16 360 GLY A N 1
ATOM 2819 C CA . GLY A 1 360 ? -15.501 -21.455 22.850 1.00 24.16 360 GLY A CA 1
ATOM 2820 C C . GLY A 1 360 ? -16.431 -21.351 21.645 1.00 24.16 360 GLY A C 1
ATOM 2821 O O . GLY A 1 360 ? -16.518 -22.294 20.864 1.00 24.16 360 GLY A O 1
ATOM 2822 N N . GLY A 1 361 ? -17.168 -20.247 21.514 1.00 25.11 361 GLY A N 1
ATOM 2823 C CA . GLY A 1 361 ? -17.995 -20.017 20.330 1.00 25.11 361 GLY A CA 1
ATOM 2824 C C . GLY A 1 361 ? -17.112 -19.787 19.105 1.00 25.11 361 GLY A C 1
ATOM 2825 O O . GLY A 1 361 ? -16.262 -18.900 19.135 1.00 25.11 361 GLY A O 1
ATOM 2826 N N . HIS A 1 362 ? -17.313 -20.571 18.045 1.00 28.75 362 HIS A N 1
ATOM 2827 C CA . HIS A 1 362 ? -16.778 -20.256 16.719 1.00 28.75 362 HIS A CA 1
ATOM 2828 C C . HIS A 1 362 ? -17.542 -19.065 16.125 1.00 28.75 362 HIS A C 1
ATOM 2830 O O . HIS A 1 362 ? -18.716 -18.863 16.444 1.00 28.75 362 HIS A O 1
ATOM 2836 N N . VAL A 1 363 ? -16.871 -18.257 15.303 1.00 35.59 363 VAL A N 1
ATOM 2837 C CA . VAL A 1 363 ? -17.357 -16.935 14.882 1.00 35.59 363 VAL A CA 1
ATOM 2838 C C . VAL A 1 363 ? -17.115 -16.694 13.375 1.00 35.59 363 VAL A C 1
ATOM 2840 O O . VAL A 1 363 ? -16.629 -17.598 12.704 1.00 35.59 363 VAL A O 1
ATOM 2843 N N . ASP A 1 364 ? -17.522 -15.548 12.806 1.00 38.91 364 ASP A N 1
ATOM 2844 C CA . ASP A 1 364 ? -17.669 -15.342 11.341 1.00 38.91 364 ASP A CA 1
ATOM 2845 C C . ASP A 1 364 ? -17.165 -13.946 10.847 1.00 38.91 364 ASP A C 1
ATOM 2847 O O . ASP A 1 364 ? -17.451 -12.929 11.489 1.00 38.91 364 ASP A O 1
ATOM 2851 N N . PHE A 1 365 ? -16.384 -13.872 9.741 1.00 38.56 365 PHE A N 1
ATOM 2852 C CA . PHE A 1 365 ? -15.482 -12.726 9.387 1.00 38.56 365 PHE A CA 1
ATOM 2853 C C . PHE A 1 365 ? -16.110 -11.584 8.567 1.00 38.56 365 PHE A C 1
ATOM 2855 O O . PHE A 1 365 ? -15.406 -10.632 8.231 1.00 38.56 365 PHE A O 1
ATOM 2862 N N . LEU A 1 366 ? -17.407 -11.614 8.266 1.00 49.12 366 LEU A N 1
ATOM 2863 C CA . LEU A 1 366 ? -18.022 -10.737 7.249 1.00 49.12 366 LEU A CA 1
ATOM 2864 C C . LEU A 1 366 ? -18.323 -9.286 7.686 1.00 49.12 366 LEU A C 1
ATOM 2866 O O . LEU A 1 366 ? -18.829 -8.490 6.905 1.00 49.12 366 LEU A O 1
ATOM 2870 N N . ALA A 1 367 ? -18.025 -8.914 8.930 1.00 49.72 367 ALA A N 1
ATOM 2871 C CA . ALA A 1 367 ? -18.659 -7.787 9.620 1.00 49.72 367 ALA A CA 1
ATOM 2872 C C . ALA A 1 367 ? -18.546 -6.382 8.972 1.00 49.72 367 ALA A C 1
ATOM 2874 O O . ALA A 1 367 ? -19.458 -5.571 9.148 1.00 49.72 367 ALA A O 1
ATOM 2875 N N . LEU A 1 368 ? -17.455 -6.067 8.265 1.00 53.75 368 LEU A N 1
ATOM 2876 C CA . LEU A 1 368 ? -17.204 -4.731 7.709 1.00 53.75 368 LEU A CA 1
ATOM 2877 C C . LEU A 1 368 ? -17.796 -4.609 6.299 1.00 53.75 368 LEU A C 1
ATOM 2879 O O . LEU A 1 368 ? -17.193 -5.054 5.332 1.00 53.75 368 LEU A O 1
ATOM 2883 N N . GLY A 1 369 ? -18.960 -3.970 6.183 1.00 58.53 369 GLY A N 1
ATOM 2884 C CA . GLY A 1 369 ? -19.672 -3.858 4.905 1.00 58.53 369 GLY A CA 1
ATOM 2885 C C . GLY A 1 369 ? -20.571 -5.051 4.567 1.00 58.53 369 GLY A C 1
ATOM 2886 O O . GLY A 1 369 ? -21.169 -5.038 3.499 1.00 58.53 369 GLY A O 1
ATOM 2887 N N . ALA A 1 370 ? -20.764 -6.007 5.488 1.00 66.88 370 ALA A N 1
ATOM 2888 C CA . ALA A 1 370 ? -21.767 -7.075 5.366 1.00 66.88 370 ALA A CA 1
ATOM 2889 C C . ALA A 1 370 ? -23.158 -6.568 4.943 1.00 66.88 370 ALA A C 1
ATOM 2891 O O . ALA A 1 370 ? -23.855 -7.260 4.216 1.00 66.88 370 ALA A O 1
ATOM 2892 N N . GLU A 1 371 ? -23.557 -5.372 5.384 1.00 68.19 371 GLU A N 1
ATOM 2893 C CA . GLU A 1 371 ? -24.834 -4.743 5.013 1.00 68.19 371 GLU A CA 1
ATOM 2894 C C . GLU A 1 371 ? -24.880 -4.370 3.512 1.00 68.19 371 GLU A C 1
ATOM 2896 O O . GLU A 1 371 ? -25.880 -4.642 2.856 1.00 68.19 371 GLU A O 1
ATOM 2901 N N . LEU A 1 372 ? -23.773 -3.873 2.934 1.00 71.75 372 LEU A N 1
ATOM 2902 C CA . LEU A 1 372 ? -23.636 -3.633 1.484 1.00 71.75 372 LEU A CA 1
ATOM 2903 C C . LEU A 1 372 ? -23.587 -4.953 0.705 1.00 71.75 372 LEU A C 1
ATOM 2905 O O . LEU A 1 372 ? -24.255 -5.119 -0.311 1.00 71.75 372 LEU A O 1
ATOM 2909 N N . ASP A 1 373 ? -22.790 -5.904 1.190 1.00 76.94 373 ASP A N 1
ATOM 2910 C CA . ASP A 1 373 ? -22.575 -7.184 0.519 1.00 76.94 373 ASP A CA 1
ATOM 2911 C C . ASP A 1 373 ? -23.841 -8.072 0.557 1.00 76.94 373 ASP A C 1
ATOM 2913 O O . ASP A 1 373 ? -24.052 -8.875 -0.353 1.00 76.94 373 ASP A O 1
ATOM 2917 N N . ALA A 1 374 ? -24.719 -7.887 1.553 1.00 76.06 374 ALA A N 1
ATOM 2918 C CA . ALA A 1 374 ? -26.043 -8.509 1.647 1.00 76.06 374 ALA A CA 1
ATOM 2919 C C . ALA A 1 374 ? -27.122 -7.828 0.782 1.00 76.06 374 ALA A C 1
ATOM 2921 O O . ALA A 1 374 ? -28.165 -8.432 0.540 1.00 76.06 374 ALA A O 1
ATOM 2922 N N . ALA A 1 375 ? -26.888 -6.604 0.294 1.00 79.06 375 ALA A N 1
ATOM 2923 C CA . ALA A 1 375 ? -27.754 -5.963 -0.699 1.00 79.06 375 ALA A CA 1
ATOM 2924 C C . ALA A 1 375 ? -27.516 -6.503 -2.127 1.00 79.06 375 ALA A C 1
ATOM 2926 O O . ALA A 1 375 ? -28.317 -6.258 -3.032 1.00 79.06 375 ALA A O 1
ATOM 2927 N N . LEU A 1 376 ? -26.431 -7.259 -2.348 1.00 81.06 376 LEU A N 1
ATOM 2928 C CA . LEU A 1 376 ? -26.180 -7.942 -3.618 1.00 81.06 376 LEU A CA 1
ATOM 2929 C C . LEU A 1 376 ? -27.167 -9.112 -3.824 1.00 81.06 376 LEU A C 1
ATOM 2931 O O . LEU A 1 376 ? -27.495 -9.804 -2.862 1.00 81.06 376 LEU A O 1
ATOM 2935 N N . PRO A 1 377 ? -27.588 -9.410 -5.072 1.00 83.56 377 PRO A N 1
ATOM 2936 C CA . PRO A 1 377 ? -28.482 -10.534 -5.363 1.00 83.56 377 PRO A CA 1
ATOM 2937 C C . PRO A 1 377 ? -27.964 -11.870 -4.819 1.00 83.56 377 PRO A C 1
ATOM 2939 O O . PRO A 1 377 ? -26.773 -12.143 -4.930 1.00 83.56 377 PRO A O 1
ATOM 2942 N N . ASP A 1 378 ? -28.845 -12.742 -4.322 1.00 84.19 378 ASP A N 1
ATOM 2943 C CA . ASP A 1 378 ? -28.452 -14.078 -3.841 1.00 84.19 378 ASP A CA 1
ATOM 2944 C C . ASP A 1 378 ? -27.854 -14.962 -4.947 1.00 84.19 378 ASP A C 1
ATOM 2946 O O . ASP A 1 378 ? -26.874 -15.671 -4.706 1.00 84.19 378 ASP A O 1
ATOM 2950 N N . ASP A 1 379 ? -28.415 -14.895 -6.162 1.00 90.25 379 ASP A N 1
ATOM 2951 C CA . ASP A 1 379 ? -27.957 -15.675 -7.315 1.00 90.25 379 ASP A CA 1
ATOM 2952 C C . ASP A 1 379 ? -26.473 -15.390 -7.635 1.00 90.25 379 ASP A C 1
ATOM 2954 O O . ASP A 1 379 ? -26.118 -14.238 -7.902 1.00 90.25 379 ASP A O 1
ATOM 2958 N N . PRO A 1 380 ? -25.589 -16.408 -7.681 1.00 83.62 380 PRO A N 1
ATOM 2959 C CA . PRO A 1 380 ? -24.154 -16.191 -7.866 1.00 83.62 380 PRO A CA 1
ATOM 2960 C C . PRO A 1 380 ? -23.749 -15.510 -9.181 1.00 83.62 380 PRO A C 1
ATOM 2962 O O . PRO A 1 380 ? -22.646 -14.959 -9.253 1.00 83.62 380 PRO A O 1
ATOM 2965 N N . VAL A 1 381 ? -24.573 -15.556 -10.234 1.00 84.50 381 VAL A N 1
ATOM 2966 C CA . VAL A 1 381 ? -24.277 -14.920 -11.528 1.00 84.50 381 VAL A CA 1
ATOM 2967 C C . VAL A 1 381 ? -24.667 -13.447 -11.489 1.00 84.50 381 VAL A C 1
ATOM 2969 O O . VAL A 1 381 ? -23.845 -12.587 -11.821 1.00 84.50 381 VAL A O 1
ATOM 2972 N N . GLU A 1 382 ? -25.878 -13.140 -11.025 1.00 88.12 382 GLU A N 1
ATOM 2973 C CA . GLU A 1 382 ? -26.347 -11.763 -10.862 1.00 88.12 382 GLU A CA 1
ATOM 2974 C C . GLU A 1 382 ? -25.566 -11.026 -9.757 1.00 88.12 382 GLU A C 1
ATOM 2976 O O . GLU A 1 382 ? -25.198 -9.870 -9.962 1.00 88.12 382 GLU A O 1
ATOM 2981 N N . LYS A 1 383 ? -25.147 -11.704 -8.677 1.00 86.75 383 LYS A N 1
ATOM 2982 C CA . LYS A 1 383 ? -24.203 -11.189 -7.660 1.00 86.75 383 LYS A CA 1
ATOM 2983 C C . LYS A 1 383 ? -22.904 -10.678 -8.282 1.00 86.75 383 LYS A C 1
ATOM 2985 O O . LYS A 1 383 ? -22.522 -9.522 -8.106 1.00 86.75 383 LYS A O 1
ATOM 2990 N N . LYS A 1 384 ? -22.239 -11.524 -9.081 1.00 87.06 384 LYS A N 1
ATOM 2991 C CA . LYS A 1 384 ? -20.959 -11.211 -9.753 1.00 87.06 384 LYS A CA 1
ATOM 2992 C C . LYS A 1 384 ? -21.101 -10.135 -10.835 1.00 87.06 384 LYS A C 1
ATOM 2994 O O . LYS A 1 384 ? -20.106 -9.504 -11.199 1.00 87.06 384 LYS A O 1
ATOM 2999 N N . LYS A 1 385 ? -22.311 -9.934 -11.360 1.00 88.25 385 LYS A N 1
ATOM 3000 C CA . LYS A 1 385 ? -22.667 -8.903 -12.344 1.00 88.25 385 LYS A CA 1
ATOM 3001 C C . LYS A 1 385 ? -22.978 -7.560 -11.672 1.00 88.25 385 LYS A C 1
ATOM 3003 O O . LYS A 1 385 ? -22.451 -6.553 -12.131 1.00 88.25 385 LYS A O 1
ATOM 3008 N N . ALA A 1 386 ? -23.725 -7.553 -10.568 1.00 88.31 386 ALA A N 1
ATOM 3009 C CA . ALA A 1 386 ? -23.982 -6.371 -9.744 1.00 88.31 386 ALA A CA 1
ATOM 3010 C C . ALA A 1 386 ? -22.683 -5.819 -9.133 1.00 88.31 386 ALA A C 1
ATOM 3012 O O . ALA A 1 386 ? -22.348 -4.657 -9.348 1.00 88.31 386 ALA A O 1
ATOM 3013 N N . LEU A 1 387 ? -21.876 -6.683 -8.501 1.00 89.31 387 LEU A N 1
ATOM 3014 C CA . LEU A 1 387 ? -20.551 -6.324 -7.981 1.00 89.31 387 LEU A CA 1
ATOM 3015 C C . LEU A 1 387 ? -19.646 -5.733 -9.074 1.00 89.31 387 LEU A C 1
ATOM 3017 O O . LEU A 1 387 ? -18.905 -4.784 -8.833 1.00 89.31 387 LEU A O 1
ATOM 3021 N N . ARG A 1 388 ? -19.715 -6.274 -10.297 1.00 90.38 388 ARG A N 1
ATOM 3022 C CA . ARG A 1 388 ? -18.954 -5.748 -11.434 1.00 90.38 388 ARG A CA 1
ATOM 3023 C C . ARG A 1 388 ? -19.454 -4.369 -11.864 1.00 90.38 388 ARG A C 1
ATOM 3025 O O . ARG A 1 388 ? -18.624 -3.489 -12.044 1.00 90.38 388 ARG A O 1
ATOM 3032 N N . ALA A 1 389 ? -20.766 -4.175 -11.987 1.00 90.75 389 ALA A N 1
ATOM 3033 C CA . ALA A 1 389 ? -21.352 -2.885 -12.348 1.00 90.75 389 ALA A CA 1
ATOM 3034 C C . ALA A 1 389 ? -20.971 -1.779 -11.346 1.00 90.75 389 ALA A C 1
ATOM 3036 O O . ALA A 1 389 ? -20.547 -0.709 -11.771 1.00 90.75 389 ALA A O 1
ATOM 3037 N N . LEU A 1 390 ? -21.015 -2.068 -10.039 1.00 90.31 390 LEU A N 1
ATOM 3038 C CA . LEU A 1 390 ? -20.570 -1.150 -8.981 1.00 90.31 390 LEU A CA 1
ATOM 3039 C C . LEU A 1 390 ? -19.102 -0.723 -9.150 1.00 90.31 390 LEU A C 1
ATOM 3041 O O . LEU A 1 390 ? -18.774 0.456 -9.028 1.00 90.31 390 LEU A O 1
ATOM 3045 N N . VAL A 1 391 ? -18.208 -1.668 -9.462 1.00 91.06 391 VAL A N 1
ATOM 3046 C CA . VAL A 1 391 ? -16.783 -1.363 -9.664 1.00 91.06 391 VAL A CA 1
ATOM 3047 C C . VAL A 1 391 ? -16.530 -0.620 -10.981 1.00 91.06 391 VAL A C 1
ATOM 3049 O O . VAL A 1 391 ? -15.702 0.288 -11.010 1.00 91.06 391 VAL A O 1
ATOM 3052 N N . GLU A 1 392 ? -17.229 -0.975 -12.062 1.00 90.81 392 GLU A N 1
ATOM 3053 C CA . GLU A 1 392 ? -17.119 -0.292 -13.360 1.00 90.81 392 GLU A CA 1
ATOM 3054 C C . GLU A 1 392 ? -17.669 1.148 -13.292 1.00 90.81 392 GLU A C 1
ATOM 3056 O O . GLU A 1 392 ? -17.073 2.044 -13.891 1.00 90.81 392 GLU A O 1
ATOM 3061 N N . HIS A 1 393 ? -18.729 1.392 -12.507 1.00 90.69 393 HIS A N 1
ATOM 3062 C CA . HIS A 1 393 ? -19.260 2.729 -12.207 1.00 90.69 393 HIS A CA 1
ATOM 3063 C C . HIS A 1 393 ? -18.241 3.589 -11.454 1.00 90.69 393 HIS A C 1
ATOM 3065 O O . HIS A 1 393 ? -17.810 4.624 -11.951 1.00 90.69 393 HIS A O 1
ATOM 3071 N N . GLU A 1 394 ? -17.765 3.113 -10.304 1.00 90.50 394 GLU A N 1
ATOM 3072 C CA . GLU A 1 394 ? -16.766 3.803 -9.480 1.00 90.50 394 GLU A CA 1
ATOM 3073 C C . GLU A 1 394 ? -15.459 4.079 -10.251 1.00 90.50 394 GLU A C 1
ATOM 3075 O O . GLU A 1 394 ? -14.806 5.106 -10.059 1.00 90.50 394 GLU A O 1
ATOM 3080 N N . ALA A 1 395 ? -15.055 3.180 -11.153 1.00 87.88 395 ALA A N 1
ATOM 3081 C CA . ALA A 1 395 ? -13.908 3.406 -12.025 1.00 87.88 395 ALA A CA 1
ATOM 3082 C C . ALA A 1 395 ? -14.194 4.439 -13.134 1.00 87.88 395 ALA A C 1
ATOM 3084 O O . ALA A 1 395 ? -13.271 5.137 -13.563 1.00 87.88 395 ALA A O 1
ATOM 3085 N N . ALA A 1 396 ? -15.444 4.565 -13.593 1.00 88.94 396 ALA A N 1
ATOM 3086 C CA . ALA A 1 396 ? -15.872 5.616 -14.513 1.00 88.94 396 ALA A CA 1
ATOM 3087 C C . ALA A 1 396 ? -15.909 6.990 -13.828 1.00 88.94 396 ALA A C 1
ATOM 3089 O O . ALA A 1 396 ? -15.269 7.905 -14.339 1.00 88.94 396 ALA A O 1
ATOM 3090 N N . GLU A 1 397 ? -16.521 7.109 -12.645 1.00 87.81 397 GLU A N 1
ATOM 3091 C CA . GLU A 1 397 ? -16.527 8.343 -11.842 1.00 87.81 397 GLU A CA 1
ATOM 3092 C C . GLU A 1 397 ? -15.105 8.826 -11.534 1.00 87.81 397 GLU A C 1
ATOM 3094 O O . GLU A 1 397 ? -14.791 10.006 -11.680 1.00 87.81 397 GLU A O 1
ATOM 3099 N N . GLN A 1 398 ? -14.195 7.914 -11.169 1.00 84.56 398 GLN A N 1
ATOM 3100 C CA . GLN A 1 398 ? -12.785 8.263 -10.979 1.00 84.56 398 GLN A CA 1
ATOM 3101 C C . GLN A 1 398 ? -12.137 8.787 -12.263 1.00 84.56 398 GLN A C 1
ATOM 3103 O O . GLN A 1 398 ? -11.364 9.738 -12.196 1.00 84.56 398 GLN A O 1
ATOM 3108 N N . ARG A 1 399 ? -12.418 8.191 -13.431 1.00 87.06 399 ARG A N 1
ATOM 3109 C CA . ARG A 1 399 ? -11.897 8.692 -14.715 1.00 87.06 399 ARG A CA 1
ATOM 3110 C C . ARG A 1 399 ? -12.469 10.060 -15.068 1.00 87.06 399 ARG A C 1
ATOM 3112 O O . ARG A 1 399 ? -11.720 10.892 -15.565 1.00 87.06 399 ARG A O 1
ATOM 3119 N N . GLU A 1 400 ? -13.752 10.289 -14.813 1.00 85.44 400 GLU A N 1
ATOM 3120 C CA . GLU A 1 400 ? -14.423 11.565 -15.059 1.00 85.44 400 GLU A CA 1
ATOM 3121 C C . GLU A 1 400 ? -13.867 12.658 -14.141 1.00 85.44 400 GLU A C 1
ATOM 3123 O O . GLU A 1 400 ? -13.343 13.651 -14.634 1.00 85.44 400 GLU A O 1
ATOM 3128 N N . ALA A 1 401 ? -13.797 12.413 -12.830 1.00 80.94 401 ALA A N 1
ATOM 3129 C CA . ALA A 1 401 ? -13.197 13.335 -11.863 1.00 80.94 401 ALA A CA 1
ATOM 3130 C C . ALA A 1 401 ? -11.699 13.613 -12.117 1.00 80.94 401 ALA A C 1
ATOM 3132 O O . ALA A 1 401 ? -11.188 14.663 -11.724 1.00 80.94 401 ALA A O 1
ATOM 3133 N N . LEU A 1 402 ? -10.978 12.682 -12.756 1.00 75.12 402 LEU A N 1
ATOM 3134 C CA . LEU A 1 402 ? -9.617 12.906 -13.253 1.00 75.12 402 LEU A CA 1
ATOM 3135 C C . LEU A 1 402 ? -9.607 13.700 -14.572 1.00 75.12 402 LEU A C 1
ATOM 3137 O O . LEU A 1 402 ? -8.681 14.470 -14.790 1.00 75.12 402 LEU A O 1
ATOM 3141 N N . ALA A 1 403 ? -10.604 13.549 -15.444 1.00 75.19 403 ALA A N 1
ATOM 3142 C CA . ALA A 1 403 ? -10.699 14.265 -16.717 1.00 75.19 403 ALA A CA 1
ATOM 3143 C C . ALA A 1 403 ? -11.197 15.718 -16.576 1.00 75.19 403 ALA A C 1
ATOM 3145 O O . ALA A 1 403 ? -10.778 16.559 -17.372 1.00 75.19 403 ALA A O 1
ATOM 3146 N N . GLU A 1 404 ? -12.048 15.996 -15.582 1.00 74.75 404 GLU A N 1
ATOM 3147 C CA . GLU A 1 404 ? -12.529 17.332 -15.182 1.00 74.75 404 GLU A CA 1
ATOM 3148 C C . GLU A 1 404 ? -11.496 18.152 -14.390 1.00 74.75 404 GLU A C 1
ATOM 3150 O O . GLU A 1 404 ? -11.655 19.355 -14.187 1.00 74.75 404 GLU A O 1
ATOM 3155 N N . ASP A 1 405 ? -10.449 17.511 -13.877 1.00 66.88 405 ASP A N 1
ATOM 3156 C CA . ASP A 1 405 ? -9.372 18.195 -13.173 1.00 66.88 405 ASP A CA 1
ATOM 3157 C C . ASP A 1 405 ? -8.458 18.861 -14.217 1.00 66.88 405 ASP A C 1
ATOM 3159 O O . ASP A 1 405 ? -7.620 18.199 -14.824 1.00 66.88 405 ASP A O 1
ATOM 3163 N N . ASP A 1 406 ? -8.627 20.171 -14.435 1.00 53.66 406 ASP A N 1
ATOM 3164 C CA . ASP A 1 406 ? -7.869 20.967 -15.423 1.00 53.66 406 ASP A CA 1
ATOM 3165 C C . ASP A 1 406 ? -6.334 20.807 -15.297 1.00 53.66 406 ASP A C 1
ATOM 3167 O O . ASP A 1 406 ? -5.611 20.908 -16.286 1.00 53.66 406 ASP A O 1
ATOM 3171 N N . ASP A 1 407 ? -5.828 20.479 -14.098 1.00 55.47 407 ASP A N 1
ATOM 3172 C CA . ASP A 1 407 ? -4.410 20.199 -13.824 1.00 55.47 407 ASP A CA 1
ATOM 3173 C C . ASP A 1 407 ? -4.039 18.702 -14.034 1.00 55.47 407 ASP A C 1
ATOM 3175 O O . ASP A 1 407 ? -3.044 18.196 -13.479 1.00 55.47 407 ASP A O 1
ATOM 3179 N N . HIS A 1 408 ? -4.876 17.899 -14.700 1.00 60.44 408 HIS A N 1
ATOM 3180 C CA . HIS A 1 408 ? -4.654 16.463 -14.916 1.00 60.44 408 HIS A CA 1
ATOM 3181 C C . HIS A 1 408 ? -3.685 16.177 -16.068 1.00 60.44 408 HIS A C 1
ATOM 3183 O O . HIS A 1 408 ? -4.024 15.651 -17.129 1.00 60.44 408 HIS A O 1
ATOM 3189 N N . GLU A 1 409 ? -2.421 16.434 -15.773 1.00 59.00 409 GLU A N 1
ATOM 3190 C CA . GLU A 1 409 ? -1.289 15.826 -16.460 1.00 59.00 409 GLU A CA 1
ATOM 3191 C C . GLU A 1 409 ? -0.990 14.429 -15.889 1.00 59.00 409 GLU A C 1
ATOM 3193 O O . GLU A 1 409 ? -0.999 14.198 -14.670 1.00 59.00 409 GLU A O 1
ATOM 3198 N N . THR A 1 410 ? -0.666 13.496 -16.776 1.00 73.69 410 THR A N 1
ATOM 3199 C CA . THR A 1 410 ? -0.104 12.180 -16.455 1.00 73.69 410 THR A CA 1
ATOM 3200 C C . THR A 1 410 ? 1.304 12.308 -15.847 1.00 73.69 410 THR A C 1
ATOM 3202 O O . THR A 1 410 ? 1.930 13.372 -15.852 1.00 73.69 410 THR A O 1
ATOM 3205 N N . LEU A 1 411 ? 1.846 11.222 -15.281 1.00 73.06 411 LEU A N 1
ATOM 3206 C CA . LEU A 1 411 ? 3.202 11.253 -14.722 1.00 73.06 411 LEU A CA 1
ATOM 3207 C C . LEU A 1 411 ? 4.295 11.510 -15.794 1.00 73.06 411 LEU A C 1
ATOM 3209 O O . LEU A 1 411 ? 5.206 12.275 -15.486 1.00 73.06 411 LEU A O 1
ATOM 3213 N N . PRO A 1 412 ? 4.219 10.973 -17.033 1.00 74.00 412 PRO A N 1
ATOM 3214 C CA . PRO A 1 412 ? 5.104 11.348 -18.136 1.00 74.00 412 PRO A CA 1
ATOM 3215 C C . PRO A 1 412 ? 5.059 12.827 -18.512 1.00 74.00 412 PRO A C 1
ATOM 3217 O O . PRO A 1 412 ? 6.118 13.417 -18.688 1.00 74.00 412 PRO A O 1
ATOM 3220 N N . GLU A 1 413 ? 3.872 13.431 -18.614 1.00 73.62 413 GLU A N 1
ATOM 3221 C CA . GLU A 1 413 ? 3.723 14.855 -18.964 1.00 73.62 413 GLU A CA 1
ATOM 3222 C C . GLU A 1 413 ? 4.366 15.754 -17.897 1.00 73.62 413 GLU A C 1
ATOM 3224 O O . GLU A 1 413 ? 5.093 16.693 -18.217 1.00 73.62 413 GLU A O 1
ATOM 3229 N N . ARG A 1 414 ? 4.222 15.378 -16.618 1.00 72.44 414 ARG A N 1
ATOM 3230 C CA . ARG A 1 414 ? 4.889 16.042 -15.487 1.00 72.44 414 ARG A CA 1
ATOM 3231 C C . ARG A 1 414 ? 6.388 15.768 -15.380 1.00 72.44 414 ARG A C 1
ATOM 3233 O O . ARG A 1 414 ? 7.041 16.377 -14.535 1.00 72.44 414 ARG A O 1
ATOM 3240 N N . ILE A 1 415 ? 6.955 14.839 -16.145 1.00 74.38 415 ILE A N 1
ATOM 3241 C CA . ILE A 1 415 ? 8.398 14.583 -16.160 1.00 74.38 415 ILE A CA 1
ATOM 3242 C C . ILE A 1 415 ? 8.958 15.217 -17.431 1.00 74.38 415 ILE A C 1
ATOM 3244 O O . ILE A 1 415 ? 9.097 14.571 -18.473 1.00 74.38 415 ILE A O 1
ATOM 3248 N N . GLN A 1 416 ? 9.327 16.498 -17.329 1.00 55.75 416 GLN A N 1
ATOM 3249 C CA . GLN A 1 416 ? 10.214 17.082 -18.329 1.00 55.75 416 GLN A CA 1
ATOM 3250 C C . GLN A 1 416 ? 11.513 16.276 -18.341 1.00 55.75 416 GLN A C 1
ATOM 3252 O O . GLN A 1 416 ? 12.147 16.070 -17.304 1.00 55.75 416 GLN A O 1
ATOM 3257 N N . ALA A 1 417 ? 11.885 15.799 -19.525 1.00 44.78 417 ALA A N 1
ATOM 3258 C CA . ALA A 1 417 ? 13.156 15.138 -19.757 1.00 44.78 417 ALA A CA 1
ATOM 3259 C C . ALA A 1 417 ? 14.280 16.182 -19.707 1.00 44.78 417 ALA A C 1
ATOM 3261 O O . ALA A 1 417 ? 14.714 16.705 -20.730 1.00 44.78 417 ALA A O 1
ATOM 3262 N N . THR A 1 418 ? 14.747 16.514 -18.502 1.00 45.19 418 THR A N 1
ATOM 3263 C CA . THR A 1 418 ? 16.087 17.081 -18.338 1.00 45.19 418 THR A CA 1
ATOM 3264 C C . THR A 1 418 ? 17.082 15.942 -18.521 1.00 45.19 418 THR A C 1
ATOM 3266 O O . THR A 1 418 ? 17.555 15.356 -17.546 1.00 45.19 418 THR A O 1
ATOM 3269 N N . ASP A 1 419 ? 17.366 15.621 -19.784 1.00 43.72 419 ASP A N 1
ATOM 3270 C CA . ASP A 1 419 ? 18.360 14.618 -20.190 1.00 43.72 419 ASP A CA 1
ATOM 3271 C C . ASP A 1 419 ? 19.809 15.077 -19.906 1.00 43.72 419 ASP A C 1
ATOM 3273 O O . ASP A 1 419 ? 20.759 14.354 -20.194 1.00 43.72 419 ASP A O 1
ATOM 3277 N N . ASP A 1 420 ? 19.990 16.268 -19.315 1.00 47.62 420 ASP A N 1
ATOM 3278 C CA . ASP A 1 420 ? 21.272 16.804 -18.859 1.00 47.62 420 ASP A CA 1
ATOM 3279 C C . ASP A 1 420 ? 21.513 16.521 -17.352 1.00 47.62 420 ASP A C 1
ATOM 3281 O O . ASP A 1 420 ? 20.864 17.122 -16.482 1.00 47.62 420 ASP A O 1
ATOM 3285 N N . PRO A 1 421 ? 22.494 15.661 -16.999 1.00 46.31 421 PRO A N 1
ATOM 3286 C CA . PRO A 1 421 ? 22.896 15.417 -15.613 1.00 46.31 421 PRO A CA 1
ATOM 3287 C C . PRO A 1 421 ? 23.410 16.665 -14.873 1.00 46.31 421 PRO A C 1
ATOM 3289 O O . PRO A 1 421 ? 23.399 16.689 -13.637 1.00 46.31 421 PRO A O 1
ATOM 3292 N N . ALA A 1 422 ? 23.878 17.694 -15.588 1.00 47.91 422 ALA A N 1
ATOM 3293 C CA . ALA A 1 422 ? 24.322 18.950 -14.991 1.00 47.91 422 ALA A CA 1
ATOM 3294 C C . ALA A 1 422 ? 23.141 19.773 -14.455 1.00 47.91 422 ALA A C 1
ATOM 3296 O O . ALA A 1 422 ? 23.243 20.346 -13.367 1.00 47.91 422 ALA A O 1
ATOM 3297 N N . ASP A 1 423 ? 22.003 19.776 -15.153 1.00 49.44 423 ASP A N 1
ATOM 3298 C CA . ASP A 1 423 ? 20.818 20.528 -14.730 1.00 49.44 423 ASP A CA 1
ATOM 3299 C C . ASP A 1 423 ? 20.121 19.851 -13.533 1.00 49.44 423 ASP A C 1
ATOM 3301 O O . ASP A 1 423 ? 19.697 20.519 -12.588 1.00 49.44 423 ASP A O 1
ATOM 3305 N N . LEU A 1 424 ? 20.149 18.513 -13.460 1.00 50.56 424 LEU A N 1
ATOM 3306 C CA . LEU A 1 424 ? 19.732 17.766 -12.262 1.00 50.56 424 LEU A CA 1
ATOM 3307 C C . LEU A 1 424 ? 20.582 18.105 -11.018 1.00 50.56 424 LEU A C 1
ATOM 3309 O O . LEU A 1 424 ? 20.035 18.211 -9.917 1.00 50.56 424 LEU A O 1
ATOM 3313 N N . ARG A 1 425 ? 21.897 18.334 -11.175 1.00 44.97 425 ARG A N 1
ATOM 3314 C CA . ARG A 1 425 ? 22.768 18.839 -10.090 1.00 44.97 425 ARG A CA 1
ATOM 3315 C C . ARG A 1 425 ? 22.493 20.306 -9.739 1.00 44.97 425 ARG A C 1
ATOM 3317 O O . ARG A 1 425 ? 22.671 20.695 -8.589 1.00 44.97 425 ARG A O 1
ATOM 3324 N N . ALA A 1 426 ? 22.050 21.124 -10.693 1.00 42.97 426 ALA A N 1
ATOM 3325 C CA . ALA A 1 426 ? 21.642 22.504 -10.425 1.00 42.97 426 ALA A CA 1
ATOM 3326 C C . ALA A 1 426 ? 20.294 22.581 -9.678 1.00 42.97 426 ALA A C 1
ATOM 3328 O O . ALA A 1 426 ? 20.083 23.471 -8.853 1.00 42.97 426 ALA A O 1
ATOM 3329 N N . GLN A 1 427 ? 19.384 21.633 -9.917 1.00 43.34 427 GLN A N 1
ATOM 3330 C CA . GLN A 1 427 ? 18.104 21.551 -9.206 1.00 43.34 427 GLN A CA 1
ATOM 3331 C C . GLN A 1 427 ? 18.265 21.160 -7.727 1.00 43.34 427 GLN A C 1
ATOM 3333 O O . GLN A 1 427 ? 17.494 21.637 -6.890 1.00 43.34 427 GLN A O 1
ATOM 3338 N N . THR A 1 428 ? 19.263 20.339 -7.371 1.00 41.84 428 THR A N 1
ATOM 3339 C CA . THR A 1 428 ? 19.552 20.026 -5.960 1.00 41.84 428 THR A CA 1
ATOM 3340 C C . THR A 1 428 ? 20.149 21.213 -5.199 1.00 41.84 428 THR A C 1
ATOM 3342 O O . THR A 1 428 ? 19.786 21.412 -4.042 1.00 41.84 428 THR A O 1
ATOM 3345 N N . THR A 1 429 ? 20.983 22.049 -5.828 1.00 38.31 429 THR A N 1
ATOM 3346 C CA . THR A 1 429 ? 21.632 23.200 -5.164 1.00 38.31 429 THR A CA 1
ATOM 3347 C C . THR A 1 429 ? 20.749 24.451 -5.068 1.00 38.31 429 THR A C 1
ATOM 3349 O O . THR A 1 429 ? 20.706 25.091 -4.016 1.00 38.31 429 THR A O 1
ATOM 3352 N N . ARG A 1 430 ? 19.955 24.782 -6.099 1.00 36.16 430 ARG A N 1
ATOM 3353 C CA . ARG A 1 430 ? 19.094 25.990 -6.089 1.00 36.16 430 ARG A CA 1
ATOM 3354 C C . ARG A 1 430 ? 17.988 25.977 -5.024 1.00 36.16 430 ARG A C 1
ATOM 3356 O O . ARG A 1 430 ? 17.406 27.020 -4.731 1.00 36.16 430 ARG A O 1
ATOM 3363 N N . ARG A 1 431 ? 17.652 24.814 -4.448 1.00 38.12 431 ARG A N 1
ATOM 3364 C CA . ARG A 1 431 ? 16.594 24.695 -3.424 1.00 38.12 431 ARG A CA 1
ATOM 3365 C C . ARG A 1 431 ? 17.119 24.793 -1.989 1.00 38.12 431 ARG A C 1
ATOM 3367 O O . ARG A 1 431 ? 16.354 25.193 -1.118 1.00 38.12 431 ARG A O 1
ATOM 3374 N N . THR A 1 432 ? 18.403 24.513 -1.750 1.00 35.16 432 THR A N 1
ATOM 3375 C CA . THR A 1 432 ? 19.061 24.786 -0.457 1.00 35.16 432 THR A CA 1
ATOM 3376 C C . THR A 1 432 ? 19.281 26.281 -0.214 1.00 35.16 432 THR A C 1
ATOM 3378 O O . THR A 1 432 ? 19.218 26.721 0.928 1.00 35.16 432 THR A O 1
ATOM 3381 N N . GLU A 1 433 ? 19.442 27.083 -1.271 1.00 34.41 433 GLU A N 1
ATOM 3382 C CA . GLU A 1 433 ? 19.609 28.543 -1.165 1.00 34.41 433 GLU A CA 1
ATOM 3383 C C . GLU A 1 433 ? 18.300 29.293 -0.857 1.00 34.41 433 GLU A C 1
ATOM 3385 O O . GLU A 1 433 ? 18.335 30.408 -0.351 1.00 34.41 433 GLU A O 1
ATOM 3390 N N . ARG A 1 434 ? 17.128 28.680 -1.092 1.00 33.19 434 ARG A N 1
ATOM 3391 C CA . ARG A 1 434 ? 15.812 29.268 -0.757 1.00 33.19 434 ARG A CA 1
ATOM 3392 C C . ARG A 1 434 ? 15.376 29.070 0.702 1.00 33.19 434 ARG A C 1
ATOM 3394 O O . ARG A 1 434 ? 14.229 29.360 1.031 1.00 33.19 434 ARG A O 1
ATOM 3401 N N . VAL A 1 435 ? 16.271 28.588 1.566 1.00 34.59 435 VAL A N 1
ATOM 3402 C CA . VAL A 1 435 ? 16.059 28.492 3.022 1.00 34.59 435 VAL A CA 1
ATOM 3403 C C . VAL A 1 435 ? 17.107 29.332 3.764 1.00 34.59 435 VAL A C 1
ATOM 3405 O O . VAL A 1 435 ? 17.747 28.879 4.711 1.00 34.59 435 VAL A O 1
ATOM 3408 N N . THR A 1 436 ? 17.278 30.586 3.342 1.00 32.81 436 THR A N 1
ATOM 3409 C CA . THR A 1 436 ? 17.838 31.644 4.192 1.00 32.81 436 THR A CA 1
ATOM 3410 C C . THR A 1 436 ? 16.693 32.347 4.936 1.00 32.81 436 THR A C 1
ATOM 3412 O O . THR A 1 436 ? 15.722 32.769 4.306 1.00 32.81 436 THR A O 1
ATOM 3415 N N . PRO A 1 437 ? 16.742 32.466 6.276 1.00 38.91 437 PRO A N 1
ATOM 3416 C CA . PRO A 1 437 ? 15.694 33.120 7.055 1.00 38.91 437 PRO A CA 1
ATOM 3417 C C . PRO A 1 437 ? 15.903 34.644 7.100 1.00 38.91 437 PRO A C 1
ATOM 3419 O O . PRO A 1 437 ? 16.095 35.211 8.174 1.00 38.91 437 PRO A O 1
ATOM 3422 N N . ASP A 1 438 ? 15.860 35.305 5.941 1.00 43.91 438 ASP A N 1
ATOM 3423 C CA . ASP A 1 438 ? 15.907 36.771 5.840 1.00 43.91 438 ASP A CA 1
ATOM 3424 C C . ASP A 1 438 ? 14.499 37.374 5.754 1.00 43.91 438 ASP A C 1
ATOM 3426 O O . ASP A 1 438 ? 14.066 37.890 4.728 1.00 43.91 438 ASP A O 1
ATOM 3430 N N . GLU A 1 439 ? 13.792 37.351 6.885 1.00 36.03 439 GLU A N 1
ATOM 3431 C CA . GLU A 1 439 ? 12.834 38.409 7.208 1.00 36.03 439 GLU A CA 1
ATOM 3432 C C . GLU A 1 439 ? 12.761 38.584 8.739 1.00 36.03 439 GLU A C 1
ATOM 3434 O O . GLU A 1 439 ? 12.379 37.652 9.456 1.00 36.03 439 GLU A O 1
ATOM 3439 N N . PRO A 1 440 ? 13.167 39.743 9.297 1.00 41.44 440 PRO A N 1
ATOM 3440 C CA . PRO A 1 440 ? 13.090 39.970 10.733 1.00 41.44 440 PRO A CA 1
ATOM 3441 C C . PRO A 1 440 ? 11.627 40.123 11.158 1.00 41.44 440 PRO A C 1
ATOM 3443 O O . PRO A 1 440 ? 10.892 40.938 10.601 1.00 41.44 440 PRO A O 1
ATOM 3446 N N . ALA A 1 441 ? 11.222 39.374 12.187 1.00 38.41 441 ALA A N 1
ATOM 3447 C CA . ALA A 1 441 ? 9.853 39.387 12.698 1.00 38.41 441 ALA A CA 1
ATOM 3448 C C . ALA A 1 441 ? 9.342 40.825 12.961 1.00 38.41 441 ALA A C 1
ATOM 3450 O O . ALA A 1 441 ? 10.064 41.623 13.579 1.00 38.41 441 ALA A O 1
ATOM 3451 N N . PRO A 1 442 ? 8.107 41.167 12.537 1.00 37.34 442 PRO A N 1
ATOM 3452 C CA . PRO A 1 442 ? 7.550 42.498 12.746 1.00 37.34 442 PRO A CA 1
ATOM 3453 C C . PRO A 1 442 ? 7.473 42.808 14.245 1.00 37.34 442 PRO A C 1
ATOM 3455 O O . PRO A 1 442 ? 7.028 41.993 15.054 1.00 37.34 442 PRO A O 1
ATOM 3458 N N . LYS A 1 443 ? 7.962 43.991 14.632 1.00 42.94 443 LYS A N 1
ATOM 3459 C CA . LYS A 1 443 ? 8.053 44.387 16.040 1.00 42.94 443 LYS A CA 1
ATOM 3460 C C . LYS A 1 443 ? 6.715 44.908 16.572 1.00 42.94 443 LYS A C 1
ATOM 3462 O O . LYS A 1 443 ? 6.267 45.957 16.117 1.00 42.94 443 LYS A O 1
ATOM 3467 N N . LYS A 1 444 ? 6.293 44.278 17.677 1.00 38.81 444 LYS A N 1
ATOM 3468 C CA . LYS A 1 444 ? 5.170 44.588 18.586 1.00 38.81 444 LYS A CA 1
ATOM 3469 C C . LYS A 1 444 ? 3.792 44.125 18.122 1.00 38.81 444 LYS A C 1
ATOM 3471 O O . LYS A 1 444 ? 3.259 44.718 17.167 1.00 38.81 444 LYS A O 1
#

Sequence (444 aa):
MDIPGSSLMLTRRTELRKLFWRPGELAGVRVGDVFLYAMAWAQEETGVAVNQVVMMPNHHHTHVEQTPEGGQLGDFQRRLHRESSIALKKLLAAEGYEAPPSVWCGSSKTHQLHLVGAAAEAATLTYARLNPVAAGLVGRLEDYPGVIVTWEDWKRGYIEVPRPWCFDGRKHPPVRRLWLRAPRQLLALFEGDLGALVYWLEKLARGEERAVRAAMKGAPMGAERLMALHPWTEPTAPRKDRELQGRVVPTFKVVGDDEEAERIRAHCADEVTAYRGDHRKAEKKWADPKVDRKTVVYPFGNHLRRLRDHVRVAPPKDDAILLRPAVAPPESDPGGPDEPAPAERSGEQVAAASAGSSSGGHVDFLALGAELDAALPDDPVEKKKALRALVEHEAAEQREALAEDDDHETLPERIQATDDPADLRAQTTRRTERVTPDEPAPKK

Radius of gyration: 24.44 Å; chains: 1; bounding box: 57×95×64 Å

Foldseek 3Di:
DWFAFFKKKKKFFWALLFLLQQADDFPNDTLQLLLVQLLLVLCVVQVWAWAKWDDDSTMIITMITHHNLTQSVVVSCVSSQVSSLQLSLVSCVSNVHHRDPGGTHPVDDTAIATEFALLSVLLSLLCRQCVCCLLLQALDSVQARHDIDALVVQVVQWDKRADDPSDDCVVGPRIGTRGHHHRDRNCVLVVNPSVVSSVLSVVLSVVLSVVSSVLDDDHGCTRVNSNVDDSRFHQQDDDDVCVVVPPDDHRYDFFDDDPQSVVLVVLVVVVVVVLVVQQVVLVVQCPDPVHDNQPGEHEQSPSSCCVPVVHHYDDHDPPDQSNDHFFDADDPDPDDPDDDDDDDDDDDDPDDDPDDDDDDDGDGGNRRNVVVLVVADPDSVSSSVVSSVRSVVVSVVVSVVLVPPPPNDRRVRSGDPPVDPVVSVVVVPVVVVVPDPPDPPDDD

=== Feature glossary ===
Feature key, reading from the visual/contextual features back to the raw sequence:

Rendered structure images. Structure images are PyMOL renders from six orthogonal camera directions. Cartoon representation draws helices as coils and strands as arrows; sticks shows the backbone as bonds; surface shows the solvent-excluded envelope. Rainbow coloring maps sequence position to hue (blue→red, N→C); chain coloring assigns a distinct color per polypeptide.

Contact-map, Ramachandran, and PAE plots. Three diagnostic plots accompany the record. The Cα contact map visualizes the tertiary structure as a 2D adjacency matrix (8 Å cutoff, sequence-local contacts suppressed). The Ramachandran plot shows the distribution of backbone (φ, ψ) torsions, with points in the α and β basins reflecting secondary structure content. The PAE plot shows AlphaFold's inter-residue confidence as a color matrix.

InterPro / GO / CATH / organism. The annotation block draws on four external resources. InterPro: which protein families a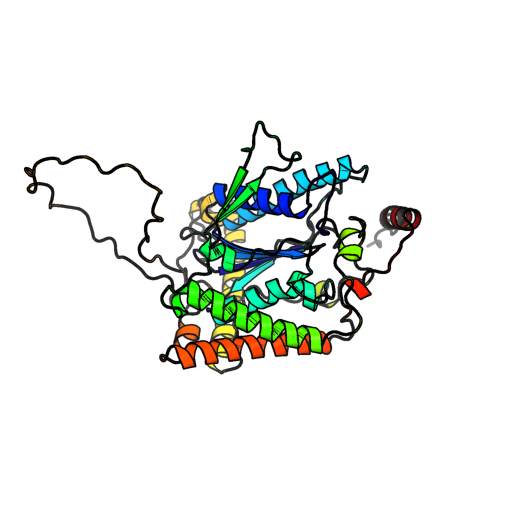nd domains the sequence belongs to. GO: standardized terms for what the protein does, what process it participates in, and where in the cell it acts. CATH: which structural fold it has in the CATH hierarchy. Organism: the species of origin.

Nearest PDB structures. Structural nearest neighbors (via Foldseek easy-search vs the PDB). Reported per hit: target PDB id, E-value, and alignment TM-score. A TM-score above ~0.5 is the conventional threshold for 'same fold'.

Predicted aligned error. Predicted aligned error is AlphaFold's pairwise confidence. Unlike pLDDT (per-residue), PAE is per-residue-pair and captures whether two parts of the structure are correctly placed relative to each other. Units are ångströms of expected positional error.

Solvent-accessible surface area. SASA measures how much of the protein is reachable by solvent. It is computed by rolling a water-sized probe over the atomic surface and summing the exposed area (Å²). Per-residue SASA distinguishes core (buried, low SASA) from surface (exposed, high SASA) residues; total SASA is a whole-molecule size measure.

B-factor. Crystallographic B-factors measure how much each atom's electron density is smeared out, in Å². They rise in mobile loops and surface residues and fall in the buried interior. In AlphaFold models this column is repurposed to hold pLDDT instead.

pLDDT. For AlphaFold models, the B-factor field carries pLDDT — the model's own estimate of local accuracy on a 0–100 scale. Regions with pLDDT<50 should be treated as essentially unmodeled; they often correspond to intrinsically disordered segments.

Backbone torsions (φ/ψ). φ (phi) and ψ (psi) are the two rotatable backbone dihedrals per residue: φ is the C(i-1)–N–Cα–C torsion, ψ is the N–Cα–C–N(i+1) torsion, both in degrees on (−180°, 180°]. α-helical residues cluster near (−60°, −45°); β-strand residues near (−120°, +130°). A Ramachandran plot is simply a scatter of (φ, ψ) for every residue.

Radius of gyration, Cα contacts, bounding box. Radius of gyration (Rg) is the root-mean-square distance of Cα atoms from their centroid — a single number for overall size and compactness. A globular domain of N residues has Rg ≈ 2.2·N^0.38 Å; an extended or disordered chain has a much larger Rg. The Cα contact count is the number of residue pairs whose Cα atoms are within 8 Å and are more than four positions apart in sequence — a standard proxy for tertiary packing density. The bounding box is the smallest axis-aligned box enclosing all Cα atoms.

Secondary structure (3-state, P-SEA). Three-state secondary structure (P-SEA) collapses the eight DSSP classes into helix (a), strand (b), and coil (c). P-SEA assigns these from Cα geometry alone — distances and angles — without requiring backbone oxygens, so it works on any Cα trace.

Secondary structure (8-state, DSSP). Secondary structure is the local, repeating backbone conformation. DSSP classifies it into eight states by reading the hydrogen-bond network: three helix types (H, G, I), two β types (E, B), two non-regular types (T, S), and unstructured coil (-).

Foldseek 3Di. The Foldseek 3Di string encodes local tertiary geometry as a 20-letter alphabet — one character per residue — derived from the relative positions of nearby Cα atoms. Unlike the amino-acid sequence, 3Di is a direct function of the 3D structure, so two proteins with the same fold have similar 3Di strings even at low sequence identity.

mmCIF coordinates. Structure coordinates are given as an mmCIF _atom_site loop: one row per atom with element, residue name, chain id, sequence number, and x/y/z position in Å. Only the four main-chain atoms per residue are included here; side chains are omitted to keep the record compact.

Sequence. This is the polypeptide sequence — one letter per residue, N-terminus first. Length ranges from a few dozen residues for small domains to over a thousand for large multi-domain proteins.